Protein AF-0000000072233465 (afdb_homodimer)

Nearest PDB structures (foldseek):
  3kh8-assembly1_A  TM=9.097E-01  e=3.800E-33  Phytophthora capsici
  3kh8-assembly1_B  TM=9.263E-01  e=1.178E-32  Phytophthora capsici
  1s9c-assembly5_I  TM=8.748E-01  e=9.242E-27  Homo sapiens
  1s9c-assembly3_F  TM=8.806E-01  e=3.857E-26  Homo sapiens
  7mku-assembly1_B  TM=8.182E-01  e=1.745E-27  Arabidopsis thaliana

Structure (mmCIF, N/CA/C/O backbone):
data_AF-0000000072233465-model_v1
#
loop_
_entity.id
_entity.type
_entity.pdbx_description
1 polymer 'Peroxisomal dehydratase'
#
loop_
_atom_site.group_PDB
_atom_site.id
_atom_site.type_symbol
_atom_site.label_atom_id
_atom_site.label_alt_id
_atom_site.label_comp_id
_atom_site.label_asym_id
_atom_site.label_entity_id
_atom_site.label_seq_id
_atom_site.pdbx_PDB_ins_code
_atom_site.Cartn_x
_atom_site.Cartn_y
_atom_site.Cartn_z
_atom_site.occupancy
_atom_site.B_iso_or_equiv
_atom_site.auth_seq_id
_atom_site.auth_comp_id
_atom_site.auth_asym_id
_atom_site.auth_atom_id
_atom_site.pdbx_PDB_model_num
ATOM 1 N N . MET A 1 1 ? -20.391 -23.266 -32.75 1 43.56 1 MET A N 1
ATOM 2 C CA . MET A 1 1 ? -19.656 -23.609 -31.547 1 43.56 1 MET A CA 1
ATOM 3 C C . MET A 1 1 ? -18.297 -24.203 -31.875 1 43.56 1 MET A C 1
ATOM 5 O O . MET A 1 1 ? -18.188 -25.094 -32.719 1 43.56 1 MET A O 1
ATOM 9 N N . SER A 1 2 ? -17.297 -23.469 -31.703 1 58.59 2 SER A N 1
ATOM 10 C CA . SER A 1 2 ? -16.016 -23.922 -32.219 1 58.59 2 SER A CA 1
ATOM 11 C C . SER A 1 2 ? -15.719 -25.359 -31.797 1 58.59 2 SER A C 1
ATOM 13 O O . SER A 1 2 ? -16.188 -25.797 -30.734 1 58.59 2 SER A O 1
ATOM 15 N N . LYS A 1 3 ? -15.445 -26.156 -32.625 1 78.25 3 LYS A N 1
ATOM 16 C CA . LYS A 1 3 ? -15.188 -27.578 -32.438 1 78.25 3 LYS A CA 1
ATOM 17 C C . LYS A 1 3 ? -14.195 -27.812 -31.297 1 78.25 3 LYS A C 1
ATOM 19 O O . LYS A 1 3 ? -13.109 -27.219 -31.281 1 78.25 3 LYS A O 1
ATOM 24 N N . ILE A 1 4 ? -14.672 -28.562 -30.156 1 88.25 4 ILE A N 1
ATOM 25 C CA . ILE A 1 4 ? -13.844 -28.922 -29.016 1 88.25 4 ILE A CA 1
ATOM 26 C C . ILE A 1 4 ? -12.75 -29.891 -29.453 1 88.25 4 ILE A C 1
ATOM 28 O O . ILE A 1 4 ? -13.031 -30.938 -30.047 1 88.25 4 ILE A O 1
ATOM 32 N N . ASP A 1 5 ? -11.555 -29.5 -29.391 1 93.31 5 ASP A N 1
ATOM 33 C CA . ASP A 1 5 ? -10.336 -30.281 -29.594 1 93.31 5 ASP A CA 1
ATOM 34 C C . ASP A 1 5 ? -9.242 -29.859 -28.625 1 93.31 5 ASP A C 1
ATOM 36 O O . ASP A 1 5 ? -8.43 -29 -28.922 1 93.31 5 ASP A O 1
ATOM 40 N N . LEU A 1 6 ? -9.234 -30.516 -27.484 1 95.56 6 LEU A N 1
ATOM 41 C CA . LEU A 1 6 ? -8.344 -30.141 -26.391 1 95.56 6 LEU A CA 1
ATOM 42 C C . LEU A 1 6 ? -6.895 -30.109 -26.859 1 95.56 6 LEU A C 1
ATOM 44 O O . LEU A 1 6 ? -6.121 -29.234 -26.453 1 95.56 6 LEU A O 1
ATOM 48 N N . GLY A 1 7 ? -6.539 -30.938 -27.625 1 95.25 7 GLY A N 1
ATOM 49 C CA . GLY A 1 7 ? -5.176 -31.031 -28.125 1 95.25 7 GLY A CA 1
ATOM 50 C C . GLY A 1 7 ? -4.754 -29.812 -28.938 1 95.25 7 GLY A C 1
ATOM 51 O O . GLY A 1 7 ? -3.586 -29.422 -28.906 1 95.25 7 GLY A O 1
ATOM 52 N N . SER A 1 8 ? -5.656 -29.328 -29.688 1 95.19 8 SER A N 1
ATOM 53 C CA . SER A 1 8 ? -5.348 -28.188 -30.562 1 95.19 8 SER A CA 1
ATOM 54 C C . SER A 1 8 ? -5.082 -26.922 -29.734 1 95.19 8 SER A C 1
ATOM 56 O O . SER A 1 8 ? -4.504 -25.969 -30.25 1 95.19 8 SER A O 1
ATOM 58 N N . ALA A 1 9 ? -5.543 -26.953 -28.516 1 95.62 9 ALA A N 1
ATOM 59 C CA . ALA A 1 9 ? -5.305 -25.812 -27.625 1 95.62 9 ALA A CA 1
ATOM 60 C C . ALA A 1 9 ? -3.84 -25.734 -27.219 1 95.62 9 ALA A C 1
ATOM 62 O O . ALA A 1 9 ? -3.316 -24.656 -26.938 1 95.62 9 ALA A O 1
ATOM 63 N N . VAL A 1 10 ? -3.197 -26.891 -27.094 1 97.5 10 VAL A N 1
ATOM 64 C CA . VAL A 1 10 ? -1.808 -26.953 -26.656 1 97.5 10 VAL A CA 1
ATOM 65 C C . VAL A 1 10 ? -0.908 -26.281 -27.688 1 97.5 10 VAL A C 1
ATOM 67 O O . VAL A 1 10 ? -0.964 -26.625 -28.875 1 97.5 10 VAL A O 1
ATOM 70 N N . GLY A 1 11 ? -0.13 -25.328 -27.266 1 97.12 11 GLY A N 1
ATOM 71 C CA . GLY A 1 11 ? 0.745 -24.578 -28.156 1 97.12 11 GLY A CA 1
ATOM 72 C C . GLY A 1 11 ? 0.188 -23.234 -28.562 1 97.12 11 GLY A C 1
ATOM 73 O O . GLY A 1 11 ? 0.906 -22.391 -29.109 1 97.12 11 GLY A O 1
ATOM 74 N N . TRP A 1 12 ? -1.074 -23.047 -28.297 1 96.12 12 TRP A N 1
ATOM 75 C CA . TRP A 1 12 ? -1.701 -21.766 -28.641 1 96.12 12 TRP A CA 1
ATOM 76 C C . TRP A 1 12 ? -1.05 -20.625 -27.875 1 96.12 12 TRP A C 1
ATOM 78 O O . TRP A 1 12 ? -0.877 -20.688 -26.656 1 96.12 12 TRP A O 1
ATOM 88 N N . ALA A 1 13 ? -0.696 -19.594 -28.641 1 95.88 13 ALA A N 1
ATOM 89 C CA . ALA A 1 13 ? -0.082 -18.406 -28.062 1 95.88 13 ALA A CA 1
ATOM 90 C C . ALA A 1 13 ? -1.068 -17.234 -28.047 1 95.88 13 ALA A C 1
ATOM 92 O O . ALA A 1 13 ? -1.733 -16.953 -29.047 1 95.88 13 ALA A O 1
ATOM 93 N N . ASP A 1 14 ? -1.192 -16.625 -26.922 1 93.56 14 ASP A N 1
ATOM 94 C CA . ASP A 1 14 ? -2.008 -15.422 -26.797 1 93.56 14 ASP A CA 1
ATOM 95 C C . ASP A 1 14 ? -1.293 -14.211 -27.391 1 93.56 14 ASP A C 1
ATOM 97 O O . ASP A 1 14 ? -0.112 -14.289 -27.734 1 93.56 14 ASP A O 1
ATOM 101 N N . GLU A 1 15 ? -2.057 -13.156 -27.594 1 94.19 15 GLU A N 1
ATOM 102 C CA . GLU A 1 15 ? -1.416 -11.891 -27.938 1 94.19 15 GLU A CA 1
ATOM 103 C C . GLU A 1 15 ? -0.496 -11.414 -26.828 1 94.19 15 GLU A C 1
ATOM 105 O O . GLU A 1 15 ? -0.773 -11.648 -25.641 1 94.19 15 GLU A O 1
ATOM 110 N N . ASP A 1 16 ? 0.585 -10.781 -27.25 1 96.94 16 ASP A N 1
ATOM 111 C CA . ASP A 1 16 ? 1.49 -10.211 -26.25 1 96.94 16 ASP A CA 1
ATOM 112 C C . ASP A 1 16 ? 0.765 -9.211 -25.359 1 96.94 16 ASP A C 1
ATOM 114 O O . ASP A 1 16 ? -0.032 -8.406 -25.844 1 96.94 16 ASP A O 1
ATOM 118 N N . LYS A 1 17 ? 0.994 -9.281 -24.125 1 96.56 17 LYS A N 1
ATOM 119 C CA . LYS A 1 17 ? 0.401 -8.344 -23.188 1 96.56 17 LYS A CA 1
ATOM 120 C C . LYS A 1 17 ? 1.435 -7.332 -22.688 1 96.56 17 LYS A C 1
ATOM 122 O O . LYS A 1 17 ? 2.391 -7.703 -22 1 96.56 17 LYS A O 1
ATOM 127 N N . PRO A 1 18 ? 1.276 -6.051 -23 1 98.38 18 PRO A N 1
ATOM 128 C CA . PRO A 1 18 ? 2.203 -5.055 -22.453 1 98.38 18 PRO A CA 1
ATOM 129 C C . PRO A 1 18 ? 2.145 -4.961 -20.938 1 98.38 18 PRO A C 1
ATOM 131 O O . PRO A 1 18 ? 1.065 -5.062 -20.344 1 98.38 18 PRO A O 1
ATOM 134 N N . VAL A 1 19 ? 3.289 -4.805 -20.312 1 98.75 19 VAL A N 1
ATOM 135 C CA . VAL A 1 19 ? 3.369 -4.652 -18.875 1 98.75 19 VAL A CA 1
ATOM 136 C C . VAL A 1 19 ? 4.41 -3.59 -18.516 1 98.75 19 VAL A C 1
ATOM 138 O O . VAL A 1 19 ? 5.27 -3.26 -19.344 1 98.75 19 VAL A O 1
ATOM 141 N N . SER A 1 20 ? 4.332 -3.033 -17.359 1 98.75 20 SER A N 1
ATOM 142 C CA . SER A 1 20 ? 5.309 -2.094 -16.812 1 98.75 20 SER A CA 1
ATOM 143 C C . SER A 1 20 ? 5.219 -2.027 -15.289 1 98.75 20 SER A C 1
ATOM 145 O O . SER A 1 20 ? 4.219 -2.443 -14.703 1 98.75 20 SER A O 1
ATOM 147 N N . TRP A 1 21 ? 6.32 -1.609 -14.672 1 98.75 21 TRP A N 1
ATOM 148 C CA . TRP A 1 21 ? 6.328 -1.372 -13.234 1 98.75 21 TRP A CA 1
ATOM 149 C C . TRP A 1 21 ? 7.348 -0.3 -12.859 1 98.75 21 TRP A C 1
ATOM 151 O O . TRP A 1 21 ? 8.18 0.084 -13.688 1 98.75 21 TRP A O 1
ATOM 161 N N . ASN A 1 22 ? 7.219 0.248 -11.734 1 98.75 22 ASN A N 1
ATOM 162 C CA . ASN A 1 22 ? 8.172 1.173 -11.133 1 98.75 22 ASN A CA 1
ATOM 163 C C . ASN A 1 22 ? 8.492 0.789 -9.688 1 98.75 22 ASN A C 1
ATOM 165 O O . ASN A 1 22 ? 8.102 -0.285 -9.227 1 98.75 22 ASN A O 1
ATOM 169 N N . GLN A 1 23 ? 9.273 1.589 -8.992 1 98.88 23 GLN A N 1
ATOM 170 C CA . GLN A 1 23 ? 9.719 1.237 -7.645 1 98.88 23 GLN A CA 1
ATOM 171 C C . GLN A 1 23 ? 8.531 1.158 -6.684 1 98.88 23 GLN A C 1
ATOM 173 O O . GLN A 1 23 ? 8.492 0.282 -5.816 1 98.88 23 GLN A O 1
ATOM 178 N N . ARG A 1 24 ? 7.602 2.051 -6.805 1 98.88 24 ARG A N 1
ATOM 179 C CA . ARG A 1 24 ? 6.434 2.055 -5.93 1 98.88 24 ARG A CA 1
ATOM 180 C C . ARG A 1 24 ? 5.633 0.767 -6.082 1 98.88 24 ARG A C 1
ATOM 182 O O . ARG A 1 24 ? 5.156 0.204 -5.09 1 98.88 24 ARG A O 1
ATOM 189 N N . ASP A 1 25 ? 5.516 0.29 -7.328 1 98.88 25 ASP A N 1
ATOM 190 C CA . ASP A 1 25 ? 4.828 -0.974 -7.574 1 98.88 25 ASP A CA 1
ATOM 191 C C . ASP A 1 25 ? 5.492 -2.119 -6.812 1 98.88 25 ASP A C 1
ATOM 193 O O . ASP A 1 25 ? 4.809 -2.92 -6.168 1 98.88 25 ASP A O 1
ATOM 197 N N . VAL A 1 26 ? 6.809 -2.141 -6.898 1 98.88 26 VAL A N 1
ATOM 198 C CA . VAL A 1 26 ? 7.582 -3.213 -6.281 1 98.88 26 VAL A CA 1
ATOM 199 C C . VAL A 1 26 ? 7.465 -3.125 -4.762 1 98.88 26 VAL A C 1
ATOM 201 O O . VAL A 1 26 ? 7.328 -4.145 -4.082 1 98.88 26 VAL A O 1
ATOM 204 N N . LEU A 1 27 ? 7.477 -1.923 -4.238 1 98.94 27 LEU A N 1
ATOM 205 C CA . LEU A 1 27 ? 7.363 -1.716 -2.801 1 98.94 27 LEU A CA 1
ATOM 206 C C . LEU A 1 27 ? 5.973 -2.1 -2.303 1 98.94 27 LEU A C 1
ATOM 208 O O . LEU A 1 27 ? 5.836 -2.721 -1.246 1 98.94 27 LEU A O 1
ATOM 212 N N . ILE A 1 28 ? 4.914 -1.741 -3.035 1 98.94 28 ILE A N 1
ATOM 213 C CA . ILE A 1 28 ? 3.545 -2.105 -2.684 1 98.94 28 ILE A CA 1
ATOM 214 C C . ILE A 1 28 ? 3.406 -3.627 -2.658 1 98.94 28 ILE A C 1
ATOM 216 O O . ILE A 1 28 ? 2.793 -4.184 -1.744 1 98.94 28 ILE A O 1
ATOM 220 N N . TYR A 1 29 ? 4.031 -4.285 -3.602 1 98.94 29 TYR A N 1
ATOM 221 C CA . TYR A 1 29 ? 4.004 -5.746 -3.637 1 98.94 29 TYR A CA 1
ATOM 222 C C . TYR A 1 29 ? 4.66 -6.332 -2.391 1 98.94 29 TYR A C 1
ATOM 224 O O . TYR A 1 29 ? 4.121 -7.258 -1.778 1 98.94 29 TYR A O 1
ATOM 232 N N . SER A 1 30 ? 5.801 -5.785 -2.021 1 98.94 30 SER A N 1
ATOM 233 C CA . SER A 1 30 ? 6.535 -6.289 -0.865 1 98.94 30 SER A CA 1
ATOM 234 C C . SER A 1 30 ? 5.691 -6.211 0.403 1 98.94 30 SER A C 1
ATOM 236 O O . SER A 1 30 ? 5.613 -7.176 1.164 1 98.94 30 SER A O 1
ATOM 238 N N . VAL A 1 31 ? 5 -5.098 0.587 1 98.81 31 VAL A N 1
ATOM 239 C CA . VAL A 1 31 ? 4.152 -4.984 1.77 1 98.81 31 VAL A CA 1
ATOM 240 C C . VAL A 1 31 ? 2.945 -5.91 1.631 1 98.81 31 VAL A C 1
ATOM 242 O O . VAL A 1 31 ? 2.479 -6.484 2.619 1 98.81 31 VAL A O 1
ATOM 245 N N . GLY A 1 32 ? 2.494 -6.094 0.452 1 98.88 32 GLY A N 1
ATOM 246 C CA . GLY A 1 32 ? 1.365 -6.969 0.18 1 98.88 32 GLY A CA 1
ATOM 247 C C . GLY A 1 32 ? 1.644 -8.422 0.512 1 98.88 32 GLY A C 1
ATOM 248 O O . GLY A 1 32 ? 0.725 -9.172 0.842 1 98.88 32 GLY A O 1
ATOM 249 N N . ILE A 1 33 ? 2.92 -8.781 0.44 1 98.94 33 ILE A N 1
ATOM 250 C CA . ILE A 1 33 ? 3.236 -10.172 0.745 1 98.94 33 ILE A CA 1
ATOM 251 C C . ILE A 1 33 ? 3.82 -10.273 2.152 1 98.94 33 ILE A C 1
ATOM 253 O O . ILE A 1 33 ? 4.465 -11.266 2.494 1 98.94 33 ILE A O 1
ATOM 257 N N . GLY A 1 34 ? 3.664 -9.234 2.955 1 98.75 34 GLY A N 1
ATOM 258 C CA . GLY A 1 34 ? 3.877 -9.359 4.387 1 98.75 34 GLY A CA 1
ATOM 259 C C . GLY A 1 34 ? 5.254 -8.891 4.828 1 98.75 34 GLY A C 1
ATOM 260 O O . GLY A 1 34 ? 5.711 -9.25 5.918 1 98.75 34 GLY A O 1
ATOM 261 N N . ALA A 1 35 ? 5.98 -8.141 4.012 1 98.88 35 ALA A N 1
ATOM 262 C CA . ALA A 1 35 ? 7.27 -7.613 4.441 1 98.88 35 ALA A CA 1
ATOM 263 C C . ALA A 1 35 ? 7.145 -6.871 5.77 1 98.88 35 ALA A C 1
ATOM 265 O O . ALA A 1 35 ? 6.16 -6.176 6.008 1 98.88 35 ALA A O 1
ATOM 266 N N . LYS A 1 36 ? 8.164 -7.012 6.586 1 98.5 36 LYS A N 1
ATOM 267 C CA . LYS A 1 36 ? 8.156 -6.441 7.93 1 98.5 36 LYS A CA 1
ATOM 268 C C . LYS A 1 36 ? 8.938 -5.129 7.977 1 98.5 36 LYS A C 1
ATOM 270 O O . LYS A 1 36 ? 9.602 -4.762 7.004 1 98.5 36 LYS A O 1
ATOM 275 N N . LYS A 1 37 ? 8.828 -4.461 9.047 1 97.81 37 LYS A N 1
ATOM 276 C CA . LYS A 1 37 ? 9.367 -3.109 9.203 1 97.81 37 LYS A CA 1
ATOM 277 C C . LYS A 1 37 ? 10.891 -3.105 9.094 1 97.81 37 LYS A C 1
ATOM 279 O O . LYS A 1 37 ? 11.492 -2.068 8.82 1 97.81 37 LYS A O 1
ATOM 284 N N . ASP A 1 38 ? 11.547 -4.297 9.352 1 97.25 38 ASP A N 1
ATOM 285 C CA . ASP A 1 38 ? 13.008 -4.352 9.32 1 97.25 38 ASP A CA 1
ATOM 286 C C . ASP A 1 38 ? 13.508 -5.074 8.07 1 97.25 38 ASP A C 1
ATOM 288 O O . ASP A 1 38 ? 14.703 -5.328 7.93 1 97.25 38 ASP A O 1
ATOM 292 N N . ASP A 1 39 ? 12.586 -5.434 7.184 1 98.44 39 ASP A N 1
ATOM 293 C CA . ASP A 1 39 ? 12.977 -6.055 5.918 1 98.44 39 ASP A CA 1
ATOM 294 C C . ASP A 1 39 ? 13.453 -5.004 4.918 1 98.44 39 ASP A C 1
ATOM 296 O O . ASP A 1 39 ? 12.898 -4.879 3.828 1 98.44 39 ASP A O 1
ATOM 300 N N . PHE A 1 40 ? 14.531 -4.34 5.242 1 98.5 40 PHE A N 1
ATOM 301 C CA . PHE A 1 40 ? 14.992 -3.188 4.477 1 98.5 40 PHE A CA 1
ATOM 302 C C . PHE A 1 40 ? 15.289 -3.578 3.033 1 98.5 40 PHE A C 1
ATOM 304 O O . PHE A 1 40 ? 15.078 -2.783 2.115 1 98.5 40 PHE A O 1
ATOM 311 N N . ALA A 1 41 ? 15.711 -4.789 2.785 1 98.69 41 ALA A N 1
ATOM 312 C CA . ALA A 1 41 ? 16.016 -5.285 1.445 1 98.69 41 ALA A CA 1
ATOM 313 C C . ALA A 1 41 ? 14.758 -5.352 0.585 1 98.69 41 ALA A C 1
ATOM 315 O O . ALA A 1 41 ? 14.836 -5.48 -0.638 1 98.69 41 ALA A O 1
ATOM 316 N N . LEU A 1 42 ? 13.57 -5.242 1.247 1 98.88 42 LEU A N 1
ATOM 317 C CA . LEU A 1 42 ? 12.305 -5.375 0.535 1 98.88 42 LEU A CA 1
ATOM 318 C C . LEU A 1 42 ? 11.547 -4.051 0.526 1 98.88 42 LEU A C 1
ATOM 320 O O . LEU A 1 42 ? 10.836 -3.748 -0.433 1 98.88 42 LEU A O 1
ATOM 324 N N . ILE A 1 43 ? 11.734 -3.162 1.602 1 98.81 43 ILE A N 1
ATOM 325 C CA . ILE A 1 43 ? 10.742 -2.119 1.819 1 98.81 43 ILE A CA 1
ATOM 326 C C . ILE A 1 43 ? 11.383 -0.747 1.643 1 98.81 43 ILE A C 1
ATOM 328 O O . ILE A 1 43 ? 10.695 0.273 1.627 1 98.81 43 ILE A O 1
ATOM 332 N N . ASN A 1 44 ? 12.727 -0.667 1.496 1 98.62 44 ASN A N 1
ATOM 333 C CA . ASN A 1 44 ? 13.414 0.615 1.407 1 98.62 44 ASN A CA 1
ATOM 334 C C . ASN A 1 44 ? 14.297 0.694 0.162 1 98.62 44 ASN A C 1
ATOM 336 O O . ASN A 1 44 ? 15.438 0.231 0.171 1 98.62 44 ASN A O 1
ATOM 340 N N . GLU A 1 45 ? 13.828 1.356 -0.862 1 98.5 45 GLU A N 1
ATOM 341 C CA . GLU A 1 45 ? 14.477 1.413 -2.166 1 98.5 45 GLU A CA 1
ATOM 342 C C . GLU A 1 45 ? 15.82 2.137 -2.082 1 98.5 45 GLU A C 1
ATOM 344 O O . GLU A 1 45 ? 16.641 2.041 -2.998 1 98.5 45 GLU A O 1
ATOM 349 N N . LEU A 1 46 ? 16.094 2.797 -0.979 1 97.44 46 LEU A N 1
ATOM 350 C CA . LEU A 1 46 ? 17.344 3.518 -0.814 1 97.44 46 LEU A CA 1
ATOM 351 C C . LEU A 1 46 ? 18.375 2.652 -0.098 1 97.44 46 LEU A C 1
ATOM 353 O O . LEU A 1 46 ? 19.562 3.02 -0.016 1 97.44 46 LEU A O 1
ATOM 357 N N . ASP A 1 47 ? 17.906 1.573 0.492 1 98 47 ASP A N 1
ATOM 358 C CA . ASP A 1 47 ? 18.844 0.665 1.156 1 98 47 ASP A CA 1
ATOM 359 C C . ASP A 1 47 ? 19.719 -0.061 0.14 1 98 47 ASP A C 1
ATOM 361 O O . ASP A 1 47 ? 19.234 -0.495 -0.908 1 98 47 ASP A O 1
ATOM 365 N N . LYS A 1 48 ? 20.969 -0.283 0.476 1 97.12 48 LYS A N 1
ATOM 366 C CA . LYS A 1 48 ? 21.922 -0.908 -0.431 1 97.12 48 LYS A CA 1
ATOM 367 C C . LYS A 1 48 ? 21.516 -2.344 -0.756 1 97.12 48 LYS A C 1
ATOM 369 O O . LYS A 1 48 ? 21.844 -2.859 -1.828 1 97.12 48 LYS A O 1
ATOM 374 N N . SER A 1 49 ? 20.781 -2.953 0.096 1 97.69 49 SER A N 1
ATOM 375 C CA . SER A 1 49 ? 20.406 -4.355 -0.07 1 97.69 49 SER A CA 1
ATOM 376 C C . SER A 1 49 ? 19.094 -4.492 -0.841 1 97.69 49 SER A C 1
ATOM 378 O O . SER A 1 49 ? 18.672 -5.605 -1.149 1 97.69 49 SER A O 1
ATOM 380 N N . TRP A 1 50 ? 18.469 -3.371 -1.143 1 98.56 50 TRP A N 1
ATOM 381 C CA . TRP A 1 50 ? 17.141 -3.428 -1.734 1 98.56 50 TRP A CA 1
ATOM 382 C C . TRP A 1 50 ? 17.203 -3.99 -3.15 1 98.56 50 TRP A C 1
ATOM 384 O O . TRP A 1 50 ? 18.078 -3.633 -3.932 1 98.56 50 TRP A O 1
ATOM 394 N N . ALA A 1 51 ? 16.312 -4.816 -3.492 1 98.62 51 ALA A N 1
ATOM 395 C CA . ALA A 1 51 ? 16.094 -5.32 -4.844 1 98.62 51 ALA A CA 1
ATOM 396 C C . ALA A 1 51 ? 14.625 -5.695 -5.062 1 98.62 51 ALA A C 1
ATOM 398 O O . ALA A 1 51 ? 13.922 -6.039 -4.113 1 98.62 51 ALA A O 1
ATOM 399 N N . PRO A 1 52 ? 14.141 -5.594 -6.312 1 98.75 52 PRO A N 1
ATOM 400 C CA . PRO A 1 52 ? 12.797 -6.09 -6.594 1 98.75 52 PRO A CA 1
ATOM 401 C C . PRO A 1 52 ? 12.594 -7.539 -6.16 1 98.75 52 PRO A C 1
ATOM 403 O O . PRO A 1 52 ? 13.445 -8.391 -6.422 1 98.75 52 PRO A O 1
ATOM 406 N N . PHE A 1 53 ? 11.547 -7.73 -5.402 1 98.88 53 PHE A N 1
ATOM 407 C CA . PHE A 1 53 ? 11.273 -9.086 -4.949 1 98.88 53 PHE A CA 1
ATOM 408 C C . PHE A 1 53 ? 11.07 -10.023 -6.137 1 98.88 53 PHE A C 1
ATOM 410 O O . PHE A 1 53 ? 10.352 -9.695 -7.082 1 98.88 53 PHE A O 1
ATOM 417 N N . PRO A 1 54 ? 11.594 -11.18 -6.121 1 98.75 54 PRO A N 1
ATOM 418 C CA . PRO A 1 54 ? 11.688 -11.992 -7.332 1 98.75 54 PRO A CA 1
ATOM 419 C C . PRO A 1 54 ? 10.336 -12.508 -7.809 1 98.75 54 PRO A C 1
ATOM 421 O O . PRO A 1 54 ? 10.148 -12.773 -9 1 98.75 54 PRO A O 1
ATOM 424 N N . THR A 1 55 ? 9.336 -12.656 -6.969 1 98.88 55 THR A N 1
ATOM 425 C CA . THR A 1 55 ? 8.055 -13.211 -7.398 1 98.88 55 THR A CA 1
ATOM 426 C C . THR A 1 55 ? 7.113 -12.102 -7.859 1 98.88 55 THR A C 1
ATOM 428 O O . THR A 1 55 ? 5.98 -12.375 -8.266 1 98.88 55 THR A O 1
ATOM 431 N N . TYR A 1 56 ? 7.566 -10.852 -7.895 1 98.94 56 TYR A N 1
ATOM 432 C CA . TYR A 1 56 ? 6.73 -9.719 -8.266 1 98.94 56 TYR A CA 1
ATOM 433 C C . TYR A 1 56 ? 6.039 -9.961 -9.602 1 98.94 56 TYR A C 1
ATOM 435 O O . TYR A 1 56 ? 4.859 -9.648 -9.766 1 98.94 56 TYR A O 1
ATOM 443 N N . PRO A 1 57 ? 6.66 -10.531 -10.609 1 98.88 57 PRO A N 1
ATOM 444 C CA . PRO A 1 57 ? 6.082 -10.609 -11.953 1 98.88 57 PRO A CA 1
ATOM 445 C C . PRO A 1 57 ? 4.77 -11.391 -11.984 1 98.88 57 PRO A C 1
ATOM 447 O O . PRO A 1 57 ? 4.023 -11.305 -12.961 1 98.88 57 PRO A O 1
ATOM 450 N N . VAL A 1 58 ? 4.449 -12.125 -10.938 1 98.75 58 VAL A N 1
ATOM 451 C CA . VAL A 1 58 ? 3.238 -12.938 -10.961 1 98.75 58 VAL A CA 1
ATOM 452 C C . VAL A 1 58 ? 2.008 -12.039 -10.961 1 98.75 58 VAL A C 1
ATOM 454 O O . VAL A 1 58 ? 0.898 -12.484 -11.258 1 98.75 58 VAL A O 1
ATOM 457 N N . VAL A 1 59 ? 2.184 -10.742 -10.625 1 98.38 59 VAL A N 1
ATOM 458 C CA . VAL A 1 59 ? 1.023 -9.867 -10.555 1 98.38 59 VAL A CA 1
ATOM 459 C C . VAL A 1 59 ? 0.834 -9.148 -11.891 1 98.38 59 VAL A C 1
ATOM 461 O O . VAL A 1 59 ? -0.219 -8.562 -12.141 1 98.38 59 VAL A O 1
ATOM 464 N N . LEU A 1 60 ? 1.812 -9.203 -12.781 1 98.69 60 LEU A N 1
ATOM 465 C CA . LEU A 1 60 ? 1.835 -8.391 -14 1 98.69 60 LEU A CA 1
ATOM 466 C C . LEU A 1 60 ? 0.7 -8.789 -14.938 1 98.69 60 LEU A C 1
ATOM 468 O O . LEU A 1 60 ? 0.133 -7.941 -15.625 1 98.69 60 LEU A O 1
ATOM 472 N N . PRO A 1 61 ? 0.303 -10.094 -15 1 97.19 61 PRO A N 1
ATOM 473 C CA . PRO A 1 61 ? -0.844 -10.43 -15.852 1 97.19 61 PRO A CA 1
ATOM 474 C C . PRO A 1 61 ? -2.117 -9.695 -15.438 1 97.19 61 PRO A C 1
ATOM 476 O O . PRO A 1 61 ? -2.992 -9.453 -16.266 1 97.19 61 PRO A O 1
ATOM 479 N N . PHE A 1 62 ? -2.205 -9.336 -14.203 1 97.5 62 PHE A N 1
ATOM 480 C CA . PHE A 1 62 ? -3.383 -8.641 -13.695 1 97.5 62 PHE A CA 1
ATOM 481 C C . PHE A 1 62 ? -3.217 -7.129 -13.836 1 97.5 62 PHE A C 1
ATOM 483 O O . PHE A 1 62 ? -4.145 -6.43 -14.25 1 97.5 62 PHE A O 1
ATOM 490 N N . LYS A 1 63 ? -2.053 -6.609 -13.523 1 98.12 63 LYS A N 1
ATOM 491 C CA . LYS A 1 63 ? -1.779 -5.176 -13.484 1 98.12 63 LYS A CA 1
ATOM 492 C C . LYS A 1 63 ? -1.659 -4.598 -14.891 1 98.12 63 LYS A C 1
ATOM 494 O O . LYS A 1 63 ? -2.133 -3.492 -15.156 1 98.12 63 LYS A O 1
ATOM 499 N N . GLY A 1 64 ? -0.97 -5.359 -15.781 1 97.81 64 GLY A N 1
ATOM 500 C CA . GLY A 1 64 ? -0.589 -4.793 -17.062 1 97.81 64 GLY A CA 1
ATOM 501 C C . GLY A 1 64 ? 0.276 -3.553 -16.938 1 97.81 64 GLY A C 1
ATOM 502 O O . GLY A 1 64 ? 1.287 -3.564 -16.234 1 97.81 64 GLY A O 1
ATOM 503 N N . THR A 1 65 ? -0.115 -2.518 -17.641 1 98 65 THR A N 1
ATOM 504 C CA . THR A 1 65 ? 0.626 -1.263 -17.578 1 98 65 THR A CA 1
ATOM 505 C C . THR A 1 65 ? -0.087 -0.257 -16.688 1 98 65 THR A C 1
ATOM 507 O O . THR A 1 65 ? 0.333 0.898 -16.578 1 98 65 THR A O 1
ATOM 510 N N . SER A 1 66 ? -1.146 -0.702 -16.031 1 97.75 66 SER A N 1
ATOM 511 C CA . SER A 1 66 ? -1.995 0.242 -15.32 1 97.75 66 SER A CA 1
ATOM 512 C C . SER A 1 66 ? -1.301 0.769 -14.062 1 97.75 66 SER A C 1
ATOM 514 O O . SER A 1 66 ? -0.631 0.015 -13.359 1 97.75 66 SER A O 1
ATOM 516 N N . GLN A 1 67 ? -1.511 2.047 -13.758 1 97.56 67 GLN A N 1
ATOM 517 C CA . GLN A 1 67 ? -1.126 2.633 -12.477 1 97.56 67 GLN A CA 1
ATOM 518 C C . GLN A 1 67 ? -2.346 2.859 -11.586 1 97.56 67 GLN A C 1
ATOM 520 O O . GLN A 1 67 ? -2.254 3.537 -10.562 1 97.56 67 GLN A O 1
ATOM 525 N N . ASP A 1 68 ? -3.504 2.389 -12.023 1 98.31 68 ASP A N 1
ATOM 526 C CA . ASP A 1 68 ? -4.773 2.51 -11.312 1 98.31 68 ASP A CA 1
ATOM 527 C C . ASP A 1 68 ? -5.406 1.139 -11.086 1 98.31 68 ASP A C 1
ATOM 529 O O . ASP A 1 68 ? -4.809 0.111 -11.414 1 98.31 68 ASP A O 1
ATOM 533 N N . VAL A 1 69 ? -6.547 1.121 -10.406 1 98.44 69 VAL A N 1
ATOM 534 C CA . VAL A 1 69 ? -7.293 -0.125 -10.266 1 98.44 69 VAL A CA 1
ATOM 535 C C . VAL A 1 69 ? -7.645 -0.683 -11.641 1 98.44 69 VAL A C 1
ATOM 537 O O . VAL A 1 69 ? -7.645 0.05 -12.633 1 98.44 69 VAL A O 1
ATOM 540 N N . VAL A 1 70 ? -7.859 -1.972 -11.703 1 97.38 70 VAL A N 1
ATOM 541 C CA . VAL A 1 70 ? -8.227 -2.609 -12.961 1 97.38 70 VAL A CA 1
ATOM 542 C C . VAL A 1 70 ? -9.555 -3.346 -12.797 1 97.38 70 VAL A C 1
ATOM 544 O O . VAL A 1 70 ? -9.93 -3.732 -11.688 1 97.38 70 VAL A O 1
ATOM 547 N N . ASN A 1 71 ? -10.25 -3.461 -13.891 1 94.56 71 ASN A N 1
ATOM 548 C CA . ASN A 1 71 ? -11.461 -4.273 -13.93 1 94.56 71 ASN A CA 1
ATOM 549 C C . ASN A 1 71 ? -11.133 -5.754 -14.086 1 94.56 71 ASN A C 1
ATOM 551 O O . ASN A 1 71 ? -10.922 -6.234 -15.195 1 94.56 71 ASN A O 1
ATOM 555 N N . PHE A 1 72 ? -11.133 -6.48 -13.008 1 93.44 72 PHE A N 1
ATOM 556 C CA . PHE A 1 72 ? -10.711 -7.879 -12.977 1 93.44 72 PHE A CA 1
ATOM 557 C C . PHE A 1 72 ? -11.602 -8.727 -13.875 1 93.44 72 PHE A C 1
ATOM 559 O O . PHE A 1 72 ? -11.102 -9.586 -14.609 1 93.44 72 PHE A O 1
ATOM 566 N N . ARG A 1 73 ? -12.844 -8.5 -13.797 1 86.44 73 ARG A N 1
ATOM 567 C CA . ARG A 1 73 ? -13.773 -9.281 -14.602 1 86.44 73 ARG A CA 1
ATOM 568 C C . ARG A 1 73 ? -13.5 -9.102 -16.094 1 86.44 73 ARG A C 1
ATOM 570 O O . ARG A 1 73 ? -13.5 -10.078 -16.844 1 86.44 73 ARG A O 1
ATOM 577 N N . GLN A 1 74 ? -13.242 -7.918 -16.469 1 86.88 74 GLN A N 1
ATOM 578 C CA . GLN A 1 74 ? -12.938 -7.641 -17.859 1 86.88 74 GLN A CA 1
ATOM 579 C C . GLN A 1 74 ? -11.625 -8.297 -18.281 1 86.88 74 GLN A C 1
ATOM 581 O O . GLN A 1 74 ? -11.508 -8.812 -19.391 1 86.88 74 GLN A O 1
ATOM 586 N N . LEU A 1 75 ? -10.703 -8.312 -17.391 1 85.62 75 LEU A N 1
ATOM 587 C CA . LEU A 1 75 ? -9.414 -8.938 -17.656 1 85.62 75 LEU A CA 1
ATOM 588 C C . LEU A 1 75 ? -9.57 -10.438 -17.875 1 85.62 75 LEU A C 1
ATOM 590 O O . LEU A 1 75 ? -8.883 -11.016 -18.719 1 85.62 75 LEU A O 1
ATOM 594 N N . MET A 1 76 ? -10.492 -11.031 -17.188 1 80.81 76 MET A N 1
ATOM 595 C CA . MET A 1 76 ? -10.641 -12.477 -17.219 1 80.81 76 MET A CA 1
ATOM 596 C C . MET A 1 76 ? -11.523 -12.922 -18.375 1 80.81 76 MET A C 1
ATOM 598 O O . MET A 1 76 ? -11.438 -14.062 -18.828 1 80.81 76 MET A O 1
ATOM 602 N N . THR A 1 77 ? -12.344 -12.023 -18.922 1 76.19 77 THR A N 1
ATOM 603 C CA . THR A 1 77 ? -13.32 -12.422 -19.922 1 76.19 77 THR A CA 1
ATOM 604 C C . THR A 1 77 ? -12.984 -11.82 -21.281 1 76.19 77 THR A C 1
ATOM 606 O O . THR A 1 77 ? -13.562 -12.211 -22.297 1 76.19 77 THR A O 1
ATOM 609 N N . GLY A 1 78 ? -12.156 -10.836 -21.328 1 67.25 78 GLY A N 1
ATOM 610 C CA . GLY A 1 78 ? -12 -10.055 -22.547 1 67.25 78 GLY A CA 1
ATOM 611 C C . GLY A 1 78 ? -11.07 -10.703 -23.562 1 67.25 78 GLY A C 1
ATOM 612 O O . GLY A 1 78 ? -11.031 -10.289 -24.719 1 67.25 78 GLY A O 1
ATOM 613 N N . GLY A 1 79 ? -10.383 -11.719 -23.312 1 68.88 79 GLY A N 1
ATOM 614 C CA . GLY A 1 79 ? -9.43 -12.258 -24.266 1 68.88 79 GLY A CA 1
ATOM 615 C C . GLY A 1 79 ? -10.031 -13.312 -25.188 1 68.88 79 GLY A C 1
ATOM 616 O O . GLY A 1 79 ? -11.141 -13.789 -24.938 1 68.88 79 GLY A O 1
ATOM 617 N N . LYS A 1 80 ? -9.461 -13.336 -26.438 1 74.62 80 LYS A N 1
ATOM 618 C CA . LYS A 1 80 ? -9.828 -14.422 -27.344 1 74.62 80 LYS A CA 1
ATOM 619 C C . LYS A 1 80 ? -9.5 -15.781 -26.734 1 74.62 80 LYS A C 1
ATOM 621 O O . LYS A 1 80 ? -8.383 -16 -26.25 1 74.62 80 LYS A O 1
ATOM 626 N N . GLY A 1 81 ? -10.469 -16.547 -26.5 1 79.62 81 GLY A N 1
ATOM 627 C CA . GLY A 1 81 ? -10.234 -17.891 -26 1 79.62 81 GLY A CA 1
ATOM 628 C C . GLY A 1 81 ? -9.461 -18.766 -26.969 1 79.62 81 GLY A C 1
ATOM 629 O O . GLY A 1 81 ? -9.586 -18.609 -28.172 1 79.62 81 GLY A O 1
ATOM 630 N N . ALA A 1 82 ? -8.578 -19.578 -26.375 1 87.81 82 ALA A N 1
ATOM 631 C CA . ALA A 1 82 ? -7.855 -20.547 -27.203 1 87.81 82 ALA A CA 1
ATOM 632 C C . ALA A 1 82 ? -8.82 -21.469 -27.953 1 87.81 82 ALA A C 1
ATOM 634 O O . ALA A 1 82 ? -9.812 -21.922 -27.375 1 87.81 82 ALA A O 1
ATOM 635 N N . PRO A 1 83 ? -8.484 -21.688 -29.172 1 89.62 83 PRO A N 1
ATOM 636 C CA . PRO A 1 83 ? -9.312 -22.672 -29.891 1 89.62 83 PRO A CA 1
ATOM 637 C C . PRO A 1 83 ? -9.266 -24.062 -29.25 1 89.62 83 PRO A C 1
ATOM 639 O O . PRO A 1 83 ? -8.273 -24.406 -28.594 1 89.62 83 PRO A O 1
ATOM 642 N N . GLY A 1 84 ? -10.383 -24.766 -29.281 1 93.19 84 GLY A N 1
ATOM 643 C CA . GLY A 1 84 ? -10.391 -26.172 -28.875 1 93.19 84 GLY A CA 1
ATOM 644 C C . GLY A 1 84 ? -10.836 -26.375 -27.453 1 93.19 84 GLY A C 1
ATOM 645 O O . GLY A 1 84 ? -11.125 -27.5 -27.031 1 93.19 84 GLY A O 1
ATOM 646 N N . LEU A 1 85 ? -10.844 -25.312 -26.719 1 93.81 85 LEU A N 1
ATOM 647 C CA . LEU A 1 85 ? -11.297 -25.422 -25.328 1 93.81 85 LEU A CA 1
ATOM 648 C C . LEU A 1 85 ? -12.781 -25.094 -25.203 1 93.81 85 LEU A C 1
ATOM 650 O O . LEU A 1 85 ? -13.312 -24.281 -25.984 1 93.81 85 LEU A O 1
ATOM 654 N N . PRO A 1 86 ? -13.383 -25.719 -24.312 1 91.69 86 PRO A N 1
ATOM 655 C CA . PRO A 1 86 ? -14.766 -25.312 -24.031 1 91.69 86 PRO A CA 1
ATOM 656 C C . PRO A 1 86 ? -14.852 -23.984 -23.281 1 91.69 86 PRO A C 1
ATOM 658 O O . PRO A 1 86 ? -13.836 -23.453 -22.828 1 91.69 86 PRO A O 1
ATOM 661 N N . LYS A 1 87 ? -16.062 -23.5 -23.281 1 88.12 87 LYS A N 1
ATOM 662 C CA . LYS A 1 87 ? -16.297 -22.359 -22.391 1 88.12 87 LYS A CA 1
ATOM 663 C C . LYS A 1 87 ? -16.297 -22.781 -20.922 1 88.12 87 LYS A C 1
ATOM 665 O O . LYS A 1 87 ? -17.031 -23.703 -20.547 1 88.12 87 LYS A O 1
ATOM 670 N N . PHE A 1 88 ? -15.484 -22.203 -20.219 1 90 88 PHE A N 1
ATOM 671 C CA . PHE A 1 88 ? -15.406 -22.547 -18.797 1 90 88 PHE A CA 1
ATOM 672 C C . PHE A 1 88 ? -16.312 -21.641 -17.969 1 90 88 PHE A C 1
ATOM 674 O O . PHE A 1 88 ? -16.531 -20.484 -18.344 1 90 88 PHE A O 1
ATOM 681 N N . ASP A 1 89 ? -16.828 -22.172 -16.938 1 86.56 89 ASP A N 1
ATOM 682 C CA . ASP A 1 89 ? -17.5 -21.375 -15.922 1 86.56 89 ASP A CA 1
ATOM 683 C C . ASP A 1 89 ? -16.484 -20.578 -15.094 1 86.56 89 ASP A C 1
ATOM 685 O O . ASP A 1 89 ? -15.695 -21.172 -14.352 1 86.56 89 ASP A O 1
ATOM 689 N N . PRO A 1 90 ? -16.547 -19.312 -15.172 1 83.5 90 PRO A N 1
ATOM 690 C CA . PRO A 1 90 ? -15.539 -18.531 -14.461 1 83.5 90 PRO A CA 1
ATOM 691 C C . PRO A 1 90 ? -15.617 -18.688 -12.945 1 83.5 90 PRO A C 1
ATOM 693 O O . PRO A 1 90 ? -14.648 -18.391 -12.242 1 83.5 90 PRO A O 1
ATOM 696 N N . ASN A 1 91 ? -16.719 -19.188 -12.43 1 82.5 91 ASN A N 1
ATOM 697 C CA . ASN A 1 91 ? -16.891 -19.359 -10.992 1 82.5 91 ASN A CA 1
ATOM 698 C C . ASN A 1 91 ? -16.344 -20.703 -10.523 1 82.5 91 ASN A C 1
ATOM 700 O O . ASN A 1 91 ? -16.297 -20.969 -9.32 1 82.5 91 ASN A O 1
ATOM 704 N N . ARG A 1 92 ? -15.852 -21.5 -11.43 1 87.75 92 ARG A N 1
ATOM 705 C CA . ARG A 1 92 ? -15.406 -22.844 -11.055 1 87.75 92 ARG A CA 1
ATOM 706 C C . ARG A 1 92 ? -13.938 -23.047 -11.398 1 87.75 92 ARG A C 1
ATOM 708 O O . ARG A 1 92 ? -13.422 -24.156 -11.328 1 87.75 92 ARG A O 1
ATOM 715 N N . GLY A 1 93 ? -13.398 -22 -11.883 1 89.88 93 GLY A N 1
ATOM 716 C CA . GLY A 1 93 ? -11.961 -22.031 -12.109 1 89.88 93 GLY A CA 1
ATOM 717 C C . GLY A 1 93 ? -11.156 -21.75 -10.859 1 89.88 93 GLY A C 1
ATOM 718 O O . GLY A 1 93 ? -11.484 -20.828 -10.094 1 89.88 93 GLY A O 1
ATOM 719 N N . VAL A 1 94 ? -10.156 -22.547 -10.625 1 90.94 94 VAL A N 1
ATOM 720 C CA . VAL A 1 94 ? -9.281 -22.359 -9.469 1 90.94 94 VAL A CA 1
ATOM 721 C C . VAL A 1 94 ? -7.828 -22.266 -9.922 1 90.94 94 VAL A C 1
ATOM 723 O O . VAL A 1 94 ? -7.398 -23.016 -10.805 1 90.94 94 VAL A O 1
ATOM 726 N N . HIS A 1 95 ? -7.125 -21.266 -9.398 1 95.56 95 HIS A N 1
ATOM 727 C CA . HIS A 1 95 ? -5.68 -21.203 -9.578 1 95.56 95 HIS A CA 1
ATOM 728 C C . HIS A 1 95 ? -4.98 -22.344 -8.844 1 95.56 95 HIS A C 1
ATOM 730 O O . HIS A 1 95 ? -4.879 -22.312 -7.613 1 95.56 95 HIS A O 1
ATOM 736 N N . GLY A 1 96 ? -4.473 -23.297 -9.555 1 96.75 96 GLY A N 1
ATOM 737 C CA . GLY A 1 96 ? -4.051 -24.547 -8.93 1 96.75 96 GLY A CA 1
ATOM 738 C C . GLY A 1 96 ? -2.561 -24.609 -8.664 1 96.75 96 GLY A C 1
ATOM 739 O O . GLY A 1 96 ? -2.115 -25.297 -7.746 1 96.75 96 GLY A O 1
ATOM 740 N N . SER A 1 97 ? -1.83 -23.953 -9.5 1 97.81 97 SER A N 1
ATOM 741 C CA . SER A 1 97 ? -0.38 -23.984 -9.344 1 97.81 97 SER A CA 1
ATOM 742 C C . SER A 1 97 ? 0.269 -22.734 -9.945 1 97.81 97 SER A C 1
ATOM 744 O O . SER A 1 97 ? -0.325 -22.062 -10.789 1 97.81 97 SER A O 1
ATOM 746 N N . GLN A 1 98 ? 1.43 -22.422 -9.477 1 98.69 98 GLN A N 1
ATOM 747 C CA . GLN A 1 98 ? 2.215 -21.281 -9.945 1 98.69 98 GLN A CA 1
ATOM 748 C C . GLN A 1 98 ? 3.707 -21.516 -9.734 1 98.69 98 GLN A C 1
ATOM 750 O O . GLN A 1 98 ? 4.121 -22.031 -8.688 1 98.69 98 GLN A O 1
ATOM 755 N N . SER A 1 99 ? 4.5 -21.172 -10.688 1 98.62 99 SER A N 1
ATOM 756 C CA . SER A 1 99 ? 5.949 -21.109 -10.516 1 98.62 99 SER A CA 1
ATOM 757 C C . SER A 1 99 ? 6.543 -19.906 -11.234 1 98.62 99 SER A C 1
ATOM 759 O O . SER A 1 99 ? 5.895 -19.312 -12.094 1 98.62 99 SER A O 1
ATOM 761 N N . ILE A 1 100 ? 7.688 -19.562 -10.836 1 98.81 100 ILE A N 1
ATOM 762 C CA . ILE A 1 100 ? 8.453 -18.531 -11.5 1 98.81 100 ILE A CA 1
ATOM 763 C C . ILE A 1 100 ? 9.938 -18.859 -11.445 1 98.81 100 ILE A C 1
ATOM 765 O O . ILE A 1 100 ? 10.453 -19.25 -10.398 1 98.81 100 ILE A O 1
ATOM 769 N N . GLU A 1 101 ? 10.555 -18.781 -12.523 1 98.5 101 GLU A N 1
ATOM 770 C CA . GLU A 1 101 ? 12 -18.875 -12.664 1 98.5 101 GLU A CA 1
ATOM 771 C C . GLU A 1 101 ? 12.602 -17.516 -13.055 1 98.5 101 GLU A C 1
ATOM 773 O O . GLU A 1 101 ? 12.219 -16.938 -14.062 1 98.5 101 GLU A O 1
ATOM 778 N N . ILE A 1 102 ? 13.484 -17.047 -12.25 1 98.5 102 ILE A N 1
ATOM 779 C CA . ILE A 1 102 ? 14.148 -15.766 -12.508 1 98.5 102 ILE A CA 1
ATOM 780 C C . ILE A 1 102 ? 15.383 -15.992 -13.383 1 98.5 102 ILE A C 1
ATOM 782 O O . ILE A 1 102 ? 16.344 -16.656 -12.961 1 98.5 102 ILE A O 1
ATOM 786 N N . LEU A 1 103 ? 15.344 -15.414 -14.492 1 97.88 103 LEU A N 1
ATOM 787 C CA . LEU A 1 103 ? 16.422 -15.625 -15.453 1 97.88 103 LEU A CA 1
ATOM 788 C C . LEU A 1 103 ? 17.453 -14.5 -15.375 1 97.88 103 LEU A C 1
ATOM 790 O O . LEU A 1 103 ? 18.641 -14.711 -15.641 1 97.88 103 LEU A O 1
ATOM 794 N N . LYS A 1 104 ? 17 -13.328 -15.07 1 97.44 104 LYS A N 1
ATOM 795 C CA . LYS A 1 104 ? 17.812 -12.125 -14.867 1 97.44 104 LYS A CA 1
ATOM 796 C C . LYS A 1 104 ? 17.219 -11.242 -13.773 1 97.44 104 LYS A C 1
ATOM 798 O O . LYS A 1 104 ? 16.016 -11.266 -13.531 1 97.44 104 LYS A O 1
ATOM 803 N N . PRO A 1 105 ? 18.062 -10.5 -13.102 1 95.88 105 PRO A N 1
ATOM 804 C CA . PRO A 1 105 ? 17.516 -9.555 -12.125 1 95.88 105 PRO A CA 1
ATOM 805 C C . PRO A 1 105 ? 16.578 -8.523 -12.758 1 95.88 105 PRO A C 1
ATOM 807 O O . PRO A 1 105 ? 16.828 -8.07 -13.875 1 95.88 105 PRO A O 1
ATOM 810 N N . PHE A 1 106 ? 15.508 -8.219 -12.086 1 98.19 106 PHE A N 1
ATOM 811 C CA . PHE A 1 106 ? 14.555 -7.238 -12.578 1 98.19 106 PHE A CA 1
ATOM 812 C C . PHE A 1 106 ? 15.039 -5.82 -12.312 1 98.19 106 PHE A C 1
ATOM 814 O O . PHE A 1 106 ? 15.578 -5.535 -11.234 1 98.19 106 PHE A O 1
ATOM 821 N N . PRO A 1 107 ? 14.914 -4.926 -13.312 1 98.25 107 PRO A N 1
ATOM 822 C CA . PRO A 1 107 ? 15.172 -3.52 -13 1 98.25 107 PRO A CA 1
ATOM 823 C C . PRO A 1 107 ? 14.156 -2.932 -12.023 1 98.25 107 PRO A C 1
ATOM 825 O O . PRO A 1 107 ? 13.016 -3.402 -11.961 1 98.25 107 PRO A O 1
ATOM 828 N N . ALA A 1 108 ? 14.562 -1.957 -11.289 1 98.12 108 ALA A N 1
ATOM 829 C CA . ALA A 1 108 ? 13.68 -1.277 -10.344 1 98.12 108 ALA A CA 1
ATOM 830 C C . ALA A 1 108 ? 12.516 -0.609 -11.07 1 98.12 108 ALA A C 1
ATOM 832 O O . ALA A 1 108 ? 11.398 -0.549 -10.547 1 98.12 108 ALA A O 1
ATOM 833 N N . VAL A 1 109 ? 12.805 -0.113 -12.219 1 98.56 109 VAL A N 1
ATOM 834 C CA . VAL A 1 109 ? 11.836 0.501 -13.117 1 98.56 109 VAL A CA 1
ATOM 835 C C . VAL A 1 109 ? 11.922 -0.157 -14.492 1 98.56 109 VAL A C 1
ATOM 837 O O . VAL A 1 109 ? 13 -0.217 -15.094 1 98.56 109 VAL A O 1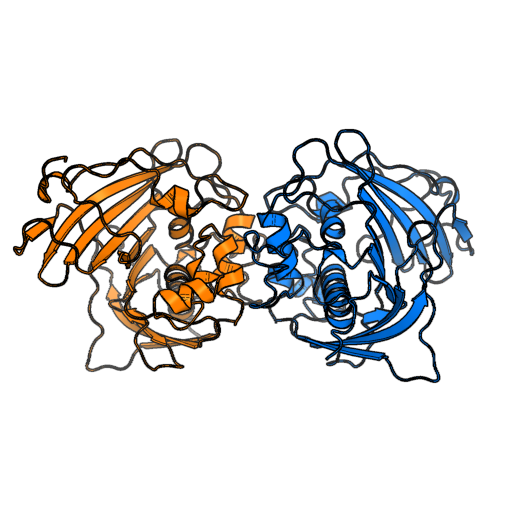
ATOM 840 N N . SER A 1 110 ? 10.82 -0.622 -14.984 1 98.25 110 SER A N 1
ATOM 841 C CA . SER A 1 110 ? 10.844 -1.422 -16.203 1 98.25 110 SER A CA 1
ATOM 842 C C . SER A 1 110 ? 11.148 -0.56 -17.422 1 98.25 110 SER A C 1
ATOM 844 O O . SER A 1 110 ? 11.844 -0.998 -18.344 1 98.25 110 SER A O 1
ATOM 846 N N . GLY A 1 111 ? 10.586 0.695 -17.406 1 96.44 111 GLY A N 1
ATOM 847 C CA . GLY A 1 111 ? 10.508 1.447 -18.656 1 96.44 111 GLY A CA 1
ATOM 848 C C . GLY A 1 111 ? 9.477 0.896 -19.625 1 96.44 111 GLY A C 1
ATOM 849 O O . GLY A 1 111 ? 8.625 0.086 -19.234 1 96.44 111 GLY A O 1
ATOM 850 N N . ASP A 1 112 ? 9.562 1.26 -20.875 1 96.12 112 ASP A N 1
ATOM 851 C CA . ASP A 1 112 ? 8.547 0.904 -21.859 1 96.12 112 ASP A CA 1
ATOM 852 C C . ASP A 1 112 ? 8.945 -0.344 -22.641 1 96.12 112 ASP A C 1
ATOM 854 O O . ASP A 1 112 ? 10.133 -0.68 -22.719 1 96.12 112 ASP A O 1
ATOM 858 N N . GLY A 1 113 ? 7.914 -1.08 -23.109 1 98.44 113 GLY A N 1
ATOM 859 C CA . GLY A 1 113 ? 8.156 -2.104 -24.109 1 98.44 113 GLY A CA 1
ATOM 860 C C . GLY A 1 113 ? 8.164 -3.51 -23.531 1 98.44 113 GLY A C 1
ATOM 861 O O . GLY A 1 113 ? 8.266 -4.484 -24.281 1 98.44 113 GLY A O 1
ATOM 862 N N . TRP A 1 114 ? 8.055 -3.654 -22.281 1 98.88 114 TRP A N 1
ATOM 863 C CA . TRP A 1 114 ? 8.008 -4.977 -21.672 1 98.88 114 TRP A CA 1
ATOM 864 C C . TRP A 1 114 ? 6.688 -5.676 -21.984 1 98.88 114 TRP A C 1
ATOM 866 O O . TRP A 1 114 ? 5.652 -5.023 -22.141 1 98.88 114 TRP A O 1
ATOM 876 N N . LYS A 1 115 ? 6.73 -6.984 -22.078 1 98.75 115 LYS A N 1
ATOM 877 C CA . LYS A 1 115 ? 5.512 -7.727 -22.391 1 98.75 115 LYS A CA 1
ATOM 878 C C . LYS A 1 115 ? 5.559 -9.133 -21.812 1 98.75 115 LYS A C 1
ATOM 880 O O . LYS A 1 115 ? 6.633 -9.641 -21.484 1 98.75 115 LYS A O 1
ATOM 885 N N . LEU A 1 116 ? 4.445 -9.719 -21.641 1 98.69 116 LEU A N 1
ATOM 886 C CA . LEU A 1 116 ? 4.246 -11.133 -21.344 1 98.69 116 LEU A CA 1
ATOM 887 C C . LEU A 1 116 ? 3.859 -11.906 -22.594 1 98.69 116 LEU A C 1
ATOM 889 O O . LEU A 1 116 ? 2.965 -11.492 -23.328 1 98.69 116 LEU A O 1
ATOM 893 N N . LYS A 1 117 ? 4.555 -12.984 -22.828 1 98.56 117 LYS A N 1
ATOM 894 C CA . LYS A 1 117 ? 4.215 -13.938 -23.891 1 98.56 117 LYS A CA 1
ATOM 895 C C . LYS A 1 117 ? 3.67 -15.234 -23.297 1 98.56 117 LYS A C 1
ATOM 897 O O . LYS A 1 117 ? 4.41 -15.992 -22.672 1 98.56 117 LYS A O 1
ATOM 902 N N . LYS A 1 118 ? 2.438 -15.461 -23.547 1 97.38 118 LYS A N 1
ATOM 903 C CA . LYS A 1 118 ? 1.755 -16.594 -22.922 1 97.38 118 LYS A CA 1
ATOM 904 C C . LYS A 1 118 ? 1.416 -17.672 -23.953 1 97.38 118 LYS A C 1
ATOM 906 O O . LYS A 1 118 ? 0.998 -17.344 -25.078 1 97.38 118 LYS A O 1
ATOM 911 N N . ARG A 1 119 ? 1.547 -18.891 -23.594 1 97.44 119 ARG A N 1
ATOM 912 C CA . ARG A 1 119 ? 1.086 -20 -24.406 1 97.44 119 ARG A CA 1
ATOM 913 C C . ARG A 1 119 ? 0.601 -21.156 -23.531 1 97.44 119 ARG A C 1
ATOM 915 O O . ARG A 1 119 ? 1.072 -21.328 -22.406 1 97.44 119 ARG A O 1
ATOM 922 N N . ILE A 1 120 ? -0.29 -21.922 -24.016 1 97.88 120 ILE A N 1
ATOM 923 C CA . ILE A 1 120 ? -0.762 -23.125 -23.344 1 97.88 120 ILE A CA 1
ATOM 924 C C . ILE A 1 120 ? 0.239 -24.266 -23.547 1 97.88 120 ILE A C 1
ATOM 926 O O . ILE A 1 120 ? 0.563 -24.609 -24.688 1 97.88 120 ILE A O 1
ATOM 930 N N . VAL A 1 121 ? 0.68 -24.844 -22.438 1 98.38 121 VAL A N 1
ATOM 931 C CA . VAL A 1 121 ? 1.725 -25.844 -22.594 1 98.38 121 VAL A CA 1
ATOM 932 C C . VAL A 1 121 ? 1.169 -27.219 -22.266 1 98.38 121 VAL A C 1
ATOM 934 O O . VAL A 1 121 ? 1.784 -28.25 -22.594 1 98.38 121 VAL A O 1
ATOM 937 N N . ALA A 1 122 ? 0.014 -27.234 -21.641 1 98.06 122 ALA A N 1
ATOM 938 C CA . ALA A 1 122 ? -0.584 -28.531 -21.344 1 98.06 122 ALA A CA 1
ATOM 939 C C . ALA A 1 122 ? -2.086 -28.406 -21.109 1 98.06 122 ALA A C 1
ATOM 941 O O . ALA A 1 122 ? -2.553 -27.406 -20.562 1 98.06 122 ALA A O 1
ATOM 942 N N . VAL A 1 123 ? -2.859 -29.406 -21.516 1 97.62 123 VAL A N 1
ATOM 943 C CA . VAL A 1 123 ? -4.273 -29.578 -21.203 1 97.62 123 VAL A CA 1
ATOM 944 C C . VAL A 1 123 ? -4.539 -31.016 -20.781 1 97.62 123 VAL A C 1
ATOM 946 O O . VAL A 1 123 ? -4.039 -31.953 -21.422 1 97.62 123 VAL A O 1
ATOM 949 N N . SER A 1 124 ? -5.238 -31.172 -19.766 1 97.5 124 SER A N 1
ATOM 950 C CA . SER A 1 124 ? -5.656 -32.5 -19.344 1 97.5 124 SER A CA 1
ATOM 951 C C . SER A 1 124 ? -7.113 -32.5 -18.891 1 97.5 124 SER A C 1
ATOM 953 O O . SER A 1 124 ? -7.617 -31.484 -18.391 1 97.5 124 SER A O 1
ATOM 955 N N . GLU A 1 125 ? -7.75 -33.562 -19.094 1 97.5 125 GLU A N 1
ATOM 956 C CA . GLU A 1 125 ? -9.117 -33.812 -18.641 1 97.5 125 GLU A CA 1
ATOM 957 C C . GLU A 1 125 ? -9.203 -35.125 -17.859 1 97.5 125 GLU A C 1
ATOM 959 O O . GLU A 1 125 ? -8.633 -36.125 -18.266 1 97.5 125 GLU A O 1
ATOM 964 N N . ASN A 1 126 ? -9.75 -35.062 -16.766 1 96.19 126 ASN A N 1
ATOM 965 C CA . ASN A 1 126 ? -10.078 -36.25 -15.977 1 96.19 126 ASN A CA 1
ATOM 966 C C . ASN A 1 126 ? -11.484 -36.156 -15.375 1 96.19 126 ASN A C 1
ATOM 968 O O . ASN A 1 126 ? -12.281 -35.312 -15.781 1 96.19 126 ASN A O 1
ATOM 972 N N . LYS A 1 127 ? -11.789 -37.062 -14.484 1 94.69 127 LYS A N 1
ATOM 973 C CA . LYS A 1 127 ? -13.141 -37.125 -13.938 1 94.69 127 LYS A CA 1
ATOM 974 C C . LYS A 1 127 ? -13.5 -35.875 -13.172 1 94.69 127 LYS A C 1
ATOM 976 O O . LYS A 1 127 ? -14.68 -35.531 -13.031 1 94.69 127 LYS A O 1
ATOM 981 N N . SER A 1 128 ? -12.438 -35.188 -12.758 1 94.31 128 SER A N 1
ATOM 982 C CA . SER A 1 128 ? -12.695 -34.062 -11.891 1 94.31 128 SER A CA 1
ATOM 983 C C . SER A 1 128 ? -12.828 -32.781 -12.703 1 94.31 128 SER A C 1
ATOM 985 O O . SER A 1 128 ? -13.32 -31.75 -12.195 1 94.31 128 SER A O 1
ATOM 987 N N . GLY A 1 129 ? -12.281 -32.781 -13.945 1 96.75 129 GLY A N 1
ATOM 988 C CA . GLY A 1 129 ? -12.375 -31.578 -14.758 1 96.75 129 GLY A CA 1
ATOM 989 C C . GLY A 1 129 ? -11.227 -31.422 -15.734 1 96.75 129 GLY A C 1
ATOM 990 O O . GLY A 1 129 ? -10.688 -32.406 -16.219 1 96.75 129 GLY A O 1
ATOM 991 N N . ILE A 1 130 ? -11.008 -30.203 -16.141 1 96.88 130 ILE A N 1
ATOM 992 C CA . ILE A 1 130 ? -9.984 -29.891 -17.141 1 96.88 130 ILE A CA 1
ATOM 993 C C . ILE A 1 130 ? -8.93 -28.969 -16.516 1 96.88 130 ILE A C 1
ATOM 995 O O . ILE A 1 130 ? -9.273 -28 -15.852 1 96.88 130 ILE A O 1
ATOM 999 N N . ILE A 1 131 ? -7.695 -29.312 -16.656 1 97.19 131 ILE A N 1
ATOM 1000 C CA . ILE A 1 131 ? -6.574 -28.5 -16.219 1 97.19 131 ILE A CA 1
ATOM 1001 C C . ILE A 1 131 ? -5.887 -27.875 -17.438 1 97.19 131 ILE A C 1
ATOM 1003 O O . ILE A 1 131 ? -5.574 -28.578 -18.406 1 97.19 131 ILE A O 1
ATOM 1007 N N . VAL A 1 132 ? -5.762 -26.641 -17.438 1 96.62 132 VAL A N 1
ATOM 1008 C CA . VAL A 1 132 ? -5.02 -25.906 -18.469 1 96.62 132 VAL A CA 1
ATOM 1009 C C . VAL A 1 132 ? -3.752 -25.312 -17.859 1 96.62 132 VAL A C 1
ATOM 1011 O O . VAL A 1 132 ? -3.816 -24.594 -16.844 1 96.62 132 VAL A O 1
ATOM 1014 N N . GLU A 1 133 ? -2.596 -25.609 -18.422 1 97.88 133 GLU A N 1
ATOM 1015 C CA . GLU A 1 133 ? -1.321 -25.094 -17.938 1 97.88 133 GLU A CA 1
ATOM 1016 C C . GLU A 1 133 ? -0.714 -24.109 -18.953 1 97.88 133 GLU A C 1
ATOM 1018 O O . GLU A 1 133 ? -0.67 -24.406 -20.141 1 97.88 133 GLU A O 1
ATOM 1023 N N . ASN A 1 134 ? -0.298 -23.016 -18.422 1 97.81 134 ASN A N 1
ATOM 1024 C CA . ASN A 1 134 ? 0.279 -21.953 -19.25 1 97.81 134 ASN A CA 1
ATOM 1025 C C . ASN A 1 134 ? 1.745 -21.719 -18.906 1 97.81 134 ASN A C 1
ATOM 1027 O O . ASN A 1 134 ? 2.156 -21.906 -17.75 1 97.81 134 ASN A O 1
ATOM 1031 N N . GLU A 1 135 ? 2.479 -21.375 -19.906 1 98.5 135 GLU A N 1
ATOM 1032 C CA . GLU A 1 135 ? 3.795 -20.766 -19.75 1 98.5 135 GLU A CA 1
ATOM 1033 C C . GLU A 1 135 ? 3.76 -19.297 -20.141 1 98.5 135 GLU A C 1
ATOM 1035 O O . GLU A 1 135 ? 3.145 -18.922 -21.141 1 98.5 135 GLU A O 1
ATOM 1040 N N . VAL A 1 136 ? 4.316 -18.469 -19.359 1 98.56 136 VAL A N 1
ATOM 1041 C CA . VAL A 1 136 ? 4.402 -17.031 -19.625 1 98.56 136 VAL A CA 1
ATOM 1042 C C . VAL A 1 136 ? 5.859 -16.578 -19.547 1 98.56 136 VAL A C 1
ATOM 1044 O O . VAL A 1 136 ? 6.539 -16.828 -18.547 1 98.56 136 VAL A O 1
ATOM 1047 N N . LEU A 1 137 ? 6.348 -15.945 -20.578 1 98.75 137 LEU A N 1
ATOM 1048 C CA . LEU A 1 137 ? 7.672 -15.336 -20.594 1 98.75 137 LEU A CA 1
ATOM 1049 C C . LEU A 1 137 ? 7.578 -13.828 -20.406 1 98.75 137 LEU A C 1
ATOM 1051 O O . LEU A 1 137 ? 6.816 -13.156 -21.109 1 98.75 137 LEU A O 1
ATOM 1055 N N . LEU A 1 138 ? 8.242 -13.328 -19.453 1 98.94 138 LEU A N 1
ATOM 1056 C CA . LEU A 1 138 ? 8.43 -11.891 -19.328 1 98.94 138 LEU A CA 1
ATOM 1057 C C . LEU A 1 138 ? 9.648 -11.43 -20.125 1 98.94 138 LEU A C 1
ATOM 1059 O O . LEU A 1 138 ? 10.773 -11.859 -19.859 1 98.94 138 LEU A O 1
ATOM 1063 N N . VAL A 1 139 ? 9.445 -10.539 -21.062 1 98.88 139 VAL A N 1
ATOM 1064 C CA . VAL A 1 139 ? 10.547 -10.109 -21.922 1 98.88 139 VAL A CA 1
ATOM 1065 C C . VAL A 1 139 ? 10.625 -8.586 -21.938 1 98.88 139 VAL A C 1
ATOM 1067 O O . VAL A 1 139 ? 9.609 -7.902 -21.828 1 98.88 139 VAL A O 1
ATOM 1070 N N . ASP A 1 140 ? 11.805 -8.055 -22.078 1 98.69 140 ASP A N 1
ATOM 1071 C CA . ASP A 1 140 ? 11.984 -6.613 -22.203 1 98.69 140 ASP A CA 1
ATOM 1072 C C . ASP A 1 140 ? 11.711 -6.145 -23.641 1 98.69 140 ASP A C 1
ATOM 1074 O O . ASP A 1 140 ? 11.219 -6.914 -24.469 1 98.69 140 ASP A O 1
ATOM 1078 N N . ALA A 1 141 ? 11.922 -4.844 -23.953 1 98.19 141 ALA A N 1
ATOM 1079 C CA . ALA A 1 141 ? 11.617 -4.227 -25.25 1 98.19 141 ALA A CA 1
ATOM 1080 C C . ALA A 1 141 ? 12.383 -4.902 -26.375 1 98.19 141 ALA A C 1
ATOM 1082 O O . ALA A 1 141 ? 11.922 -4.922 -27.516 1 98.19 141 ALA A O 1
ATOM 1083 N N . GLN A 1 142 ? 13.508 -5.523 -26.094 1 98 142 GLN A N 1
ATOM 1084 C CA . GLN A 1 142 ? 14.359 -6.16 -27.094 1 98 142 GLN A CA 1
ATOM 1085 C C . GLN A 1 142 ? 14.031 -7.645 -27.234 1 98 142 GLN A C 1
ATOM 1087 O O . GLN A 1 142 ? 14.633 -8.344 -28.047 1 98 142 GLN A O 1
ATOM 1092 N N . GLY A 1 143 ? 13.195 -8.156 -26.375 1 98 143 GLY A N 1
ATOM 1093 C CA . GLY A 1 143 ? 12.797 -9.555 -26.453 1 98 143 GLY A CA 1
ATOM 1094 C C . GLY A 1 143 ? 13.617 -10.453 -25.547 1 98 143 GLY A C 1
ATOM 1095 O O . GLY A 1 143 ? 13.477 -11.68 -25.594 1 98 143 GLY A O 1
ATOM 1096 N N . THR A 1 144 ? 14.461 -9.836 -24.703 1 98.56 144 THR A N 1
ATOM 1097 C CA . THR A 1 144 ? 15.258 -10.617 -23.766 1 98.56 144 THR A CA 1
ATOM 1098 C C . THR A 1 144 ? 14.391 -11.148 -22.641 1 98.56 144 THR A C 1
ATOM 1100 O O . THR A 1 144 ? 13.703 -10.383 -21.953 1 98.56 144 THR A O 1
ATOM 1103 N N . PRO A 1 145 ? 14.406 -12.453 -22.391 1 98.69 145 PRO A N 1
ATOM 1104 C CA . PRO A 1 145 ? 13.609 -13.016 -21.297 1 98.69 145 PRO A CA 1
ATOM 1105 C C . PRO A 1 145 ? 14.203 -12.719 -19.922 1 98.69 145 PRO A C 1
ATOM 1107 O O . PRO A 1 145 ? 15.422 -12.797 -19.75 1 98.69 145 PRO A O 1
ATOM 1110 N N . TYR A 1 146 ? 13.383 -12.391 -18.969 1 98.81 146 TYR A N 1
ATOM 1111 C CA . TYR A 1 146 ? 13.812 -12.086 -17.609 1 98.81 146 TYR A CA 1
ATOM 1112 C C . TYR A 1 146 ? 13.18 -13.047 -16.609 1 98.81 146 TYR A C 1
ATOM 1114 O O . TYR A 1 146 ? 13.695 -13.219 -15.492 1 98.81 146 TYR A O 1
ATOM 1122 N N . ALA A 1 147 ? 12.078 -13.648 -16.969 1 98.81 147 ALA A N 1
ATOM 1123 C CA . ALA A 1 147 ? 11.43 -14.633 -16.109 1 98.81 147 ALA A CA 1
ATOM 1124 C C . ALA A 1 147 ? 10.539 -15.57 -16.922 1 98.81 147 ALA A C 1
ATOM 1126 O O . ALA A 1 147 ? 10.07 -15.219 -18 1 98.81 147 ALA A O 1
ATOM 1127 N N . LYS A 1 148 ? 10.414 -16.719 -16.453 1 98.69 148 LYS A N 1
ATOM 1128 C CA . LYS A 1 148 ? 9.492 -17.719 -16.984 1 98.69 148 LYS A CA 1
ATOM 1129 C C . LYS A 1 148 ? 8.516 -18.188 -15.914 1 98.69 148 LYS A C 1
ATOM 1131 O O . LYS A 1 148 ? 8.922 -18.625 -14.836 1 98.69 148 LYS A O 1
ATOM 1136 N N . LEU A 1 149 ? 7.285 -18.031 -16.172 1 98.75 149 LEU A N 1
ATOM 1137 C CA . LEU A 1 149 ? 6.234 -18.406 -15.234 1 98.75 149 LEU A CA 1
ATOM 1138 C C . LEU A 1 149 ? 5.434 -19.594 -15.773 1 98.75 149 LEU A C 1
ATOM 1140 O O . LEU A 1 149 ? 5.25 -19.719 -16.984 1 98.75 149 LEU A O 1
ATOM 1144 N N . HIS A 1 150 ? 4.996 -20.438 -14.922 1 98.44 150 HIS A N 1
ATOM 1145 C CA . HIS A 1 150 ? 3.992 -21.453 -15.219 1 98.44 150 HIS A CA 1
ATOM 1146 C C . HIS A 1 150 ? 2.803 -21.344 -14.266 1 98.44 150 HIS A C 1
ATOM 1148 O O . HIS A 1 150 ? 2.973 -21.047 -13.078 1 98.44 150 HIS A O 1
ATOM 1154 N N . SER A 1 151 ? 1.69 -21.5 -14.789 1 98 151 SER A N 1
ATOM 1155 C CA . SER A 1 151 ? 0.476 -21.5 -13.977 1 98 151 SER A CA 1
ATOM 1156 C C . SER A 1 151 ? -0.502 -22.578 -14.445 1 98 151 SER A C 1
ATOM 1158 O O . SER A 1 151 ? -0.548 -22.906 -15.633 1 98 151 SER A O 1
ATOM 1160 N N . GLY A 1 152 ? -1.196 -23.141 -13.531 1 97.06 152 GLY A N 1
ATOM 1161 C CA . GLY A 1 152 ? -2.246 -24.109 -13.828 1 97.06 152 GLY A CA 1
ATOM 1162 C C . GLY A 1 152 ? -3.605 -23.688 -13.297 1 97.06 152 GLY A C 1
ATOM 1163 O O . GLY A 1 152 ? -3.725 -23.25 -12.148 1 97.06 152 GLY A O 1
ATOM 1164 N N . SER A 1 153 ? -4.559 -23.75 -14.141 1 96 153 SER A N 1
ATOM 1165 C CA . SER A 1 153 ? -5.949 -23.516 -13.766 1 96 153 SER A CA 1
ATOM 1166 C C . SER A 1 153 ? -6.758 -24.797 -13.797 1 96 153 SER A C 1
ATOM 1168 O O . SER A 1 153 ? -6.711 -25.547 -14.773 1 96 153 SER A O 1
ATOM 1170 N N . PHE A 1 154 ? -7.402 -25.031 -12.758 1 95.19 154 PHE A N 1
ATOM 1171 C CA . PHE A 1 154 ? -8.289 -26.188 -12.656 1 95.19 154 PHE A CA 1
ATOM 1172 C C . PHE A 1 154 ? -9.742 -25.766 -12.859 1 95.19 154 PHE A C 1
ATOM 1174 O O . PHE A 1 154 ? -10.289 -25 -12.062 1 95.19 154 PHE A O 1
ATOM 1181 N N . ASN A 1 155 ? -10.328 -26.234 -13.891 1 95.12 155 ASN A N 1
ATOM 1182 C CA . ASN A 1 155 ? -11.734 -26 -14.188 1 95.12 155 ASN A CA 1
ATOM 1183 C C . ASN A 1 155 ? -12.609 -27.172 -13.727 1 95.12 155 ASN A C 1
ATOM 1185 O O . ASN A 1 155 ? -12.883 -28.094 -14.492 1 95.12 155 ASN A O 1
ATOM 1189 N N . LEU A 1 156 ? -13.07 -27 -12.539 1 92.88 156 LEU A N 1
ATOM 1190 C CA . LEU A 1 156 ? -13.742 -28.094 -11.836 1 92.88 156 LEU A CA 1
ATOM 1191 C C . LEU A 1 156 ? -15.062 -28.438 -12.508 1 92.88 156 LEU A C 1
ATOM 1193 O O . LEU A 1 156 ? -15.867 -27.547 -12.797 1 92.88 156 LEU A O 1
ATOM 1197 N N . GLY A 1 157 ? -15.203 -29.641 -12.805 1 93.06 157 GLY A N 1
ATOM 1198 C CA . GLY A 1 157 ? -16.453 -30.141 -13.344 1 93.06 157 GLY A CA 1
ATOM 1199 C C . GLY A 1 157 ? -16.562 -29.984 -14.844 1 93.06 157 GLY A C 1
ATOM 1200 O O . GLY A 1 157 ? -17.484 -30.516 -15.461 1 93.06 157 GLY A O 1
ATOM 1201 N N . ALA A 1 158 ? -15.641 -29.281 -15.453 1 94 158 ALA A N 1
ATOM 1202 C CA . ALA A 1 158 ? -15.68 -29.078 -16.891 1 94 158 ALA A CA 1
ATOM 1203 C C . ALA A 1 158 ? -15.484 -30.406 -17.641 1 94 158 ALA A C 1
ATOM 1205 O O . ALA A 1 158 ? -14.672 -31.234 -17.219 1 94 158 ALA A O 1
ATOM 1206 N N . LYS A 1 159 ? -16.281 -30.516 -18.688 1 92.38 159 LYS A N 1
ATOM 1207 C CA . LYS A 1 159 ? -16.188 -31.688 -19.547 1 92.38 159 LYS A CA 1
ATOM 1208 C C . LYS A 1 159 ? -16.125 -31.281 -21.016 1 92.38 159 LYS A C 1
ATOM 1210 O O . LYS A 1 159 ? -16.922 -30.469 -21.484 1 92.38 159 LYS A O 1
ATOM 1215 N N . ALA A 1 160 ? -15.156 -31.812 -21.672 1 91.62 160 ALA A N 1
ATOM 1216 C CA . ALA A 1 160 ? -15.031 -31.578 -23.109 1 91.62 160 ALA A CA 1
ATOM 1217 C C . ALA A 1 160 ? -15.336 -32.844 -23.891 1 91.62 160 ALA A C 1
ATOM 1219 O O . ALA A 1 160 ? -16.266 -32.875 -24.719 1 91.62 160 ALA A O 1
ATOM 1220 N N . THR A 1 161 ? -14.617 -33.938 -23.578 1 89 161 THR A N 1
ATOM 1221 C CA . THR A 1 161 ? -14.781 -35.188 -24.281 1 89 161 THR A CA 1
ATOM 1222 C C . THR A 1 161 ? -15.438 -36.25 -23.391 1 89 161 THR A C 1
ATOM 1224 O O . THR A 1 161 ? -15.977 -37.25 -23.875 1 89 161 THR A O 1
ATOM 1227 N N . GLY A 1 162 ? -15.242 -36.031 -22.188 1 86.88 162 GLY A N 1
ATOM 1228 C CA . GLY A 1 162 ? -15.766 -36.969 -21.219 1 86.88 162 GLY A CA 1
ATOM 1229 C C . GLY A 1 162 ? -14.812 -38.125 -20.953 1 86.88 162 GLY A C 1
ATOM 1230 O O . GLY A 1 162 ? -15.133 -39.031 -20.172 1 86.88 162 GLY A O 1
ATOM 1231 N N . SER A 1 163 ? -13.711 -38.094 -21.547 1 90.31 163 SER A N 1
ATOM 1232 C CA . SER A 1 163 ? -12.68 -39.094 -21.375 1 90.31 163 SER A CA 1
ATOM 1233 C C . SER A 1 163 ? -11.375 -38.469 -20.891 1 90.31 163 SER A C 1
ATOM 1235 O O . SER A 1 163 ? -11.172 -37.281 -21.016 1 90.31 163 SER A O 1
ATOM 1237 N N . ASN A 1 164 ? -10.586 -39.375 -20.297 1 95.06 164 ASN A N 1
ATOM 1238 C CA . ASN A 1 164 ? -9.266 -38.906 -19.906 1 95.06 164 ASN A CA 1
ATOM 1239 C C . ASN A 1 164 ? -8.461 -38.406 -21.109 1 95.06 164 ASN A C 1
ATOM 1241 O O . ASN A 1 164 ? -8.492 -39.031 -22.172 1 95.06 164 ASN A O 1
ATOM 1245 N N . PHE A 1 165 ? -7.855 -37.312 -20.938 1 96.69 165 PHE A N 1
ATOM 1246 C CA . PHE A 1 165 ? -7.047 -36.719 -21.984 1 96.69 165 PHE A CA 1
ATOM 1247 C C . PHE A 1 165 ? -5.848 -35.969 -21.391 1 96.69 165 PHE A C 1
ATOM 1249 O O . PHE A 1 165 ? -5.945 -35.406 -20.312 1 96.69 165 PHE A O 1
ATOM 1256 N N . SER A 1 166 ? -4.707 -36.062 -22.062 1 97.25 166 SER A N 1
ATOM 1257 C CA . SER A 1 166 ? -3.547 -35.25 -21.656 1 97.25 166 SER A CA 1
ATOM 1258 C C . SER A 1 166 ? -2.617 -35 -22.844 1 97.25 166 SER A C 1
ATOM 1260 O O . SER A 1 166 ? -2.33 -35.906 -23.625 1 97.25 166 SER A O 1
ATOM 1262 N N . LYS A 1 167 ? -2.273 -33.812 -23.047 1 97.56 167 LYS A N 1
ATOM 1263 C CA . LYS A 1 167 ? -1.233 -33.375 -23.984 1 97.56 167 LYS A CA 1
ATOM 1264 C C . LYS A 1 167 ? -0.367 -32.281 -23.359 1 97.56 167 LYS A C 1
ATOM 1266 O O . LYS A 1 167 ? -0.88 -31.375 -22.719 1 97.56 167 LYS A O 1
ATOM 1271 N N . ARG A 1 168 ? 0.907 -32.375 -23.5 1 97.94 168 ARG A N 1
ATOM 1272 C CA . ARG A 1 168 ? 1.858 -31.469 -22.875 1 97.94 168 ARG A CA 1
ATOM 1273 C C . ARG A 1 168 ? 3.055 -31.219 -23.797 1 97.94 168 ARG A C 1
ATOM 1275 O O . ARG A 1 168 ? 3.584 -32.156 -24.391 1 97.94 168 ARG A O 1
ATOM 1282 N N . ILE A 1 169 ? 3.494 -30 -23.906 1 97.81 169 ILE A N 1
ATOM 1283 C CA . ILE A 1 169 ? 4.695 -29.672 -24.656 1 97.81 169 ILE A CA 1
ATOM 1284 C C . ILE A 1 169 ? 5.68 -28.922 -23.766 1 97.81 169 ILE A C 1
ATOM 1286 O O . ILE A 1 169 ? 6.742 -28.484 -24.219 1 97.81 169 ILE A O 1
ATOM 1290 N N . GLY A 1 170 ? 5.359 -28.656 -22.516 1 94.44 170 GLY A N 1
ATOM 1291 C CA . GLY A 1 170 ? 6.16 -27.984 -21.5 1 94.44 170 GLY A CA 1
ATOM 1292 C C . GLY A 1 170 ? 5.625 -28.172 -20.094 1 94.44 170 GLY A C 1
ATOM 1293 O O . GLY A 1 170 ? 4.492 -28.625 -19.906 1 94.44 170 GLY A O 1
ATOM 1294 N N . SER A 1 171 ? 6.434 -27.984 -19.141 1 91.62 171 SER A N 1
ATOM 1295 C CA . SER A 1 171 ? 6.008 -28.156 -17.75 1 91.62 171 SER A CA 1
ATOM 1296 C C . SER A 1 171 ? 6.789 -27.234 -16.812 1 91.62 171 SER A C 1
ATOM 1298 O O . SER A 1 171 ? 7.883 -26.781 -17.156 1 91.62 171 SER A O 1
ATOM 1300 N N . ALA A 1 172 ? 6.094 -26.969 -15.688 1 88.69 172 ALA A N 1
ATOM 1301 C CA . ALA A 1 172 ? 6.789 -26.328 -14.578 1 88.69 172 ALA A CA 1
ATOM 1302 C C . ALA A 1 172 ? 7.879 -27.219 -14.016 1 88.69 172 ALA A C 1
ATOM 1304 O O . ALA A 1 172 ? 7.875 -28.438 -14.242 1 88.69 172 ALA A O 1
ATOM 1305 N N . PRO A 1 173 ? 8.844 -26.562 -13.305 1 85.81 173 PRO A N 1
ATOM 1306 C CA . PRO A 1 173 ? 9.828 -27.422 -12.641 1 85.81 173 PRO A CA 1
ATOM 1307 C C . PRO A 1 173 ? 9.203 -28.406 -11.664 1 85.81 173 PRO A C 1
ATOM 1309 O O . PRO A 1 173 ? 8.227 -28.062 -10.977 1 85.81 173 PRO A O 1
ATOM 1312 N N . GLN A 1 174 ? 9.734 -29.562 -11.68 1 86.44 174 GLN A N 1
ATOM 1313 C CA . GLN A 1 174 ? 9.195 -30.609 -10.82 1 86.44 174 GLN A CA 1
ATOM 1314 C C . GLN A 1 174 ? 9.766 -30.516 -9.414 1 86.44 174 GLN A C 1
ATOM 1316 O O . GLN A 1 174 ? 10.977 -30.328 -9.234 1 86.44 174 GLN A O 1
ATOM 1321 N N . ALA A 1 175 ? 8.945 -30.656 -8.5 1 88.19 175 ALA A N 1
ATOM 1322 C CA . ALA A 1 175 ? 9.336 -30.594 -7.094 1 88.19 175 ALA A CA 1
ATOM 1323 C C . ALA A 1 175 ? 9.82 -31.953 -6.605 1 88.19 175 ALA A C 1
ATOM 1325 O O . ALA A 1 175 ? 9.258 -33 -6.961 1 88.19 175 ALA A O 1
ATOM 1326 N N . THR A 1 176 ? 10.922 -31.938 -5.902 1 92.75 176 THR A N 1
ATOM 1327 C CA . THR A 1 176 ? 11.281 -33.094 -5.102 1 92.75 176 THR A CA 1
ATOM 1328 C C . THR A 1 176 ? 10.469 -33.125 -3.805 1 92.75 176 THR A C 1
ATOM 1330 O O . THR A 1 176 ? 10.406 -32.156 -3.082 1 92.75 176 THR A O 1
ATOM 1333 N N . PRO A 1 177 ? 9.859 -34.281 -3.535 1 94 177 PRO A N 1
ATOM 1334 C CA . PRO A 1 177 ? 9.078 -34.344 -2.299 1 94 177 PRO A CA 1
ATOM 1335 C C . PRO A 1 177 ? 9.938 -34.188 -1.047 1 94 177 PRO A C 1
ATOM 1337 O O . PRO A 1 177 ? 11.094 -34.625 -1.032 1 94 177 PRO A O 1
ATOM 1340 N N . PRO A 1 178 ? 9.367 -33.594 -0.067 1 94.75 178 PRO A N 1
ATOM 1341 C CA . PRO A 1 178 ? 10.078 -33.562 1.212 1 94.75 178 PRO A CA 1
ATOM 1342 C C . PRO A 1 178 ? 10.414 -34.938 1.727 1 94.75 178 PRO A C 1
ATOM 1344 O O . PRO A 1 178 ? 9.609 -35.875 1.588 1 94.75 178 PRO A O 1
ATOM 1347 N N . PRO A 1 179 ? 11.586 -35.062 2.311 1 93.69 179 PRO A N 1
ATOM 1348 C CA . PRO A 1 179 ? 11.906 -36.344 2.908 1 93.69 179 PRO A CA 1
ATOM 1349 C C . PRO A 1 179 ? 10.969 -36.719 4.059 1 93.69 179 PRO A C 1
ATOM 1351 O O . PRO A 1 179 ? 10.617 -35.844 4.867 1 93.69 179 PRO A O 1
ATOM 1354 N N . LYS A 1 180 ? 10.578 -37.938 4.117 1 91.69 180 LYS A N 1
ATOM 1355 C CA . LYS A 1 180 ? 9.625 -38.406 5.121 1 91.69 180 LYS A CA 1
ATOM 1356 C C . LYS A 1 180 ? 10.328 -38.75 6.426 1 91.69 180 LYS A C 1
ATOM 1358 O O . LYS A 1 180 ? 9.703 -38.812 7.484 1 91.69 180 LYS A O 1
ATOM 1363 N N . ASP A 1 181 ? 11.594 -39 6.34 1 92.75 181 ASP A N 1
ATOM 1364 C CA . ASP A 1 181 ? 12.312 -39.562 7.48 1 92.75 181 ASP A CA 1
ATOM 1365 C C . ASP A 1 181 ? 13.133 -38.5 8.195 1 92.75 181 ASP A C 1
ATOM 1367 O O . ASP A 1 181 ? 14.047 -38.812 8.961 1 92.75 181 ASP A O 1
ATOM 1371 N N . ARG A 1 182 ? 12.93 -37.281 7.809 1 93.75 182 ARG A N 1
ATOM 1372 C CA . ARG A 1 182 ? 13.711 -36.25 8.477 1 93.75 182 ARG A CA 1
ATOM 1373 C C . ARG A 1 182 ? 12.875 -35 8.719 1 93.75 182 ARG A C 1
ATOM 1375 O O . ARG A 1 182 ? 11.961 -34.688 7.945 1 93.75 182 ARG A O 1
ATOM 1382 N N . LYS A 1 183 ? 13.141 -34.375 9.859 1 97.5 183 LYS A N 1
ATOM 1383 C CA . LYS A 1 183 ? 12.523 -33.094 10.195 1 97.5 183 LYS A CA 1
ATOM 1384 C C . LYS A 1 183 ? 12.984 -32 9.25 1 97.5 183 LYS A C 1
ATOM 1386 O O . LYS A 1 183 ? 14.047 -32.094 8.641 1 97.5 183 LYS A O 1
ATOM 1391 N N . PRO A 1 184 ? 12.18 -31 9.07 1 98.69 184 PRO A N 1
ATOM 1392 C CA . PRO A 1 184 ? 12.648 -29.875 8.266 1 98.69 184 PRO A CA 1
ATOM 1393 C C . PRO A 1 184 ? 13.945 -29.266 8.805 1 98.69 184 PRO A C 1
ATOM 1395 O O . PRO A 1 184 ? 14.172 -29.266 10.016 1 98.69 184 PRO A O 1
ATOM 1398 N N . ASP A 1 185 ? 14.703 -28.781 7.871 1 98.5 185 ASP A N 1
ATOM 1399 C CA . ASP A 1 185 ? 15.93 -28.078 8.242 1 98.5 185 ASP A CA 1
ATOM 1400 C C . ASP A 1 185 ? 15.633 -26.688 8.789 1 98.5 185 ASP A C 1
ATOM 1402 O O . ASP A 1 185 ? 16.375 -26.172 9.633 1 98.5 185 ASP A O 1
ATOM 1406 N N . TRP A 1 186 ? 14.617 -26.016 8.328 1 98.56 186 TRP A N 1
ATOM 1407 C CA . TRP A 1 186 ? 14.141 -24.719 8.805 1 98.56 186 TRP A CA 1
ATOM 1408 C C . TRP A 1 186 ? 12.617 -24.719 8.953 1 98.56 186 TRP A C 1
ATOM 1410 O O . TRP A 1 186 ? 11.914 -25.391 8.203 1 98.56 186 TRP A O 1
ATOM 1420 N N . VAL A 1 187 ? 12.109 -24.016 9.859 1 98.88 187 VAL A N 1
ATOM 1421 C CA . VAL A 1 187 ? 10.695 -23.719 10.031 1 98.88 187 VAL A CA 1
ATOM 1422 C C . VAL A 1 187 ? 10.508 -22.219 10.227 1 98.88 187 VAL A C 1
ATOM 1424 O O . VAL A 1 187 ? 11.109 -21.609 11.117 1 98.88 187 VAL A O 1
ATOM 1427 N N . VAL A 1 188 ? 9.766 -21.641 9.375 1 98.81 188 VAL A N 1
ATOM 1428 C CA . VAL A 1 188 ? 9.523 -20.203 9.438 1 98.81 188 VAL A CA 1
ATOM 1429 C C . VAL A 1 188 ? 8.039 -19.938 9.703 1 98.81 188 VAL A C 1
ATOM 1431 O O . VAL A 1 188 ? 7.176 -20.438 8.977 1 98.81 188 VAL A O 1
ATOM 1434 N N . ARG A 1 189 ? 7.754 -19.172 10.703 1 98.69 189 ARG A N 1
ATOM 1435 C CA . ARG A 1 189 ? 6.391 -18.734 10.984 1 98.69 189 ARG A CA 1
ATOM 1436 C C . ARG A 1 189 ? 6.195 -17.266 10.617 1 98.69 189 ARG A C 1
ATOM 1438 O O . ARG A 1 189 ? 7.074 -16.438 10.852 1 98.69 189 ARG A O 1
ATOM 1445 N N . ASP A 1 190 ? 5.105 -16.969 10.039 1 98.5 190 ASP A N 1
ATOM 1446 C CA . ASP A 1 190 ? 4.758 -15.609 9.648 1 98.5 190 ASP A CA 1
ATOM 1447 C C . ASP A 1 190 ? 3.27 -15.344 9.859 1 98.5 190 ASP A C 1
ATOM 1449 O O . ASP A 1 190 ? 2.449 -16.25 9.742 1 98.5 190 ASP A O 1
ATOM 1453 N N . GLN A 1 191 ? 2.906 -14.156 10.234 1 98.44 191 GLN A N 1
ATOM 1454 C CA . GLN A 1 191 ? 1.539 -13.75 10.547 1 98.44 191 GLN A CA 1
ATOM 1455 C C . GLN A 1 191 ? 0.981 -12.828 9.469 1 98.44 191 GLN A C 1
ATOM 1457 O O . GLN A 1 191 ? 1.521 -11.742 9.234 1 98.44 191 GLN A O 1
ATOM 1462 N N . THR A 1 192 ? -0.089 -13.273 8.719 1 98.69 192 THR A N 1
ATOM 1463 C CA . THR A 1 192 ? -0.829 -12.336 7.887 1 98.69 192 THR A CA 1
ATOM 1464 C C . THR A 1 192 ? -1.697 -11.422 8.742 1 98.69 192 THR A C 1
ATOM 1466 O O . THR A 1 192 ? -2.014 -11.75 9.891 1 98.69 192 THR A O 1
ATOM 1469 N N . THR A 1 193 ? -2.059 -10.305 8.211 1 98.44 193 THR A N 1
ATOM 1470 C CA . THR A 1 193 ? -2.914 -9.383 8.953 1 98.44 193 THR A CA 1
ATOM 1471 C C . THR A 1 193 ? -4.352 -9.461 8.453 1 98.44 193 THR A C 1
ATOM 1473 O O . THR A 1 193 ? -4.605 -9.945 7.352 1 98.44 193 THR A O 1
ATOM 1476 N N . PRO A 1 194 ? -5.297 -8.992 9.258 1 98.12 194 PRO A N 1
ATOM 1477 C CA . PRO A 1 194 ? -6.676 -8.922 8.773 1 98.12 194 PRO A CA 1
ATOM 1478 C C . PRO A 1 194 ? -6.816 -8.086 7.5 1 98.12 194 PRO A C 1
ATOM 1480 O O . PRO A 1 194 ? -7.73 -8.32 6.703 1 98.12 194 PRO A O 1
ATOM 1483 N N . GLU A 1 195 ? -5.895 -7.141 7.266 1 98.69 195 GLU A N 1
ATOM 1484 C CA . GLU A 1 195 ? -5.965 -6.246 6.113 1 98.69 195 GLU A CA 1
ATOM 1485 C C . GLU A 1 195 ? -5.055 -6.727 4.988 1 98.69 195 GLU A C 1
ATOM 1487 O O . GLU A 1 195 ? -4.844 -6.012 4.004 1 98.69 195 GLU A O 1
ATOM 1492 N N . GLN A 1 196 ? -4.523 -7.93 5.113 1 98.88 196 GLN A N 1
ATOM 1493 C CA . GLN A 1 196 ? -3.496 -8.383 4.184 1 98.88 196 GLN A CA 1
ATOM 1494 C C . GLN A 1 196 ? -4.02 -8.398 2.75 1 98.88 196 GLN A C 1
ATOM 1496 O O . GLN A 1 196 ? -3.318 -7.984 1.823 1 98.88 196 GLN A O 1
ATOM 1501 N N . ALA A 1 197 ? -5.254 -8.852 2.574 1 98.88 197 ALA A N 1
ATOM 1502 C CA . ALA A 1 197 ? -5.848 -8.883 1.24 1 98.88 197 ALA A CA 1
ATOM 1503 C C . ALA A 1 197 ? -6.09 -7.473 0.712 1 98.88 197 ALA A C 1
ATOM 1505 O O . ALA A 1 197 ? -5.926 -7.211 -0.481 1 98.88 197 ALA A O 1
ATOM 1506 N N . VAL A 1 198 ? -6.461 -6.535 1.609 1 98.88 198 VAL A N 1
ATOM 1507 C CA . VAL A 1 198 ? -6.707 -5.141 1.258 1 98.88 198 VAL A CA 1
ATOM 1508 C C . VAL A 1 198 ? -5.426 -4.512 0.708 1 98.88 198 VAL A C 1
ATOM 1510 O O . VAL A 1 198 ? -5.469 -3.73 -0.243 1 98.88 198 VAL A O 1
ATOM 1513 N N . ILE A 1 199 ? -4.297 -4.918 1.253 1 98.88 199 ILE A N 1
ATOM 1514 C CA . ILE A 1 199 ? -3.008 -4.348 0.87 1 98.88 199 ILE A CA 1
ATOM 1515 C C . ILE A 1 199 ? -2.51 -5.02 -0.409 1 98.88 199 ILE A C 1
ATOM 1517 O O . ILE A 1 199 ? -2.105 -4.34 -1.355 1 98.88 199 ILE A O 1
ATOM 1521 N N . TYR A 1 200 ? -2.6 -6.324 -0.544 1 98.94 200 TYR A N 1
ATOM 1522 C CA . TYR A 1 200 ? -2.031 -7.047 -1.675 1 98.94 200 TYR A CA 1
ATOM 1523 C C . TYR A 1 200 ? -2.723 -6.656 -2.977 1 98.94 200 TYR A C 1
ATOM 1525 O O . TYR A 1 200 ? -2.082 -6.586 -4.027 1 98.94 200 TYR A O 1
ATOM 1533 N N . ARG A 1 201 ? -4.039 -6.445 -2.895 1 98.88 201 ARG A N 1
ATOM 1534 C CA . ARG A 1 201 ? -4.77 -6.184 -4.129 1 98.88 201 ARG A CA 1
ATOM 1535 C C . ARG A 1 201 ? -4.246 -4.93 -4.82 1 98.88 201 ARG A C 1
ATOM 1537 O O . ARG A 1 201 ? -4.332 -4.809 -6.047 1 98.88 201 ARG A O 1
ATOM 1544 N N . LEU A 1 202 ? -3.578 -4.082 -4.051 1 98.88 202 LEU A N 1
ATOM 1545 C CA . LEU A 1 202 ? -3.07 -2.828 -4.594 1 98.88 202 LEU A CA 1
ATOM 1546 C C . LEU A 1 202 ? -1.871 -3.074 -5.504 1 98.88 202 LEU A C 1
ATOM 1548 O O . LEU A 1 202 ? -1.435 -2.172 -6.219 1 98.88 202 LEU A O 1
ATOM 1552 N N . SER A 1 203 ? -1.396 -4.316 -5.543 1 98.69 203 SER A N 1
ATOM 1553 C CA . SER A 1 203 ? -0.327 -4.699 -6.457 1 98.69 203 SER A CA 1
ATOM 1554 C C . SER A 1 203 ? -0.866 -4.961 -7.859 1 98.69 203 SER A C 1
ATOM 1556 O O . SER A 1 203 ? -0.099 -5.035 -8.82 1 98.69 203 SER A O 1
ATOM 1558 N N . GLY A 1 204 ? -2.229 -5.156 -7.977 1 98.25 204 GLY A N 1
ATOM 1559 C CA . GLY A 1 204 ? -2.742 -5.285 -9.328 1 98.25 204 GLY A CA 1
ATOM 1560 C C . GLY A 1 204 ? -3.879 -6.285 -9.445 1 98.25 204 GLY A C 1
ATOM 1561 O O . GLY A 1 204 ? -4.602 -6.301 -10.445 1 98.25 204 GLY A O 1
ATOM 1562 N N . ASP A 1 205 ? -4.094 -7.176 -8.461 1 98 205 ASP A N 1
ATOM 1563 C CA . ASP A 1 205 ? -5.148 -8.18 -8.484 1 98 205 ASP A CA 1
ATOM 1564 C C . ASP A 1 205 ? -6.379 -7.703 -7.715 1 98 205 ASP A C 1
ATOM 1566 O O . ASP A 1 205 ? -6.48 -7.906 -6.504 1 98 205 ASP A O 1
ATOM 1570 N N . TYR A 1 206 ? -7.352 -7.188 -8.461 1 98.38 206 TYR A N 1
ATOM 1571 C CA . TYR A 1 206 ? -8.516 -6.566 -7.84 1 98.38 206 TYR A CA 1
ATOM 1572 C C . TYR A 1 206 ? -9.727 -7.492 -7.895 1 98.38 206 TYR A C 1
ATOM 1574 O O . TYR A 1 206 ? -10.867 -7.035 -8 1 98.38 206 TYR A O 1
ATOM 1582 N N . ASN A 1 207 ? -9.516 -8.844 -7.91 1 96.5 207 ASN A N 1
ATOM 1583 C CA . ASN A 1 207 ? -10.586 -9.828 -7.789 1 96.5 207 ASN A CA 1
ATOM 1584 C C . ASN A 1 207 ? -11.445 -9.578 -6.551 1 96.5 207 ASN A C 1
ATOM 1586 O O . ASN A 1 207 ? -10.938 -9.586 -5.43 1 96.5 207 ASN A O 1
ATOM 1590 N N . GLU A 1 208 ? -12.711 -9.406 -6.719 1 95.88 208 GLU A N 1
ATOM 1591 C CA . GLU A 1 208 ? -13.617 -9.047 -5.629 1 95.88 208 GLU A CA 1
ATOM 1592 C C . GLU A 1 208 ? -13.703 -10.156 -4.59 1 95.88 208 GLU A C 1
ATOM 1594 O O . GLU A 1 208 ? -14.133 -9.93 -3.457 1 95.88 208 GLU A O 1
ATOM 1599 N N . LEU A 1 209 ? -13.312 -11.336 -4.957 1 95.62 209 LEU A N 1
ATOM 1600 C CA . LEU A 1 209 ? -13.258 -12.453 -4.016 1 95.62 209 LEU A CA 1
ATOM 1601 C C . LEU A 1 209 ? -12.414 -12.094 -2.799 1 95.62 209 LEU A C 1
ATOM 1603 O O . LEU A 1 209 ? -12.609 -12.641 -1.713 1 95.62 209 LEU A O 1
ATOM 1607 N N . HIS A 1 210 ? -11.508 -11.172 -2.93 1 98.06 210 HIS A N 1
ATOM 1608 C CA . HIS A 1 210 ? -10.516 -10.891 -1.896 1 98.06 210 HIS A CA 1
ATOM 1609 C C . HIS A 1 210 ? -10.867 -9.609 -1.138 1 98.06 210 HIS A C 1
ATOM 1611 O O . HIS A 1 210 ? -10.07 -9.125 -0.329 1 98.06 210 HIS A O 1
ATOM 1617 N N . ILE A 1 211 ? -12.047 -8.992 -1.365 1 98.12 211 ILE A N 1
ATOM 1618 C CA . ILE A 1 211 ? -12.359 -7.746 -0.673 1 98.12 211 ILE A CA 1
ATOM 1619 C C . ILE A 1 211 ? -13.836 -7.738 -0.279 1 98.12 211 ILE A C 1
ATOM 1621 O O . ILE A 1 211 ? -14.227 -7.07 0.683 1 98.12 211 ILE A O 1
ATOM 1625 N N . ASN A 1 212 ? -14.695 -8.484 -1.018 1 96.75 212 ASN A N 1
ATOM 1626 C CA . ASN A 1 212 ? -16.141 -8.508 -0.809 1 96.75 212 ASN A CA 1
ATOM 1627 C C . ASN A 1 212 ? -16.578 -9.789 -0.106 1 96.75 212 ASN A C 1
ATOM 1629 O O . ASN A 1 212 ? -16.609 -10.859 -0.715 1 96.75 212 ASN A O 1
ATOM 1633 N N . PRO A 1 213 ? -16.984 -9.695 1.125 1 96.75 213 PRO A N 1
ATOM 1634 C CA . PRO A 1 213 ? -17.328 -10.914 1.861 1 96.75 213 PRO A CA 1
ATOM 1635 C C . PRO A 1 213 ? -18.516 -11.648 1.267 1 96.75 213 PRO A C 1
ATOM 1637 O O . PRO A 1 213 ? -18.625 -12.867 1.384 1 96.75 213 PRO A O 1
ATOM 1640 N N . ALA A 1 214 ? -19.391 -10.961 0.623 1 95.62 214 ALA A N 1
ATOM 1641 C CA . ALA A 1 214 ? -20.578 -11.586 0.026 1 95.62 214 ALA A CA 1
ATOM 1642 C C . ALA A 1 214 ? -20.172 -12.555 -1.085 1 95.62 214 ALA A C 1
ATOM 1644 O O . ALA A 1 214 ? -20.797 -13.609 -1.247 1 95.62 214 ALA A O 1
ATOM 1645 N N . ILE A 1 215 ? -19.156 -12.242 -1.803 1 92.75 215 ILE A N 1
ATOM 1646 C CA . ILE A 1 215 ? -18.688 -13.102 -2.883 1 92.75 215 ILE A CA 1
ATOM 1647 C C . ILE A 1 215 ? -18.016 -14.352 -2.301 1 92.75 215 ILE A C 1
ATOM 1649 O O . ILE A 1 215 ? -18.25 -15.461 -2.777 1 92.75 215 ILE A O 1
ATOM 1653 N N . GLY A 1 216 ? -17.234 -14.156 -1.244 1 91.5 216 GLY A N 1
ATOM 1654 C CA . GLY A 1 216 ? -16.641 -15.297 -0.575 1 91.5 216 GLY A CA 1
ATOM 1655 C C . GLY A 1 216 ? -17.656 -16.25 0.013 1 91.5 216 GLY A C 1
ATOM 1656 O O . GLY A 1 216 ? -17.469 -17.469 -0.031 1 91.5 216 GLY A O 1
ATOM 1657 N N . ALA A 1 217 ? -18.688 -15.68 0.525 1 93.12 217 ALA A N 1
ATOM 1658 C CA . ALA A 1 217 ? -19.766 -16.5 1.071 1 93.12 217 ALA A CA 1
ATOM 1659 C C . ALA A 1 217 ? -20.469 -17.297 -0.03 1 93.12 217 ALA A C 1
ATOM 1661 O O . ALA A 1 217 ? -20.703 -18.5 0.117 1 93.12 217 ALA A O 1
ATOM 1662 N N . ALA A 1 218 ? -20.688 -16.672 -1.128 1 90.38 218 ALA A N 1
ATOM 1663 C CA . ALA A 1 218 ? -21.406 -17.281 -2.242 1 90.38 218 ALA A CA 1
ATOM 1664 C C . ALA A 1 218 ? -20.594 -18.406 -2.867 1 90.38 218 ALA A C 1
ATOM 1666 O O . ALA A 1 218 ? -21.156 -19.375 -3.396 1 90.38 218 ALA A O 1
ATOM 1667 N N . THR A 1 219 ? -19.297 -18.328 -2.727 1 86.69 219 THR A N 1
ATOM 1668 C CA . THR A 1 219 ? -18.438 -19.312 -3.369 1 86.69 219 THR A CA 1
ATOM 1669 C C . THR A 1 219 ? -18.031 -20.391 -2.379 1 86.69 219 THR A C 1
ATOM 1671 O O . THR A 1 219 ? -17.234 -21.281 -2.711 1 86.69 219 THR A O 1
ATOM 1674 N N . GLY A 1 220 ? -18.5 -20.281 -1.084 1 87.94 220 GLY A N 1
ATOM 1675 C CA . GLY A 1 220 ? -18.297 -21.359 -0.125 1 87.94 220 GLY A CA 1
ATOM 1676 C C . GLY A 1 220 ? -17.047 -21.172 0.713 1 87.94 220 GLY A C 1
ATOM 1677 O O . GLY A 1 220 ? -16.672 -22.078 1.472 1 87.94 220 GLY A O 1
ATOM 1678 N N . PHE A 1 221 ? -16.391 -20.062 0.616 1 90 221 PHE A N 1
ATOM 1679 C CA . PHE A 1 221 ? -15.164 -19.844 1.366 1 90 221 PHE A CA 1
ATOM 1680 C C . PHE A 1 221 ? -15.469 -19.266 2.744 1 90 221 PHE A C 1
ATOM 1682 O O . PHE A 1 221 ? -14.586 -19.188 3.602 1 90 221 PHE A O 1
ATOM 1689 N N . GLY A 1 222 ? -16.688 -18.844 2.961 1 92.06 222 GLY A N 1
ATOM 1690 C CA . GLY A 1 222 ? -17.078 -18.297 4.254 1 92.06 222 GLY A CA 1
ATOM 1691 C C . GLY A 1 222 ? -16.594 -16.875 4.469 1 92.06 222 GLY A C 1
ATOM 1692 O O . GLY A 1 222 ? -16.266 -16.5 5.594 1 92.06 222 GLY A O 1
ATOM 1693 N N . GLY A 1 223 ? -16.453 -16.141 3.377 1 95.38 223 GLY A N 1
ATOM 1694 C CA . GLY A 1 223 ? -15.977 -14.773 3.461 1 95.38 223 GLY A CA 1
ATOM 1695 C C . GLY A 1 223 ? -14.742 -14.516 2.623 1 95.38 223 GLY A C 1
ATOM 1696 O O . GLY A 1 223 ? -14.414 -15.297 1.732 1 95.38 223 GLY A O 1
ATOM 1697 N N . VAL A 1 224 ? -14.062 -13.445 2.932 1 97.5 224 VAL A N 1
ATOM 1698 C CA . VAL A 1 224 ? -12.914 -13 2.16 1 97.5 224 VAL A CA 1
ATOM 1699 C C . VAL A 1 224 ? -11.75 -13.969 2.365 1 97.5 224 VAL A C 1
ATOM 1701 O O . VAL A 1 224 ? -11.469 -14.375 3.492 1 97.5 224 VAL A O 1
ATOM 1704 N N . ILE A 1 225 ? -11.117 -14.398 1.329 1 97.75 225 ILE A N 1
ATOM 1705 C CA . ILE A 1 225 ? -9.898 -15.195 1.421 1 97.75 225 ILE A CA 1
ATOM 1706 C C . ILE A 1 225 ? -8.719 -14.391 0.887 1 97.75 225 ILE A C 1
ATOM 1708 O O . ILE A 1 225 ? -8.898 -13.445 0.119 1 97.75 225 ILE A O 1
ATOM 1712 N N . LEU A 1 226 ? -7.559 -14.688 1.333 1 98.56 226 LEU A N 1
ATOM 1713 C CA . LEU A 1 226 ? -6.328 -14.07 0.849 1 98.56 226 LEU A CA 1
ATOM 1714 C C . LEU A 1 226 ? -6.004 -14.539 -0.565 1 98.56 226 LEU A C 1
ATOM 1716 O O . LEU A 1 226 ? -6.27 -15.688 -0.919 1 98.56 226 LEU A O 1
ATOM 1720 N N . HIS A 1 227 ? -5.465 -13.695 -1.371 1 98.62 227 HIS A N 1
ATOM 1721 C CA . HIS A 1 227 ? -4.969 -14.109 -2.68 1 98.62 227 HIS A CA 1
ATOM 1722 C C . HIS A 1 227 ? -3.996 -15.273 -2.557 1 98.62 227 HIS A C 1
ATOM 1724 O O . HIS A 1 227 ? -3.057 -15.227 -1.759 1 98.62 227 HIS A O 1
ATOM 1730 N N . GLY A 1 228 ? -4.207 -16.297 -3.336 1 98.56 228 GLY A N 1
ATOM 1731 C CA . GLY A 1 228 ? -3.213 -17.344 -3.387 1 98.56 228 GLY A CA 1
ATOM 1732 C C . GLY A 1 228 ? -1.815 -16.844 -3.688 1 98.56 228 GLY A C 1
ATOM 1733 O O . GLY A 1 228 ? -0.837 -17.312 -3.107 1 98.56 228 GLY A O 1
ATOM 1734 N N . LEU A 1 229 ? -1.739 -15.844 -4.516 1 98.88 229 LEU A N 1
ATOM 1735 C CA . LEU A 1 229 ? -0.449 -15.297 -4.922 1 98.88 229 LEU A CA 1
ATOM 1736 C C . LEU A 1 229 ? 0.16 -14.453 -3.807 1 98.88 229 LEU A C 1
ATOM 1738 O O . LEU A 1 229 ? 1.372 -14.227 -3.783 1 98.88 229 LEU A O 1
ATOM 1742 N N . ALA A 1 230 ? -0.663 -13.914 -2.918 1 98.88 230 ALA A N 1
ATOM 1743 C CA . ALA A 1 230 ? -0.096 -13.336 -1.699 1 98.88 230 ALA A CA 1
ATOM 1744 C C . ALA A 1 230 ? 0.546 -14.414 -0.832 1 98.88 230 ALA A C 1
ATOM 1746 O O . ALA A 1 230 ? 1.681 -14.258 -0.374 1 98.88 230 ALA A O 1
ATOM 1747 N N . THR A 1 231 ? -0.188 -15.523 -0.624 1 98.94 231 THR A N 1
ATOM 1748 C CA . THR A 1 231 ? 0.357 -16.656 0.121 1 98.94 231 THR A CA 1
ATOM 1749 C C . THR A 1 231 ? 1.634 -17.172 -0.536 1 98.94 231 THR A C 1
ATOM 1751 O O . THR A 1 231 ? 2.602 -17.5 0.152 1 98.94 231 THR A O 1
ATOM 1754 N N . PHE A 1 232 ? 1.601 -17.203 -1.865 1 98.94 232 PHE A N 1
ATOM 1755 C CA . PHE A 1 232 ? 2.773 -17.531 -2.666 1 98.94 232 PHE A CA 1
ATOM 1756 C C . PHE A 1 232 ? 3.963 -16.672 -2.264 1 98.94 232 PHE A C 1
ATOM 1758 O O . PHE A 1 232 ? 5.055 -17.188 -2.014 1 98.94 232 PHE A O 1
ATOM 1765 N N . GLY A 1 233 ? 3.748 -15.375 -2.131 1 98.94 233 GLY A N 1
ATOM 1766 C CA . GLY A 1 233 ? 4.781 -14.438 -1.723 1 98.94 233 GLY A CA 1
ATOM 1767 C C . GLY A 1 233 ? 5.266 -14.664 -0.303 1 98.94 233 GLY A C 1
ATOM 1768 O O . GLY A 1 233 ? 6.457 -14.539 -0.02 1 98.94 233 GLY A O 1
ATOM 1769 N N . PHE A 1 234 ? 4.387 -14.984 0.619 1 98.94 234 PHE A N 1
ATOM 1770 C CA . PHE A 1 234 ? 4.77 -15.32 1.986 1 98.94 234 PHE A CA 1
ATOM 1771 C C . PHE A 1 234 ? 5.707 -16.516 2.01 1 98.94 234 PHE A C 1
ATOM 1773 O O . PHE A 1 234 ? 6.707 -16.516 2.729 1 98.94 234 PHE A O 1
ATOM 1780 N N . GLY A 1 235 ? 5.375 -17.516 1.225 1 98.94 235 GLY A N 1
ATOM 1781 C CA . GLY A 1 235 ? 6.258 -18.672 1.116 1 98.94 235 GLY A CA 1
ATOM 1782 C C . GLY A 1 235 ? 7.637 -18.328 0.599 1 98.94 235 GLY A C 1
ATOM 1783 O O . GLY A 1 235 ? 8.648 -18.781 1.138 1 98.94 235 GLY A O 1
ATOM 1784 N N . ALA A 1 236 ? 7.656 -17.516 -0.452 1 98.94 236 ALA A N 1
ATOM 1785 C CA . ALA A 1 236 ? 8.93 -17.109 -1.028 1 98.94 236 ALA A CA 1
ATOM 1786 C C . ALA A 1 236 ? 9.766 -16.328 -0.013 1 98.94 236 ALA A C 1
ATOM 1788 O O . ALA A 1 236 ? 10.977 -16.531 0.092 1 98.94 236 ALA A O 1
ATOM 1789 N N . ARG A 1 237 ? 9.133 -15.438 0.729 1 98.94 237 ARG A N 1
ATOM 1790 C CA . ARG A 1 237 ? 9.844 -14.703 1.772 1 98.94 237 ARG A CA 1
ATOM 1791 C C . ARG A 1 237 ? 10.438 -15.656 2.805 1 98.94 237 ARG A C 1
ATOM 1793 O O . ARG A 1 237 ? 11.555 -15.445 3.287 1 98.94 237 ARG A O 1
ATOM 1800 N N . ALA A 1 238 ? 9.68 -16.688 3.174 1 98.94 238 ALA A N 1
ATOM 1801 C CA . ALA A 1 238 ? 10.164 -17.656 4.145 1 98.94 238 ALA A CA 1
ATOM 1802 C C . ALA A 1 238 ? 11.453 -18.328 3.652 1 98.94 238 ALA A C 1
ATOM 1804 O O . ALA A 1 238 ? 12.414 -18.469 4.41 1 98.94 238 ALA A O 1
ATOM 1805 N N . ILE A 1 239 ? 11.492 -18.703 2.383 1 98.88 239 ILE A N 1
ATOM 1806 C CA . ILE A 1 239 ? 12.648 -19.359 1.791 1 98.88 239 ILE A CA 1
ATOM 1807 C C . ILE A 1 239 ? 13.844 -18.406 1.782 1 98.88 239 ILE A C 1
ATOM 1809 O O . ILE A 1 239 ? 14.945 -18.781 2.188 1 98.88 239 ILE A O 1
ATOM 1813 N N . ILE A 1 240 ? 13.609 -17.188 1.345 1 98.75 240 ILE A N 1
ATOM 1814 C CA . ILE A 1 240 ? 14.672 -16.188 1.238 1 98.75 240 ILE A CA 1
ATOM 1815 C C . ILE A 1 240 ? 15.25 -15.906 2.621 1 98.75 240 ILE A C 1
ATOM 1817 O O . ILE A 1 240 ? 16.469 -15.805 2.779 1 98.75 240 ILE A O 1
ATOM 1821 N N . SER A 1 241 ? 14.367 -15.812 3.609 1 98.38 241 SER A N 1
ATOM 1822 C CA . SER A 1 241 ? 14.828 -15.516 4.965 1 98.38 241 SER A CA 1
ATOM 1823 C C . SER A 1 241 ? 15.625 -16.688 5.543 1 98.38 241 SER A C 1
ATOM 1825 O O . SER A 1 241 ? 16.703 -16.484 6.105 1 98.38 241 SER A O 1
ATOM 1827 N N . ALA A 1 242 ? 15.172 -17.875 5.363 1 98.44 242 ALA A N 1
ATOM 1828 C CA . ALA A 1 242 ? 15.75 -19.047 6.016 1 98.44 242 ALA A CA 1
ATOM 1829 C C . ALA A 1 242 ? 17 -19.516 5.285 1 98.44 242 ALA A C 1
ATOM 1831 O O . ALA A 1 242 ? 17.984 -19.922 5.922 1 98.44 242 ALA A O 1
ATOM 1832 N N . VAL A 1 243 ? 16.969 -19.438 3.967 1 98.5 243 VAL A N 1
ATOM 1833 C CA . VAL A 1 243 ? 18.016 -20.094 3.184 1 98.5 243 VAL A CA 1
ATOM 1834 C C . VAL A 1 243 ? 18.859 -19.047 2.469 1 98.5 243 VAL A C 1
ATOM 1836 O O . VAL A 1 243 ? 20.094 -19.188 2.377 1 98.5 243 VAL A O 1
ATOM 1839 N N . GLY A 1 244 ? 18.266 -18.016 2.033 1 98.25 244 GLY A N 1
ATOM 1840 C CA . GLY A 1 244 ? 18.922 -17.047 1.179 1 98.25 244 GLY A CA 1
ATOM 1841 C C . GLY A 1 244 ? 19.578 -15.914 1.952 1 98.25 244 GLY A C 1
ATOM 1842 O O . GLY A 1 244 ? 20.078 -14.953 1.358 1 98.25 244 GLY A O 1
ATOM 1843 N N . GLY A 1 245 ? 19.453 -15.906 3.285 1 97.31 245 GLY A N 1
ATOM 1844 C CA . GLY A 1 245 ? 20.094 -14.875 4.102 1 97.31 245 GLY A CA 1
ATOM 1845 C C . GLY A 1 245 ? 19.375 -13.539 4.031 1 97.31 245 GLY A C 1
ATOM 1846 O O . GLY A 1 245 ? 19.984 -12.492 4.254 1 97.31 245 GLY A O 1
ATOM 1847 N N . GLY A 1 246 ? 18.203 -13.562 3.539 1 97.75 246 GLY A N 1
ATOM 1848 C CA . GLY A 1 246 ? 17.422 -12.336 3.49 1 97.75 246 GLY A CA 1
ATOM 1849 C C . GLY A 1 246 ? 17.625 -11.547 2.213 1 97.75 246 GLY A C 1
ATOM 1850 O O . GLY A 1 246 ? 17 -10.5 2.016 1 97.75 246 GLY A O 1
ATOM 1851 N N . ASP A 1 247 ? 18.453 -11.984 1.297 1 98 247 ASP A N 1
ATOM 1852 C CA . ASP A 1 247 ? 18.703 -11.32 0.022 1 98 247 ASP A CA 1
ATOM 1853 C C . ASP A 1 247 ? 17.672 -11.742 -1.027 1 98 247 ASP A C 1
ATOM 1855 O O . ASP A 1 247 ? 17.656 -12.891 -1.467 1 98 247 ASP A O 1
ATOM 1859 N N . PRO A 1 248 ? 16.812 -10.789 -1.45 1 98.25 248 PRO A N 1
ATOM 1860 C CA . PRO A 1 248 ? 15.781 -11.188 -2.42 1 98.25 248 PRO A CA 1
ATOM 1861 C C . PRO A 1 248 ? 16.375 -11.773 -3.699 1 98.25 248 PRO A C 1
ATOM 1863 O O . PRO A 1 248 ? 15.734 -12.594 -4.363 1 98.25 248 PRO A O 1
ATOM 1866 N N . ARG A 1 249 ? 17.672 -11.5 -4.016 1 97.94 249 ARG A N 1
ATOM 1867 C CA . ARG A 1 249 ? 18.312 -11.977 -5.238 1 97.94 249 ARG A CA 1
ATOM 1868 C C . ARG A 1 249 ? 18.688 -13.445 -5.121 1 97.94 249 ARG A C 1
ATOM 1870 O O . ARG A 1 249 ? 19.047 -14.086 -6.113 1 97.94 249 ARG A O 1
ATOM 1877 N N . SER A 1 250 ? 18.578 -13.992 -3.984 1 98.56 250 SER A N 1
ATOM 1878 C CA . SER A 1 250 ? 19.031 -15.359 -3.742 1 98.56 250 SER A CA 1
ATOM 1879 C C . SER A 1 250 ? 18.062 -16.375 -4.344 1 98.56 250 SER A C 1
ATOM 1881 O O . SER A 1 250 ? 18.453 -17.516 -4.633 1 98.56 250 SER A O 1
ATOM 1883 N N . LEU A 1 251 ? 16.828 -16.016 -4.496 1 98.75 251 LEU A N 1
ATOM 1884 C CA . LEU A 1 251 ? 15.812 -16.938 -4.996 1 98.75 251 LEU A CA 1
ATOM 1885 C C . LEU A 1 251 ? 15.742 -16.891 -6.52 1 98.75 251 LEU A C 1
ATOM 1887 O O . LEU A 1 251 ? 15.508 -15.836 -7.102 1 98.75 251 LEU A O 1
ATOM 1891 N N . THR A 1 252 ? 15.922 -18.031 -7.168 1 98.38 252 THR A N 1
ATOM 1892 C CA . THR A 1 252 ? 15.984 -18.031 -8.625 1 98.38 252 THR A CA 1
ATOM 1893 C C . THR A 1 252 ? 14.867 -18.891 -9.211 1 98.38 252 THR A C 1
ATOM 1895 O O . THR A 1 252 ? 14.562 -18.797 -10.406 1 98.38 252 THR A O 1
ATOM 1898 N N . LEU A 1 253 ? 14.273 -19.719 -8.422 1 98.56 253 LEU A N 1
ATOM 1899 C CA . LEU A 1 253 ? 13.109 -20.5 -8.805 1 98.56 253 LEU A CA 1
ATOM 1900 C C . LEU A 1 253 ? 12.195 -20.734 -7.605 1 98.56 253 LEU A C 1
ATOM 1902 O O . LEU A 1 253 ? 12.664 -21.031 -6.504 1 98.56 253 LEU A O 1
ATOM 1906 N N . PHE A 1 254 ? 10.898 -20.641 -7.836 1 98.75 254 PHE A N 1
ATOM 1907 C CA . PHE A 1 254 ? 9.898 -20.859 -6.801 1 98.75 254 PHE A CA 1
ATOM 1908 C C . PHE A 1 254 ? 8.609 -21.422 -7.402 1 98.75 254 PHE A C 1
ATOM 1910 O O . PHE A 1 254 ? 8.086 -20.875 -8.383 1 98.75 254 PHE A O 1
ATOM 1917 N N . GLY A 1 255 ? 8.133 -22.5 -6.852 1 98.62 255 GLY A N 1
ATOM 1918 C CA . GLY A 1 255 ? 6.93 -23.141 -7.375 1 98.62 255 GLY A CA 1
ATOM 1919 C C . GLY A 1 255 ? 6.102 -23.828 -6.309 1 98.62 255 GLY A C 1
ATOM 1920 O O . GLY A 1 255 ? 6.645 -24.344 -5.332 1 98.62 255 GLY A O 1
ATOM 1921 N N . VAL A 1 256 ? 4.766 -23.797 -6.523 1 98.56 256 VAL A N 1
ATOM 1922 C CA . VAL A 1 256 ? 3.889 -24.422 -5.539 1 98.56 256 VAL A CA 1
ATOM 1923 C C . VAL A 1 256 ? 2.615 -24.922 -6.219 1 98.56 256 VAL A C 1
ATOM 1925 O O . VAL A 1 256 ? 2.336 -24.562 -7.367 1 98.56 256 VAL A O 1
ATOM 1928 N N . ARG A 1 257 ? 1.943 -25.766 -5.531 1 97.62 257 ARG A N 1
ATOM 1929 C CA . ARG A 1 257 ? 0.52 -26.016 -5.73 1 97.62 257 ARG A CA 1
ATOM 1930 C C . ARG A 1 257 ? -0.312 -25.344 -4.645 1 97.62 257 ARG A C 1
ATOM 1932 O O . ARG A 1 257 ? 0.052 -25.375 -3.465 1 97.62 257 ARG A O 1
ATOM 1939 N N . PHE A 1 258 ? -1.344 -24.672 -5.051 1 98.12 258 PHE A N 1
ATOM 1940 C CA . PHE A 1 258 ? -2.291 -24.125 -4.086 1 98.12 258 PHE A CA 1
ATOM 1941 C C . PHE A 1 258 ? -3.275 -25.188 -3.629 1 98.12 258 PHE A C 1
ATOM 1943 O O . PHE A 1 258 ? -4.051 -25.719 -4.434 1 98.12 258 PHE A O 1
ATOM 1950 N N . THR A 1 259 ? -3.316 -25.5 -2.301 1 97.25 259 THR A N 1
ATOM 1951 C CA . THR A 1 259 ? -4.047 -26.703 -1.901 1 97.25 259 THR A CA 1
ATOM 1952 C C . THR A 1 259 ? -5.172 -26.359 -0.934 1 97.25 259 THR A C 1
ATOM 1954 O O . THR A 1 259 ? -6.098 -27.141 -0.736 1 97.25 259 THR A O 1
ATOM 1957 N N . ALA A 1 260 ? -5.148 -25.188 -0.31 1 97.19 260 ALA A N 1
ATOM 1958 C CA . ALA A 1 260 ? -6.223 -24.734 0.573 1 97.19 260 ALA A CA 1
ATOM 1959 C C . ALA A 1 260 ? -6.211 -23.219 0.721 1 97.19 260 ALA A C 1
ATOM 1961 O O . ALA A 1 260 ? -5.16 -22.578 0.628 1 97.19 260 ALA A O 1
ATOM 1962 N N . PRO A 1 261 ? -7.348 -22.656 0.918 1 96.31 261 PRO A N 1
ATOM 1963 C CA . PRO A 1 261 ? -7.41 -21.203 1.06 1 96.31 261 PRO A CA 1
ATOM 1964 C C . PRO A 1 261 ? -6.82 -20.719 2.379 1 96.31 261 PRO A C 1
ATOM 1966 O O . PRO A 1 261 ? -6.699 -21.484 3.332 1 96.31 261 PRO A O 1
ATOM 1969 N N . VAL A 1 262 ? -6.355 -19.531 2.422 1 98.38 262 VAL A N 1
ATOM 1970 C CA . VAL A 1 262 ? -5.91 -18.797 3.598 1 98.38 262 VAL A CA 1
ATOM 1971 C C . VAL A 1 262 ? -6.836 -17.609 3.844 1 98.38 262 VAL A C 1
ATOM 1973 O O . VAL A 1 262 ? -7.258 -16.938 2.9 1 98.38 262 VAL A O 1
ATOM 1976 N N . LYS A 1 263 ? -7.23 -17.391 5.031 1 98.12 263 LYS A N 1
ATOM 1977 C CA . LYS A 1 263 ? -7.969 -16.188 5.387 1 98.12 263 LYS A CA 1
ATOM 1978 C C . LYS A 1 263 ? -7.027 -15.094 5.883 1 98.12 263 LYS A C 1
ATOM 1980 O O . LYS A 1 263 ? -6.062 -15.375 6.598 1 98.12 263 LYS A O 1
ATOM 1985 N N . PRO A 1 264 ? -7.332 -13.836 5.516 1 98.44 264 PRO A N 1
ATOM 1986 C CA . PRO A 1 264 ? -6.523 -12.773 6.121 1 98.44 264 PRO A CA 1
ATOM 1987 C C . PRO A 1 264 ? -6.52 -12.836 7.645 1 98.44 264 PRO A C 1
ATOM 1989 O O . PRO A 1 264 ? -7.566 -13.031 8.266 1 98.44 264 PRO A O 1
ATOM 1992 N N . GLY A 1 265 ? -5.352 -12.727 8.219 1 98.25 265 GLY A N 1
ATOM 1993 C CA . GLY A 1 265 ? -5.215 -12.828 9.664 1 98.25 265 GLY A CA 1
ATOM 1994 C C . GLY A 1 265 ? -4.648 -14.156 10.117 1 98.25 265 GLY A C 1
ATOM 1995 O O . GLY A 1 265 ? -4.176 -14.281 11.25 1 98.25 265 GLY A O 1
ATOM 1996 N N . ASP A 1 266 ? -4.625 -15.141 9.234 1 98.56 266 ASP A N 1
ATOM 1997 C CA . ASP A 1 266 ? -4.102 -16.453 9.578 1 98.56 266 ASP A CA 1
ATOM 1998 C C . ASP A 1 266 ? -2.578 -16.438 9.688 1 98.56 266 ASP A C 1
ATOM 2000 O O . ASP A 1 266 ? -1.911 -15.695 8.961 1 98.56 266 ASP A O 1
ATOM 2004 N N . ALA A 1 267 ? -2.072 -17.219 10.562 1 98.75 267 ALA A N 1
ATOM 2005 C CA . ALA A 1 267 ? -0.636 -17.469 10.625 1 98.75 267 ALA A CA 1
ATOM 2006 C C . ALA A 1 267 ? -0.235 -18.625 9.703 1 98.75 267 ALA A C 1
ATOM 2008 O O . ALA A 1 267 ? -0.997 -19.578 9.516 1 98.75 267 ALA A O 1
ATOM 2009 N N . LEU A 1 268 ? 0.948 -18.5 9.148 1 98.94 268 LEU A N 1
ATOM 2010 C CA . LEU A 1 268 ? 1.495 -19.5 8.234 1 98.94 268 LEU A CA 1
ATOM 2011 C C . LEU A 1 268 ? 2.795 -20.078 8.781 1 98.94 268 LEU A C 1
ATOM 2013 O O . LEU A 1 268 ? 3.592 -19.359 9.391 1 98.94 268 LEU A O 1
ATOM 2017 N N . GLU A 1 269 ? 2.977 -21.312 8.602 1 98.94 269 GLU A N 1
ATOM 2018 C CA . GLU A 1 269 ? 4.227 -21.984 8.938 1 98.94 269 GLU A CA 1
ATOM 2019 C C . GLU A 1 269 ? 4.805 -22.719 7.723 1 98.94 269 GLU A C 1
ATOM 2021 O O . GLU A 1 269 ? 4.148 -23.578 7.145 1 98.94 269 GLU A O 1
ATOM 2026 N N . THR A 1 270 ? 5.961 -22.344 7.297 1 98.94 270 THR A N 1
ATOM 2027 C CA . THR A 1 270 ? 6.641 -22.969 6.164 1 98.94 270 THR A CA 1
ATOM 2028 C C . THR A 1 270 ? 7.754 -23.891 6.648 1 98.94 270 THR A C 1
ATOM 2030 O O . THR A 1 270 ? 8.719 -23.438 7.266 1 98.94 270 THR A O 1
ATOM 2033 N N . SER A 1 271 ? 7.605 -25.141 6.398 1 98.88 271 SER A N 1
ATOM 2034 C CA . SER A 1 271 ? 8.625 -26.156 6.656 1 98.88 271 SER A CA 1
ATOM 2035 C C . SER A 1 271 ? 9.492 -26.391 5.426 1 98.88 271 SER A C 1
ATOM 2037 O O . SER A 1 271 ? 8.977 -26.625 4.328 1 98.88 271 SER A O 1
ATOM 2039 N N . ILE A 1 272 ? 10.859 -26.344 5.641 1 98.81 272 ILE A N 1
ATOM 2040 C CA . ILE A 1 272 ? 11.789 -26.328 4.516 1 98.81 272 ILE A CA 1
ATOM 2041 C C . ILE A 1 272 ? 12.828 -27.422 4.684 1 98.81 272 ILE A C 1
ATOM 2043 O O . ILE A 1 272 ? 13.445 -27.547 5.746 1 98.81 272 ILE A O 1
ATOM 2047 N N . TRP A 1 273 ? 13.016 -28.234 3.65 1 98.56 273 TRP A N 1
ATOM 2048 C CA . TRP A 1 273 ? 14.016 -29.297 3.619 1 98.56 273 TRP A CA 1
ATOM 2049 C C . TRP A 1 273 ? 15.055 -29.031 2.533 1 98.56 273 TRP A C 1
ATOM 2051 O O . TRP A 1 273 ? 14.703 -28.812 1.372 1 98.56 273 TRP A O 1
ATOM 2061 N N . GLU A 1 274 ? 16.297 -29.031 2.867 1 97.75 274 GLU A N 1
ATOM 2062 C CA . GLU A 1 274 ? 17.344 -28.984 1.851 1 97.75 274 GLU A CA 1
ATOM 2063 C C . GLU A 1 274 ? 17.438 -30.312 1.111 1 97.75 274 GLU A C 1
ATOM 2065 O O . GLU A 1 274 ? 17.641 -31.359 1.731 1 97.75 274 GLU A O 1
ATOM 2070 N N . ILE A 1 275 ? 17.328 -30.281 -0.127 1 96.88 275 ILE A N 1
ATOM 2071 C CA . ILE A 1 275 ? 17.391 -31.484 -0.957 1 96.88 275 ILE A CA 1
ATOM 2072 C C . ILE A 1 275 ? 18.844 -31.703 -1.42 1 96.88 275 ILE A C 1
ATOM 2074 O O . ILE A 1 275 ? 19.328 -32.812 -1.427 1 96.88 275 ILE A O 1
ATOM 2078 N N . GLY A 1 276 ? 19.516 -30.609 -1.802 1 95.69 276 GLY A N 1
ATOM 2079 C CA . GLY A 1 276 ? 20.875 -30.656 -2.318 1 95.69 276 GLY A CA 1
ATOM 2080 C C . GLY A 1 276 ? 21.109 -29.703 -3.475 1 95.69 276 GLY A C 1
ATOM 2081 O O . GLY A 1 276 ? 20.344 -28.766 -3.668 1 95.69 276 GLY A O 1
ATOM 2082 N N . PRO A 1 277 ? 22.188 -29.938 -4.184 1 96 277 PRO A N 1
ATOM 2083 C CA . PRO A 1 277 ? 22.453 -29.062 -5.336 1 96 277 PRO A CA 1
ATOM 2084 C C . PRO A 1 277 ? 21.359 -29.125 -6.395 1 96 277 PRO A C 1
ATOM 2086 O O . PRO A 1 277 ? 20.859 -30.219 -6.707 1 96 277 PRO A O 1
ATOM 2089 N N . ALA A 1 278 ? 21 -27.953 -6.832 1 94.69 278 ALA A N 1
ATOM 2090 C CA . ALA A 1 278 ? 20.031 -27.906 -7.926 1 94.69 278 ALA A CA 1
ATOM 2091 C C . ALA A 1 278 ? 20.562 -28.641 -9.156 1 94.69 278 ALA A C 1
ATOM 2093 O O . ALA A 1 278 ? 21.719 -28.484 -9.523 1 94.69 278 ALA A O 1
ATOM 2094 N N . LYS A 1 279 ? 19.688 -29.375 -9.836 1 88.69 279 LYS A N 1
ATOM 2095 C CA . LYS A 1 279 ? 20.141 -30.188 -10.953 1 88.69 279 LYS A CA 1
ATOM 2096 C C . LYS A 1 279 ? 19.703 -29.594 -12.289 1 88.69 279 LYS A C 1
ATOM 2098 O O . LYS A 1 279 ? 20.219 -29.969 -13.344 1 88.69 279 LYS A O 1
ATOM 2103 N N . ALA A 1 280 ? 18.797 -28.719 -12.172 1 90.75 280 ALA A N 1
ATOM 2104 C CA . ALA A 1 280 ? 18.297 -28.125 -13.414 1 90.75 280 ALA A CA 1
ATOM 2105 C C . ALA A 1 280 ? 19.375 -27.281 -14.078 1 90.75 280 ALA A C 1
ATOM 2107 O O . ALA A 1 280 ? 20.141 -26.578 -13.398 1 90.75 280 ALA A O 1
ATOM 2108 N N . LYS A 1 281 ? 19.422 -27.359 -15.414 1 90.12 281 LYS A N 1
ATOM 2109 C CA . LYS A 1 281 ? 20.375 -26.547 -16.188 1 90.12 281 LYS A CA 1
ATOM 2110 C C . LYS A 1 281 ? 20.188 -25.062 -15.906 1 90.12 281 LYS A C 1
ATOM 2112 O O . LYS A 1 281 ? 19.047 -24.578 -15.852 1 90.12 281 LYS A O 1
ATOM 2117 N N . GLY A 1 282 ? 21.25 -24.359 -15.703 1 92 282 GLY A N 1
ATOM 2118 C CA . GLY A 1 282 ? 21.188 -22.922 -15.469 1 92 282 GLY A CA 1
ATOM 2119 C C . GLY A 1 282 ? 21.172 -22.562 -14 1 92 282 GLY A C 1
ATOM 2120 O O . GLY A 1 282 ? 21.219 -21.375 -13.648 1 92 282 GLY A O 1
ATOM 2121 N N . HIS A 1 283 ? 21.125 -23.578 -13.164 1 96 283 HIS A N 1
ATOM 2122 C CA . HIS A 1 283 ? 21.047 -23.328 -11.727 1 96 283 HIS A CA 1
ATOM 2123 C C . HIS A 1 283 ? 22.234 -23.922 -10.992 1 96 283 HIS A C 1
ATOM 2125 O O . HIS A 1 283 ? 22.141 -24.297 -9.82 1 96 283 HIS A O 1
ATOM 2131 N N . GLU A 1 284 ? 23.312 -23.984 -11.711 1 94.25 284 GLU A N 1
ATOM 2132 C CA . GLU A 1 284 ? 24.547 -24.5 -11.117 1 94.25 284 GLU A CA 1
ATOM 2133 C C . GLU A 1 284 ? 24.969 -23.656 -9.914 1 94.25 284 GLU A C 1
ATOM 2135 O O . GLU A 1 284 ? 24.922 -22.438 -9.953 1 94.25 284 GLU A O 1
ATOM 2140 N N . GLY A 1 285 ? 25.328 -24.375 -8.82 1 95.12 285 GLY A N 1
ATOM 2141 C CA . GLY A 1 285 ? 25.797 -23.703 -7.621 1 95.12 285 GLY A CA 1
ATOM 2142 C C . GLY A 1 285 ? 24.688 -23.344 -6.668 1 95.12 285 GLY A C 1
ATOM 2143 O O . GLY A 1 285 ? 24.938 -22.875 -5.551 1 95.12 285 GLY A O 1
ATOM 2144 N N . GLU A 1 286 ? 23.469 -23.562 -7.059 1 97.44 286 GLU A N 1
ATOM 2145 C CA . GLU A 1 286 ? 22.328 -23.25 -6.215 1 97.44 286 GLU A CA 1
ATOM 2146 C C . GLU A 1 286 ? 21.859 -24.484 -5.445 1 97.44 286 GLU A C 1
ATOM 2148 O O . GLU A 1 286 ? 22.234 -25.609 -5.773 1 97.44 286 GLU A O 1
ATOM 2153 N N . THR A 1 287 ? 21.109 -24.234 -4.457 1 97.88 287 THR A N 1
ATOM 2154 C CA . THR A 1 287 ? 20.562 -25.281 -3.607 1 97.88 287 THR A CA 1
ATOM 2155 C C . THR A 1 287 ? 19.078 -25.469 -3.873 1 97.88 287 THR A C 1
ATOM 2157 O O . THR A 1 287 ? 18.328 -24.484 -3.943 1 97.88 287 THR A O 1
ATOM 2160 N N . GLU A 1 288 ? 18.703 -26.672 -4.062 1 98 288 GLU A N 1
ATOM 2161 C CA . GLU A 1 288 ? 17.281 -26.984 -4.137 1 98 288 GLU A CA 1
ATOM 2162 C C . GLU A 1 288 ? 16.703 -27.25 -2.748 1 98 288 GLU A C 1
ATOM 2164 O O . GLU A 1 288 ? 17.297 -27.984 -1.949 1 98 288 GLU A O 1
ATOM 2169 N N . VAL A 1 289 ? 15.562 -26.656 -2.502 1 98.25 289 VAL A N 1
ATOM 2170 C CA . VAL A 1 289 ? 14.828 -26.969 -1.281 1 98.25 289 VAL A CA 1
ATOM 2171 C C . VAL A 1 289 ? 13.391 -27.359 -1.627 1 98.25 289 VAL A C 1
ATOM 2173 O O . VAL A 1 289 ? 12.812 -26.844 -2.586 1 98.25 289 VAL A O 1
ATOM 2176 N N . ALA A 1 290 ? 12.883 -28.344 -0.879 1 98.31 290 ALA A N 1
ATOM 2177 C CA . ALA A 1 290 ? 11.461 -28.656 -0.824 1 98.31 290 ALA A CA 1
ATOM 2178 C C . ALA A 1 290 ? 10.797 -27.984 0.373 1 98.31 290 ALA A C 1
ATOM 2180 O O . ALA A 1 290 ? 11.43 -27.781 1.414 1 98.31 290 ALA A O 1
ATOM 2181 N N . PHE A 1 291 ? 9.5 -27.625 0.228 1 98.62 291 PHE A N 1
ATOM 2182 C CA . PHE A 1 291 ? 8.859 -27 1.373 1 98.62 291 PHE A CA 1
ATOM 2183 C C . PHE A 1 291 ? 7.348 -27.203 1.325 1 98.62 291 PHE A C 1
ATOM 2185 O O . PHE A 1 291 ? 6.801 -27.578 0.289 1 98.62 291 PHE A O 1
ATOM 2192 N N . VAL A 1 292 ? 6.73 -27.016 2.439 1 98.62 292 VAL A N 1
ATOM 2193 C CA . VAL A 1 292 ? 5.281 -26.984 2.617 1 98.62 292 VAL A CA 1
ATOM 2194 C C . VAL A 1 292 ? 4.898 -25.828 3.533 1 98.62 292 VAL A C 1
ATOM 2196 O O . VAL A 1 292 ? 5.594 -25.547 4.516 1 98.62 292 VAL A O 1
ATOM 2199 N N . THR A 1 293 ? 3.877 -25.094 3.139 1 98.88 293 THR A N 1
ATOM 2200 C CA . THR A 1 293 ? 3.338 -24.078 4.027 1 98.88 293 THR A CA 1
ATOM 2201 C C . THR A 1 293 ? 1.991 -24.516 4.598 1 98.88 293 THR A C 1
ATOM 2203 O O . THR A 1 293 ? 1.091 -24.891 3.85 1 98.88 293 THR A O 1
ATOM 2206 N N . THR A 1 294 ? 1.877 -24.422 5.848 1 98.88 294 THR A N 1
ATOM 2207 C CA . THR A 1 294 ? 0.671 -24.828 6.562 1 98.88 294 THR A CA 1
ATOM 2208 C C . THR A 1 294 ? -0.015 -23.625 7.195 1 98.88 294 THR A C 1
ATOM 2210 O O . THR A 1 294 ? 0.649 -22.75 7.746 1 98.88 294 THR A O 1
ATOM 2213 N N . ASN A 1 295 ? -1.315 -23.594 7.035 1 98.69 295 ASN A N 1
ATOM 2214 C CA . ASN A 1 295 ? -2.129 -22.656 7.801 1 98.69 295 ASN A CA 1
ATOM 2215 C C . ASN A 1 295 ? -2.254 -23.094 9.258 1 98.69 295 ASN A C 1
ATOM 2217 O O . ASN A 1 295 ? -2.854 -24.125 9.555 1 98.69 295 ASN A O 1
ATOM 2221 N N . VAL A 1 296 ? -1.754 -22.312 10.148 1 98.25 296 VAL A N 1
ATOM 2222 C CA . VAL A 1 296 ? -1.657 -22.688 11.555 1 98.25 296 VAL A CA 1
ATOM 2223 C C . VAL A 1 296 ? -3.057 -22.797 12.156 1 98.25 296 VAL A C 1
ATOM 2225 O O . VAL A 1 296 ? -3.316 -23.672 12.984 1 98.25 296 VAL A O 1
ATOM 2228 N N . ALA A 1 297 ? -3.963 -21.922 11.719 1 94.81 297 ALA A N 1
ATOM 2229 C CA . ALA A 1 297 ? -5.316 -21.891 12.258 1 94.81 297 ALA A CA 1
ATOM 2230 C C . ALA A 1 297 ? -6.078 -23.172 11.914 1 94.81 297 ALA A C 1
ATOM 2232 O O . ALA A 1 297 ? -6.855 -23.672 12.727 1 94.81 297 ALA A O 1
ATOM 2233 N N . THR A 1 298 ? -5.863 -23.75 10.773 1 95.81 298 THR A N 1
ATOM 2234 C CA . THR A 1 298 ? -6.668 -24.875 10.305 1 95.81 298 THR A CA 1
ATOM 2235 C C . THR A 1 298 ? -5.859 -26.172 10.336 1 95.81 298 THR A C 1
ATOM 2237 O O . THR A 1 298 ? -6.43 -27.266 10.297 1 95.81 298 THR A O 1
ATOM 2240 N N . GLY A 1 299 ? -4.574 -26.016 10.305 1 97.88 299 GLY A N 1
ATOM 2241 C CA . GLY A 1 299 ? -3.707 -27.172 10.195 1 97.88 299 GLY A CA 1
ATOM 2242 C C . GLY A 1 299 ? -3.592 -27.703 8.781 1 97.88 299 GLY A C 1
ATOM 2243 O O . GLY A 1 299 ? -2.914 -28.703 8.539 1 97.88 299 GLY A O 1
ATOM 2244 N N . LYS A 1 300 ? -4.16 -27.047 7.859 1 98.38 300 LYS A N 1
ATOM 2245 C CA . LYS A 1 300 ? -4.16 -27.516 6.477 1 98.38 300 LYS A CA 1
ATOM 2246 C C . LYS A 1 300 ? -2.959 -26.969 5.711 1 98.38 300 LYS A C 1
ATOM 2248 O O . LYS A 1 300 ? -2.576 -25.812 5.898 1 98.38 300 LYS A O 1
ATOM 2253 N N . VAL A 1 301 ? -2.408 -27.812 4.824 1 98.62 301 VAL A N 1
ATOM 2254 C CA . VAL A 1 301 ? -1.387 -27.359 3.891 1 98.62 301 VAL A CA 1
ATOM 2255 C C . VAL A 1 301 ? -2.014 -26.406 2.865 1 98.62 301 VAL A C 1
ATOM 2257 O O . VAL A 1 301 ? -2.961 -26.781 2.168 1 98.62 301 VAL A O 1
ATOM 2260 N N . CYS A 1 302 ? -1.526 -25.188 2.799 1 98.69 302 CYS A N 1
ATOM 2261 C CA . CYS A 1 302 ? -2.078 -24.219 1.845 1 98.69 302 CYS A CA 1
ATOM 2262 C C . CYS A 1 302 ? -1.175 -24.094 0.625 1 98.69 302 CYS A C 1
ATOM 2264 O O . CYS A 1 302 ? -1.644 -23.766 -0.466 1 98.69 302 CYS A O 1
ATOM 2266 N N . LEU A 1 303 ? 0.168 -24.266 0.781 1 98.75 303 LEU A N 1
ATOM 2267 C CA . LEU A 1 303 ? 1.108 -24.422 -0.322 1 98.75 303 LEU A CA 1
ATOM 2268 C C . LEU A 1 303 ? 1.761 -25.797 -0.281 1 98.75 303 LEU A C 1
ATOM 2270 O O . LEU A 1 303 ? 2.527 -26.109 0.637 1 98.75 303 LEU A O 1
ATOM 2274 N N . GLY A 1 304 ? 1.443 -26.578 -1.29 1 98.06 304 GLY A N 1
ATOM 2275 C CA . GLY A 1 304 ? 2.018 -27.906 -1.409 1 98.06 304 GLY A CA 1
ATOM 2276 C C . GLY A 1 304 ? 2.971 -28.047 -2.582 1 98.06 304 GLY A C 1
ATOM 2277 O O . GLY A 1 304 ? 3.074 -27.141 -3.412 1 98.06 304 GLY A O 1
ATOM 2278 N N . ALA A 1 305 ? 3.738 -29.125 -2.549 1 97.62 305 ALA A N 1
ATOM 2279 C CA . ALA A 1 305 ? 4.688 -29.438 -3.613 1 97.62 305 ALA A CA 1
ATOM 2280 C C . ALA A 1 305 ? 5.648 -28.281 -3.857 1 97.62 305 ALA A C 1
ATOM 2282 O O . ALA A 1 305 ? 5.926 -27.922 -5.004 1 97.62 305 ALA A O 1
ATOM 2283 N N . GLY A 1 306 ? 6.051 -27.672 -2.744 1 98.38 306 GLY A N 1
ATOM 2284 C CA . GLY A 1 306 ? 6.93 -26.516 -2.85 1 98.38 306 GLY A CA 1
ATOM 2285 C C . GLY A 1 306 ? 8.32 -26.875 -3.348 1 98.38 306 GLY A C 1
ATOM 2286 O O . GLY A 1 306 ? 8.914 -27.859 -2.896 1 98.38 306 GLY A O 1
ATOM 2287 N N . VAL A 1 307 ? 8.828 -26.094 -4.301 1 98.38 307 VAL A N 1
ATOM 2288 C CA . VAL A 1 307 ? 10.195 -26.219 -4.805 1 98.38 307 VAL A CA 1
ATOM 2289 C C . VAL A 1 307 ? 10.828 -24.844 -4.934 1 98.38 307 VAL A C 1
ATOM 2291 O O . VAL A 1 307 ? 10.164 -23.875 -5.348 1 98.38 307 VAL A O 1
ATOM 2294 N N . ALA A 1 308 ? 12.055 -24.75 -4.547 1 98.75 308 ALA A N 1
ATOM 2295 C CA . ALA A 1 308 ? 12.797 -23.516 -4.734 1 98.75 308 ALA A CA 1
ATOM 2296 C C . ALA A 1 308 ? 14.273 -23.781 -5.004 1 98.75 308 ALA A C 1
ATOM 2298 O O . ALA A 1 308 ? 14.828 -24.781 -4.516 1 98.75 308 ALA A O 1
ATOM 2299 N N . TYR A 1 309 ? 14.812 -23.016 -5.848 1 98.5 309 TYR A N 1
ATOM 2300 C CA . TYR A 1 309 ? 16.266 -22.906 -6.008 1 98.5 309 TYR A CA 1
ATOM 2301 C C . TYR A 1 309 ? 16.781 -21.594 -5.422 1 98.5 309 TYR A C 1
ATOM 2303 O O . TYR A 1 309 ? 16.234 -20.531 -5.691 1 98.5 309 TYR A O 1
ATOM 2311 N N . VAL A 1 310 ? 17.844 -21.719 -4.609 1 98.5 310 VAL A N 1
ATOM 2312 C CA . VAL A 1 310 ? 18.312 -20.578 -3.82 1 98.5 310 VAL A CA 1
ATOM 2313 C C . VAL A 1 310 ? 19.828 -20.516 -3.834 1 98.5 310 VAL A C 1
ATOM 2315 O O . VAL A 1 310 ? 20.5 -21.562 -3.715 1 98.5 310 VAL A O 1
ATOM 2318 N N . LYS A 1 311 ? 20.375 -19.312 -4.07 1 98.06 311 LYS A N 1
ATOM 2319 C CA . LYS A 1 311 ? 21.766 -19.094 -3.695 1 98.06 311 LYS A CA 1
ATOM 2320 C C . LYS A 1 311 ? 21.922 -19.031 -2.178 1 98.06 311 LYS A C 1
ATOM 2322 O O . LYS A 1 311 ? 21.703 -17.984 -1.564 1 98.06 311 LYS A O 1
ATOM 2327 N N . LYS A 1 312 ? 22.25 -20.156 -1.632 1 96.69 312 LYS A N 1
ATOM 2328 C CA . LYS A 1 312 ? 22.281 -20.328 -0.181 1 96.69 312 LYS A CA 1
ATOM 2329 C C . LYS A 1 312 ? 23.328 -19.422 0.461 1 96.69 312 LYS A C 1
ATOM 2331 O O . LYS A 1 312 ? 24.453 -19.328 -0.02 1 96.69 312 LYS A O 1
ATOM 2336 N N . ALA A 1 313 ? 22.844 -18.703 1.473 1 92.31 313 ALA A N 1
ATOM 2337 C CA . ALA A 1 313 ? 23.766 -17.844 2.205 1 92.31 313 ALA A CA 1
ATOM 2338 C C . ALA A 1 313 ? 24.797 -18.656 2.975 1 92.31 313 ALA A C 1
ATOM 2340 O O . ALA A 1 313 ? 24.484 -19.734 3.496 1 92.31 313 ALA A O 1
ATOM 2341 N N . GLU A 1 314 ? 25.938 -18.188 2.938 1 82.31 314 GLU A N 1
ATOM 2342 C CA . GLU A 1 314 ? 27 -18.875 3.695 1 82.31 314 GLU A CA 1
ATOM 2343 C C . GLU A 1 314 ? 26.828 -18.641 5.195 1 82.31 314 GLU A C 1
ATOM 2345 O O . GLU A 1 314 ? 26.375 -17.578 5.621 1 82.31 314 GLU A O 1
ATOM 2350 N N . LYS A 1 315 ? 26.734 -19.75 5.969 1 66.19 315 LYS A N 1
ATOM 2351 C CA . LYS A 1 315 ? 26.734 -19.578 7.422 1 66.19 315 LYS A CA 1
ATOM 2352 C C . LYS A 1 315 ? 27.938 -18.766 7.883 1 66.19 315 LYS A C 1
ATOM 2354 O O . LYS A 1 315 ? 29.062 -19 7.449 1 66.19 315 LYS A O 1
ATOM 2359 N N . SER A 1 316 ? 27.75 -17.5 8.336 1 46.28 316 SER A N 1
ATOM 2360 C CA . SER A 1 316 ? 28.875 -16.812 8.93 1 46.28 316 SER A CA 1
ATOM 2361 C C . SER A 1 316 ? 29.672 -17.719 9.859 1 46.28 316 SER A C 1
ATOM 2363 O O . SER A 1 316 ? 29.094 -18.438 10.68 1 46.28 316 SER A O 1
ATOM 2365 N N . LYS A 1 317 ? 30.766 -18.266 9.5 1 38.69 317 LYS A N 1
ATOM 2366 C CA . LYS A 1 317 ? 31.703 -18.844 10.469 1 38.69 317 LYS A CA 1
ATOM 2367 C C . LYS A 1 317 ? 31.938 -17.891 11.641 1 38.69 317 LYS A C 1
ATOM 2369 O O . LYS A 1 317 ? 32.375 -16.75 11.438 1 38.69 317 LYS A O 1
ATOM 2374 N N . LEU A 1 318 ? 31.078 -17.969 12.672 1 29.66 318 LEU A N 1
ATOM 2375 C CA . LEU A 1 318 ? 31.859 -17.609 13.859 1 29.66 318 LEU A CA 1
ATOM 2376 C C . LEU A 1 318 ? 33 -18.594 14.078 1 29.66 318 LEU A C 1
ATOM 2378 O O . LEU A 1 318 ? 32.844 -19.797 13.859 1 29.66 318 LEU A O 1
ATOM 2382 N N . MET B 1 1 ? 23.453 38.188 0.496 1 43.34 1 MET B N 1
ATOM 2383 C CA . MET B 1 1 ? 22.516 37.531 1.403 1 43.34 1 MET B CA 1
ATOM 2384 C C . MET B 1 1 ? 21.188 38.25 1.434 1 43.34 1 MET B C 1
ATOM 2386 O O . MET B 1 1 ? 21.141 39.469 1.583 1 43.34 1 MET B O 1
ATOM 2390 N N . SER B 1 2 ? 20.219 37.75 0.817 1 57.22 2 SER B N 1
ATOM 2391 C CA . SER B 1 2 ? 19 38.531 0.646 1 57.22 2 SER B CA 1
ATOM 2392 C C . SER B 1 2 ? 18.516 39.125 1.974 1 57.22 2 SER B C 1
ATOM 2394 O O . SER B 1 2 ? 18.766 38.531 3.033 1 57.22 2 SER B O 1
ATOM 2396 N N . LYS B 1 3 ? 18.266 40.281 2.027 1 78.06 3 LYS B N 1
ATOM 2397 C CA . LYS B 1 3 ? 17.891 41.031 3.205 1 78.06 3 LYS B CA 1
ATOM 2398 C C . LYS B 1 3 ? 16.719 40.375 3.939 1 78.06 3 LYS B C 1
ATOM 2400 O O . LYS B 1 3 ? 15.695 40.062 3.336 1 78.06 3 LYS B O 1
ATOM 2405 N N . ILE B 1 4 ? 16.969 39.906 5.285 1 87.88 4 ILE B N 1
ATOM 2406 C CA . ILE B 1 4 ? 15.953 39.312 6.156 1 87.88 4 ILE B CA 1
ATOM 2407 C C . ILE B 1 4 ? 14.875 40.344 6.465 1 87.88 4 ILE B C 1
ATOM 2409 O O . ILE B 1 4 ? 15.172 41.438 6.945 1 87.88 4 ILE B O 1
ATOM 2413 N N . ASP B 1 5 ? 13.719 40.156 6.035 1 93.12 5 ASP B N 1
ATOM 2414 C CA . ASP B 1 5 ? 12.492 40.875 6.316 1 93.12 5 ASP B CA 1
ATOM 2415 C C . ASP B 1 5 ? 11.297 39.938 6.445 1 93.12 5 ASP B C 1
ATOM 2417 O O . ASP B 1 5 ? 10.602 39.688 5.461 1 93.12 5 ASP B O 1
ATOM 2421 N N . LEU B 1 6 ? 11.078 39.469 7.656 1 95.38 6 LEU B N 1
ATOM 2422 C CA . LEU B 1 6 ? 10.062 38.469 7.895 1 95.38 6 LEU B CA 1
ATOM 2423 C C . LEU B 1 6 ? 8.711 38.906 7.359 1 95.38 6 LEU B C 1
ATOM 2425 O O . LEU B 1 6 ? 7.949 38.094 6.824 1 95.38 6 LEU B O 1
ATOM 2429 N N . GLY B 1 7 ? 8.406 40.062 7.48 1 95.06 7 GLY B N 1
ATOM 2430 C CA . GLY B 1 7 ? 7.133 40.594 7.035 1 95.06 7 GLY B CA 1
ATOM 2431 C C . GLY B 1 7 ? 6.926 40.469 5.535 1 95.06 7 GLY B C 1
ATOM 2432 O O . GLY B 1 7 ? 5.797 40.281 5.074 1 95.06 7 GLY B O 1
ATOM 2433 N N . SER B 1 8 ? 7.965 40.688 4.82 1 95.06 8 SER B N 1
ATOM 2434 C CA . SER B 1 8 ? 7.871 40.656 3.363 1 95.06 8 SER B CA 1
ATOM 2435 C C . SER B 1 8 ? 7.574 39.25 2.859 1 95.06 8 SER B C 1
ATOM 2437 O O . SER B 1 8 ? 7.148 39.062 1.716 1 95.06 8 SER B O 1
ATOM 2439 N N . ALA B 1 9 ? 7.844 38.281 3.707 1 95.56 9 ALA B N 1
ATOM 2440 C CA . ALA B 1 9 ? 7.559 36.906 3.338 1 95.56 9 ALA B CA 1
ATOM 2441 C C . ALA B 1 9 ? 6.055 36.625 3.326 1 95.56 9 ALA B C 1
ATOM 2443 O O . ALA B 1 9 ? 5.578 35.75 2.584 1 95.56 9 ALA B O 1
ATOM 2444 N N . VAL B 1 10 ? 5.316 37.312 4.195 1 97.5 10 VAL B N 1
ATOM 2445 C CA . VAL B 1 10 ? 3.877 37.094 4.309 1 97.5 10 VAL B CA 1
ATOM 2446 C C . VAL B 1 10 ? 3.191 37.562 3.02 1 97.5 10 VAL B C 1
ATOM 2448 O O . VAL B 1 10 ? 3.396 38.688 2.555 1 97.5 10 VAL B O 1
ATOM 2451 N N . GLY B 1 11 ? 2.428 36.688 2.428 1 97.06 11 GLY B N 1
ATOM 2452 C CA . GLY B 1 11 ? 1.751 36.969 1.173 1 97.06 11 GLY B CA 1
ATOM 2453 C C . GLY B 1 11 ? 2.455 36.375 -0.032 1 97.06 11 GLY B C 1
ATOM 2454 O O . GLY B 1 11 ? 1.887 36.312 -1.125 1 97.06 11 GLY B O 1
ATOM 2455 N N . TRP B 1 12 ? 3.672 35.938 0.167 1 96.12 12 TRP B N 1
ATOM 2456 C CA . TRP B 1 12 ? 4.43 35.375 -0.932 1 96.12 12 TRP B CA 1
ATOM 2457 C C . TRP B 1 12 ? 3.752 34.094 -1.444 1 96.12 12 TRP B C 1
ATOM 2459 O O . TRP B 1 12 ? 3.393 33.219 -0.658 1 96.12 12 TRP B O 1
ATOM 2469 N N . ALA B 1 13 ? 3.598 34.062 -2.758 1 95.75 13 ALA B N 1
ATOM 2470 C CA . ALA B 1 13 ? 2.99 32.906 -3.418 1 95.75 13 ALA B CA 1
ATOM 2471 C C . ALA B 1 13 ? 4.039 32.062 -4.148 1 95.75 13 ALA B C 1
ATOM 2473 O O . ALA B 1 13 ? 4.863 32.625 -4.891 1 95.75 13 ALA B O 1
ATOM 2474 N N . ASP B 1 14 ? 4.043 30.812 -3.906 1 93.5 14 ASP B N 1
ATOM 2475 C CA . ASP B 1 14 ? 4.914 29.891 -4.637 1 93.5 14 ASP B CA 1
ATOM 2476 C C . ASP B 1 14 ? 4.383 29.641 -6.043 1 93.5 14 ASP B C 1
ATOM 2478 O O . ASP B 1 14 ? 3.264 30.031 -6.375 1 93.5 14 ASP B O 1
ATOM 2482 N N . GLU B 1 15 ? 5.238 29.078 -6.863 1 94.19 15 GLU B N 1
ATOM 2483 C CA . GLU B 1 15 ? 4.75 28.578 -8.148 1 94.19 15 GLU B CA 1
ATOM 2484 C C . GLU B 1 15 ? 3.711 27.469 -7.953 1 94.19 15 GLU B C 1
ATOM 2486 O O . GLU B 1 15 ? 3.793 26.703 -6.996 1 94.19 15 GLU B O 1
ATOM 2491 N N . ASP B 1 16 ? 2.76 27.469 -8.859 1 96.94 16 ASP B N 1
ATOM 2492 C CA . ASP B 1 16 ? 1.76 26.406 -8.812 1 96.94 16 ASP B CA 1
ATOM 2493 C C . ASP B 1 16 ? 2.416 25.031 -8.922 1 96.94 16 ASP B C 1
ATOM 2495 O O . ASP B 1 16 ? 3.334 24.844 -9.719 1 96.94 16 ASP B O 1
ATOM 2499 N N . LYS B 1 17 ? 2.008 24.156 -8.141 1 96.5 17 LYS B N 1
ATOM 2500 C CA . LYS B 1 17 ? 2.52 22.781 -8.188 1 96.5 17 LYS B CA 1
ATOM 2501 C C . LYS B 1 17 ? 1.499 21.844 -8.805 1 96.5 17 LYS B C 1
ATOM 2503 O O . LYS B 1 17 ? 0.429 21.609 -8.234 1 96.5 17 LYS B O 1
ATOM 2508 N N . PRO B 1 18 ? 1.798 21.25 -9.961 1 98.38 18 PRO B N 1
ATOM 2509 C CA . PRO B 1 18 ? 0.875 20.266 -10.531 1 98.38 18 PRO B CA 1
ATOM 2510 C C . PRO B 1 18 ? 0.712 19.031 -9.648 1 98.38 18 PRO B C 1
ATOM 2512 O O . PRO B 1 18 ? 1.683 18.578 -9.047 1 98.38 18 PRO B O 1
ATOM 2515 N N . VAL B 1 19 ? -0.497 18.547 -9.562 1 98.75 19 VAL B N 1
ATOM 2516 C CA . VAL B 1 19 ? -0.784 17.328 -8.797 1 98.75 19 VAL B CA 1
ATOM 2517 C C . VAL B 1 19 ? -1.788 16.469 -9.555 1 98.75 19 VAL B C 1
ATOM 2519 O O . VAL B 1 19 ? -2.49 16.953 -10.445 1 98.75 19 VAL B O 1
ATOM 2522 N N . SER B 1 20 ? -1.845 15.219 -9.25 1 98.75 20 SER B N 1
ATOM 2523 C CA . SER B 1 20 ? -2.822 14.266 -9.781 1 98.75 20 SER B CA 1
ATOM 2524 C C . SER B 1 20 ? -2.949 13.047 -8.875 1 98.75 20 SER B C 1
ATOM 2526 O O . SER B 1 20 ? -2.07 12.781 -8.055 1 98.75 20 SER B O 1
ATOM 2528 N N . TRP B 1 21 ? -4.105 12.383 -8.984 1 98.75 21 TRP B N 1
ATOM 2529 C CA . TRP B 1 21 ? -4.305 11.117 -8.273 1 98.75 21 TRP B CA 1
ATOM 2530 C C . TRP B 1 21 ? -5.289 10.227 -9.016 1 98.75 21 TRP B C 1
ATOM 2532 O O . TRP B 1 21 ? -5.965 10.672 -9.945 1 98.75 21 TRP B O 1
ATOM 2542 N N . ASN B 1 22 ? -5.289 9 -8.719 1 98.75 22 ASN B N 1
ATOM 2543 C CA . ASN B 1 22 ? -6.254 8.023 -9.195 1 98.75 22 ASN B CA 1
ATOM 2544 C C . ASN B 1 22 ? -6.812 7.176 -8.055 1 98.75 22 ASN B C 1
ATOM 2546 O O . ASN B 1 22 ? -6.566 7.473 -6.879 1 98.75 22 ASN B O 1
ATOM 2550 N N . GLN B 1 23 ? -7.633 6.188 -8.352 1 98.88 23 GLN B N 1
ATOM 2551 C CA . GLN B 1 23 ? -8.289 5.406 -7.312 1 98.88 23 GLN B CA 1
ATOM 2552 C C . GLN B 1 23 ? -7.273 4.633 -6.477 1 98.88 23 GLN B C 1
ATOM 2554 O O . GLN B 1 23 ? -7.422 4.52 -5.258 1 98.88 23 GLN B O 1
ATOM 2559 N N . ARG B 1 24 ? -6.273 4.094 -7.098 1 98.88 24 ARG B N 1
ATOM 2560 C CA . ARG B 1 24 ? -5.25 3.336 -6.383 1 98.88 24 ARG B CA 1
ATOM 2561 C C . ARG B 1 24 ? -4.531 4.211 -5.367 1 98.88 24 ARG B C 1
ATOM 2563 O O . ARG B 1 24 ? -4.25 3.773 -4.25 1 98.88 24 ARG B O 1
ATOM 2570 N N . ASP B 1 25 ? -4.262 5.465 -5.754 1 98.88 25 ASP B N 1
ATOM 2571 C CA . ASP B 1 25 ? -3.637 6.41 -4.832 1 98.88 25 ASP B CA 1
ATOM 2572 C C . ASP B 1 25 ? -4.484 6.594 -3.576 1 98.88 25 ASP B C 1
ATOM 2574 O O . ASP B 1 25 ? -3.963 6.562 -2.459 1 98.88 25 ASP B O 1
ATOM 2578 N N . VAL B 1 26 ? -5.773 6.77 -3.807 1 98.88 26 VAL B N 1
ATOM 2579 C CA . VAL B 1 26 ? -6.703 7.031 -2.713 1 98.88 26 VAL B CA 1
ATOM 2580 C C . VAL B 1 26 ? -6.809 5.793 -1.82 1 98.88 26 VAL B C 1
ATOM 2582 O O . VAL B 1 26 ? -6.848 5.91 -0.593 1 98.88 26 VAL B O 1
ATOM 2585 N N . LEU B 1 27 ? -6.809 4.629 -2.428 1 98.94 27 LEU B N 1
ATOM 2586 C CA . LEU B 1 27 ? -6.895 3.383 -1.676 1 98.94 27 LEU B CA 1
ATOM 2587 C C . LEU B 1 27 ? -5.625 3.146 -0.865 1 98.94 27 LEU B C 1
ATOM 2589 O O . LEU B 1 27 ? -5.691 2.717 0.289 1 98.94 27 LEU B O 1
ATOM 2593 N N . ILE B 1 28 ? -4.449 3.408 -1.441 1 98.94 28 ILE B N 1
ATOM 2594 C CA . ILE B 1 28 ? -3.178 3.273 -0.741 1 98.94 28 ILE B CA 1
ATOM 2595 C C . ILE B 1 28 ? -3.15 4.207 0.467 1 98.94 28 ILE B C 1
ATOM 2597 O O . ILE B 1 28 ? -2.719 3.814 1.553 1 98.94 28 ILE B O 1
ATOM 2601 N N . TYR B 1 29 ? -3.672 5.395 0.295 1 98.94 29 TYR B N 1
ATOM 2602 C CA . TYR B 1 29 ? -3.746 6.344 1.4 1 98.94 29 TYR B CA 1
ATOM 2603 C C . TYR B 1 29 ? -4.621 5.801 2.525 1 98.94 29 TYR B C 1
ATOM 2605 O O . TYR B 1 29 ? -4.25 5.879 3.699 1 98.94 29 TYR B O 1
ATOM 2613 N N . SER B 1 30 ? -5.762 5.254 2.17 1 98.94 30 SER B N 1
ATOM 2614 C CA . SER B 1 30 ? -6.691 4.734 3.166 1 98.94 30 SER B CA 1
ATOM 2615 C C . SER B 1 30 ? -6.039 3.65 4.016 1 98.94 30 SER B C 1
ATOM 2617 O O . SER B 1 30 ? -6.145 3.67 5.242 1 98.94 30 SER B O 1
ATOM 2619 N N . VAL B 1 31 ? -5.301 2.76 3.371 1 98.81 31 VAL B N 1
ATOM 2620 C CA . VAL B 1 31 ? -4.633 1.719 4.141 1 98.81 31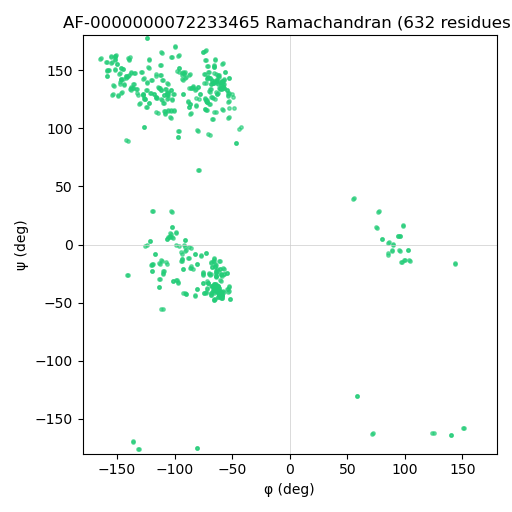 VAL B CA 1
ATOM 2621 C C . VAL B 1 31 ? -3.492 2.328 4.953 1 98.81 31 VAL B C 1
ATOM 2623 O O . VAL B 1 31 ? -3.221 1.898 6.078 1 98.81 31 VAL B O 1
ATOM 2626 N N . GLY B 1 32 ? -2.883 3.314 4.426 1 98.88 32 GLY B N 1
ATOM 2627 C CA . GLY B 1 32 ? -1.789 3.996 5.102 1 98.88 32 GLY B CA 1
ATOM 2628 C C . GLY B 1 32 ? -2.213 4.684 6.387 1 98.88 32 GLY B C 1
ATOM 2629 O O . GLY B 1 32 ? -1.409 4.84 7.309 1 98.88 32 GLY B O 1
ATOM 2630 N N . ILE B 1 33 ? -3.484 5.059 6.43 1 98.94 33 ILE B N 1
ATOM 2631 C CA . ILE B 1 33 ? -3.939 5.73 7.645 1 98.94 33 ILE B CA 1
ATOM 2632 C C . ILE B 1 33 ? -4.73 4.75 8.508 1 98.94 33 ILE B C 1
ATOM 2634 O O . ILE B 1 33 ? -5.484 5.164 9.391 1 98.94 33 ILE B O 1
ATOM 2638 N N . GLY B 1 34 ? -4.629 3.465 8.227 1 98.75 34 GLY B N 1
ATOM 2639 C CA . GLY B 1 34 ? -5.059 2.457 9.18 1 98.75 34 GLY B CA 1
ATOM 2640 C C . GLY B 1 34 ? -6.449 1.92 8.898 1 98.75 34 GLY B C 1
ATOM 2641 O O . GLY B 1 34 ? -7.09 1.344 9.781 1 98.75 34 GLY B O 1
ATOM 2642 N N . ALA B 1 35 ? -6.996 2.121 7.703 1 98.88 35 ALA B N 1
ATOM 2643 C CA . ALA B 1 35 ? -8.297 1.547 7.371 1 98.88 35 ALA B CA 1
ATOM 2644 C C . ALA B 1 35 ? -8.32 0.047 7.648 1 98.88 35 ALA B C 1
ATOM 2646 O O . ALA B 1 35 ? -7.336 -0.652 7.406 1 98.88 35 ALA B O 1
ATOM 2647 N N . LYS B 1 36 ? -9.453 -0.427 8.109 1 98.5 36 LYS B N 1
ATOM 2648 C CA . LYS B 1 36 ? -9.609 -1.824 8.5 1 98.5 36 LYS B CA 1
ATOM 2649 C C . LYS B 1 36 ? -10.289 -2.637 7.406 1 98.5 36 LYS B C 1
ATOM 2651 O O . LYS B 1 36 ? -10.766 -2.074 6.418 1 98.5 36 LYS B O 1
ATOM 2656 N N . LYS B 1 37 ? -10.305 -3.896 7.562 1 97.81 37 LYS B N 1
ATOM 2657 C CA . LYS B 1 37 ? -10.758 -4.836 6.543 1 97.81 37 LYS B CA 1
ATOM 2658 C C . LYS B 1 37 ? -12.242 -4.645 6.238 1 97.81 37 LYS B C 1
ATOM 2660 O O . LYS B 1 37 ? -12.719 -5.051 5.18 1 97.81 37 LYS B O 1
ATOM 2665 N N . ASP B 1 38 ? -13.008 -4.039 7.211 1 97.25 38 ASP B N 1
ATOM 2666 C CA . ASP B 1 38 ? -14.453 -3.885 7.016 1 97.25 38 ASP B CA 1
ATOM 2667 C C . ASP B 1 38 ? -14.812 -2.432 6.723 1 97.25 38 ASP B C 1
ATOM 2669 O O . ASP B 1 38 ? -15.992 -2.08 6.66 1 97.25 38 ASP B O 1
ATOM 2673 N N . ASP B 1 39 ? -13.797 -1.583 6.594 1 98.44 39 ASP B N 1
ATOM 2674 C CA . ASP B 1 39 ? -14.039 -0.19 6.23 1 98.44 39 ASP B CA 1
ATOM 2675 C C . ASP B 1 39 ? -14.289 -0.05 4.73 1 98.44 39 ASP B C 1
ATOM 2677 O O . ASP B 1 39 ? -13.57 0.673 4.039 1 98.44 39 ASP B O 1
ATOM 2681 N N . PHE B 1 40 ? -15.352 -0.642 4.258 1 98.5 40 PHE B N 1
ATOM 2682 C CA . PHE B 1 40 ? -15.609 -0.75 2.828 1 98.5 40 PHE B CA 1
ATOM 2683 C C . PHE B 1 40 ? -15.719 0.631 2.191 1 98.5 40 PHE B C 1
ATOM 2685 O O . PHE B 1 40 ? -15.32 0.823 1.041 1 98.5 40 PHE B O 1
ATOM 2692 N N . ALA B 1 41 ? -16.172 1.62 2.91 1 98.69 41 ALA B N 1
ATOM 2693 C CA . ALA B 1 41 ? -16.312 2.988 2.416 1 98.69 41 ALA B CA 1
ATOM 2694 C C . ALA B 1 41 ? -14.953 3.604 2.119 1 98.69 41 ALA B C 1
ATOM 2696 O O . ALA B 1 41 ? -14.859 4.633 1.449 1 98.69 41 ALA B O 1
ATOM 2697 N N . LEU B 1 42 ? -13.875 2.947 2.631 1 98.88 42 LEU B N 1
ATOM 2698 C CA . LEU B 1 42 ? -12.531 3.49 2.477 1 98.88 42 LEU B CA 1
ATOM 2699 C C . LEU B 1 42 ? -11.695 2.605 1.562 1 98.88 42 LEU B C 1
ATOM 2701 O O . LEU B 1 42 ? -10.828 3.102 0.837 1 98.88 42 LEU B O 1
ATOM 2705 N N . ILE B 1 43 ? -11.977 1.218 1.518 1 98.81 43 ILE B N 1
ATOM 2706 C CA . ILE B 1 43 ? -10.953 0.32 0.995 1 98.81 43 ILE B CA 1
ATOM 2707 C C . ILE B 1 43 ? -11.469 -0.371 -0.266 1 98.81 43 ILE B C 1
ATOM 2709 O O . ILE B 1 43 ? -10.711 -1.058 -0.958 1 98.81 43 ILE B O 1
ATOM 2713 N N . ASN B 1 44 ? -12.758 -0.209 -0.614 1 98.62 44 ASN B N 1
ATOM 2714 C CA . ASN B 1 44 ? -13.336 -0.903 -1.76 1 98.62 44 ASN B CA 1
ATOM 2715 C C . ASN B 1 44 ? -14.016 0.07 -2.721 1 98.62 44 ASN B C 1
ATOM 2717 O O . ASN B 1 44 ? -15.172 0.433 -2.529 1 98.62 44 ASN B O 1
ATOM 2721 N N . GLU B 1 45 ? -13.359 0.402 -3.797 1 98.5 45 GLU B N 1
ATOM 2722 C CA . GLU B 1 45 ? -13.805 1.418 -4.746 1 98.5 45 GLU B CA 1
ATOM 2723 C C . GLU B 1 45 ? -15.086 0.989 -5.449 1 98.5 45 GLU B C 1
ATOM 2725 O O . GLU B 1 45 ? -15.766 1.812 -6.066 1 98.5 45 GLU B O 1
ATOM 2730 N N . LEU B 1 46 ? -15.461 -0.26 -5.32 1 97.44 46 LEU B N 1
ATOM 2731 C CA . LEU B 1 46 ? -16.672 -0.756 -5.957 1 97.44 46 LEU B CA 1
ATOM 2732 C C . LEU B 1 46 ? -17.859 -0.687 -5 1 97.44 46 LEU B C 1
ATOM 2734 O O . LEU B 1 46 ? -19 -0.9 -5.406 1 97.44 46 LEU B O 1
ATOM 2738 N N . ASP B 1 47 ? -17.562 -0.486 -3.732 1 98 47 ASP B N 1
ATOM 2739 C CA . ASP B 1 47 ? -18.641 -0.359 -2.758 1 98 47 ASP B CA 1
ATOM 2740 C C . ASP B 1 47 ? -19.406 0.945 -2.957 1 98 47 ASP B C 1
ATOM 2742 O O . ASP B 1 47 ? -18.812 1.995 -3.199 1 98 47 ASP B O 1
ATOM 2746 N N . LYS B 1 48 ? -20.703 0.921 -2.762 1 97.12 48 LYS B N 1
ATOM 2747 C CA . LYS B 1 48 ? -21.562 2.082 -2.982 1 97.12 48 LYS B CA 1
ATOM 2748 C C . LYS B 1 48 ? -21.219 3.213 -2.018 1 97.12 48 LYS B C 1
ATOM 2750 O O . LYS B 1 48 ? -21.406 4.387 -2.334 1 97.12 48 LYS B O 1
ATOM 2755 N N . SER B 1 49 ? -20.656 2.881 -0.917 1 97.62 49 SER B N 1
ATOM 2756 C CA . SER B 1 49 ? -20.359 3.869 0.116 1 97.62 49 SER B CA 1
ATOM 2757 C C . SER B 1 49 ? -18.969 4.461 -0.065 1 97.62 49 SER B C 1
ATOM 2759 O O . SER B 1 49 ? -18.578 5.371 0.665 1 97.62 49 SER B O 1
ATOM 2761 N N . TRP B 1 50 ? -18.219 3.943 -1.019 1 98.56 50 TRP B N 1
ATOM 2762 C CA . TRP B 1 50 ? -16.828 4.344 -1.145 1 98.56 50 TRP B CA 1
ATOM 2763 C C . TRP B 1 50 ? -16.719 5.793 -1.599 1 98.56 50 TRP B C 1
ATOM 2765 O O . TRP B 1 50 ? -17.453 6.23 -2.488 1 98.56 50 TRP B O 1
ATOM 2775 N N . ALA B 1 51 ? -15.844 6.527 -1.045 1 98.62 51 ALA B N 1
ATOM 2776 C CA . ALA B 1 51 ? -15.461 7.871 -1.466 1 98.62 51 ALA B CA 1
ATOM 2777 C C . ALA B 1 51 ? -14.016 8.172 -1.093 1 98.62 51 ALA B C 1
ATOM 2779 O O . ALA B 1 51 ? -13.484 7.609 -0.133 1 98.62 51 ALA B O 1
ATOM 2780 N N . PRO B 1 52 ? -13.344 9.023 -1.88 1 98.75 52 PRO B N 1
ATOM 2781 C CA . PRO B 1 52 ? -12 9.453 -1.473 1 98.75 52 PRO B CA 1
ATOM 2782 C C . PRO B 1 52 ? -11.969 10.023 -0.056 1 98.75 52 PRO B C 1
ATOM 2784 O O . PRO B 1 52 ? -12.828 10.828 0.309 1 98.75 52 PRO B O 1
ATOM 2787 N N . PHE B 1 53 ? -11.07 9.5 0.719 1 98.88 53 PHE B N 1
ATOM 2788 C CA . PHE B 1 53 ? -10.961 9.992 2.086 1 98.88 53 PHE B CA 1
ATOM 2789 C C . PHE B 1 53 ? -10.648 11.484 2.098 1 98.88 53 PHE B C 1
ATOM 2791 O O . PHE B 1 53 ? -9.773 11.953 1.363 1 98.88 53 PHE B O 1
ATOM 2798 N N . PRO B 1 54 ? -11.234 12.25 2.914 1 98.81 54 PRO B N 1
ATOM 2799 C CA . PRO B 1 54 ? -11.211 13.703 2.779 1 98.81 54 PRO B CA 1
ATOM 2800 C C . PRO B 1 54 ? -9.836 14.297 3.08 1 98.81 54 PRO B C 1
ATOM 2802 O O . PRO B 1 54 ? -9.5 15.375 2.572 1 98.81 54 PRO B O 1
ATOM 2805 N N . THR B 1 55 ? -8.992 13.672 3.865 1 98.88 55 THR B N 1
ATOM 2806 C CA . THR B 1 55 ? -7.707 14.266 4.219 1 98.88 55 THR B CA 1
ATOM 2807 C C . THR B 1 55 ? -6.633 13.852 3.217 1 98.88 55 THR B C 1
ATOM 2809 O O . THR B 1 55 ? -5.473 14.258 3.342 1 98.88 55 THR B O 1
ATOM 2812 N N . TYR B 1 56 ? -6.988 13.125 2.166 1 98.94 56 TYR B N 1
ATOM 2813 C CA . TYR B 1 56 ? -6.027 12.625 1.186 1 98.94 56 TYR B CA 1
ATOM 2814 C C . TYR B 1 56 ? -5.168 13.766 0.644 1 98.94 56 TYR B C 1
ATOM 2816 O O . TYR B 1 56 ? -3.955 13.609 0.476 1 98.94 56 TYR B O 1
ATOM 2824 N N . PRO B 1 57 ? -5.672 14.938 0.361 1 98.88 57 PRO B N 1
ATOM 2825 C CA . PRO B 1 57 ? -4.91 15.992 -0.322 1 98.88 57 PRO B CA 1
ATOM 2826 C C . PRO B 1 57 ? -3.666 16.422 0.451 1 98.88 57 PRO B C 1
ATOM 2828 O O . PRO B 1 57 ? -2.775 17.062 -0.11 1 98.88 57 PRO B O 1
ATOM 2831 N N . VAL B 1 58 ? -3.557 16.047 1.715 1 98.75 58 VAL B N 1
ATOM 2832 C CA . VAL B 1 58 ? -2.416 16.5 2.506 1 98.75 58 VAL B CA 1
ATOM 2833 C C . VAL B 1 58 ? -1.139 15.836 1.99 1 98.75 58 VAL B C 1
ATOM 2835 O O . VAL B 1 58 ? -0.033 16.281 2.32 1 98.75 58 VAL B O 1
ATOM 2838 N N . VAL B 1 59 ? -1.272 14.773 1.188 1 98.38 59 VAL B N 1
ATOM 2839 C CA . VAL B 1 59 ? -0.077 14.078 0.726 1 98.38 59 VAL B CA 1
ATOM 2840 C C . VAL B 1 59 ? 0.359 14.633 -0.626 1 98.38 59 VAL B C 1
ATOM 2842 O O . VAL B 1 59 ? 1.478 14.383 -1.08 1 98.38 59 VAL B O 1
ATOM 2845 N N . LEU B 1 60 ? -0.472 15.43 -1.293 1 98.69 60 LEU B N 1
ATOM 2846 C CA . LEU B 1 60 ? -0.257 15.852 -2.672 1 98.69 60 LEU B CA 1
ATOM 2847 C C . LEU B 1 60 ? 0.974 16.75 -2.781 1 98.69 60 LEU B C 1
ATOM 2849 O O . LEU B 1 60 ? 1.695 16.688 -3.779 1 98.69 60 LEU B O 1
ATOM 2853 N N . PRO B 1 61 ? 1.273 17.594 -1.75 1 97.19 61 PRO B N 1
ATOM 2854 C CA . PRO B 1 61 ? 2.506 18.375 -1.845 1 97.19 61 PRO B CA 1
ATOM 2855 C C . PRO B 1 61 ? 3.754 17.5 -1.969 1 97.19 61 PRO B C 1
ATOM 2857 O O . PRO B 1 61 ? 4.758 17.938 -2.545 1 97.19 61 PRO B O 1
ATOM 2860 N N . PHE B 1 62 ? 3.688 16.328 -1.469 1 97.5 62 PHE B N 1
ATOM 2861 C CA . PHE B 1 62 ? 4.828 15.414 -1.521 1 97.5 62 PHE B CA 1
ATOM 2862 C C . PHE B 1 62 ? 4.789 14.57 -2.789 1 97.5 62 PHE B C 1
ATOM 2864 O O . PHE B 1 62 ? 5.812 14.383 -3.447 1 97.5 62 PHE B O 1
ATOM 2871 N N . LYS B 1 63 ? 3.631 14.078 -3.17 1 98.12 63 LYS B N 1
ATOM 2872 C CA . LYS B 1 63 ? 3.457 13.156 -4.289 1 98.12 63 LYS B CA 1
ATOM 2873 C C . LYS B 1 63 ? 3.588 13.883 -5.625 1 98.12 63 LYS B C 1
ATOM 2875 O O . LYS B 1 63 ? 4.172 13.352 -6.57 1 98.12 63 LYS B O 1
ATOM 2880 N N . GLY B 1 64 ? 2.986 15.102 -5.699 1 97.81 64 GLY B N 1
ATOM 2881 C CA . GLY B 1 64 ? 2.842 15.758 -6.992 1 97.81 64 GLY B CA 1
ATOM 2882 C C . GLY B 1 64 ? 2.057 14.93 -7.992 1 97.81 64 GLY B C 1
ATOM 2883 O O . GLY B 1 64 ? 0.951 14.469 -7.695 1 97.81 64 GLY B O 1
ATOM 2884 N N . THR B 1 65 ? 2.617 14.797 -9.164 1 98 65 THR B N 1
ATOM 2885 C CA . THR B 1 65 ? 1.968 14 -10.203 1 98 65 THR B CA 1
ATOM 2886 C C . THR B 1 65 ? 2.609 12.625 -10.312 1 98 65 THR B C 1
ATOM 2888 O O . THR B 1 65 ? 2.262 11.836 -11.195 1 98 65 THR B O 1
ATOM 2891 N N . SER B 1 66 ? 3.531 12.328 -9.406 1 97.75 66 SER B N 1
ATOM 2892 C CA . SER B 1 66 ? 4.328 11.109 -9.562 1 97.75 66 SER B CA 1
ATOM 2893 C C . SER B 1 66 ? 3.496 9.867 -9.297 1 97.75 66 SER B C 1
ATOM 2895 O O . SER B 1 66 ? 2.674 9.844 -8.375 1 97.75 66 SER B O 1
ATOM 2897 N N . GLN B 1 67 ? 3.742 8.797 -10.062 1 97.56 67 GLN B N 1
ATOM 2898 C CA . GLN B 1 67 ? 3.213 7.469 -9.773 1 97.56 67 GLN B CA 1
ATOM 2899 C C . GLN B 1 67 ? 4.301 6.551 -9.227 1 97.56 67 GLN B C 1
ATOM 2901 O O . GLN B 1 67 ? 4.105 5.336 -9.125 1 97.56 67 GLN B O 1
ATOM 2906 N N . ASP B 1 68 ? 5.48 7.109 -8.969 1 98.31 68 ASP B N 1
ATOM 2907 C CA . ASP B 1 68 ? 6.637 6.395 -8.43 1 98.31 68 ASP B CA 1
ATOM 2908 C C . ASP B 1 68 ? 7.133 7.047 -7.145 1 98.31 68 ASP B C 1
ATOM 2910 O O . ASP B 1 68 ? 6.516 7.988 -6.641 1 98.31 68 ASP B O 1
ATOM 2914 N N . VAL B 1 69 ? 8.156 6.461 -6.543 1 98.44 69 VAL B N 1
ATOM 2915 C CA . VAL B 1 69 ? 8.781 7.086 -5.379 1 98.44 69 VAL B CA 1
ATOM 2916 C C . VAL B 1 69 ? 9.297 8.477 -5.75 1 98.44 69 VAL B C 1
ATOM 2918 O O . VAL B 1 69 ? 9.492 8.773 -6.93 1 98.44 69 VAL B O 1
ATOM 2921 N N . VAL B 1 70 ? 9.422 9.328 -4.762 1 97.38 70 VAL B N 1
ATOM 2922 C CA . VAL B 1 70 ? 9.922 10.68 -4.996 1 97.38 70 VAL B CA 1
ATOM 2923 C C . VAL B 1 70 ? 11.164 10.93 -4.137 1 97.38 70 VAL B C 1
ATOM 2925 O O . VAL B 1 70 ? 11.336 10.289 -3.096 1 97.38 70 VAL B O 1
ATOM 2928 N N . ASN B 1 71 ? 12 11.781 -4.621 1 94.56 71 ASN B N 1
ATOM 2929 C CA . ASN B 1 71 ? 13.141 12.242 -3.842 1 94.56 71 ASN B CA 1
ATOM 2930 C C . ASN B 1 71 ? 12.742 13.32 -2.842 1 94.56 71 ASN B C 1
ATOM 2932 O O . ASN B 1 71 ? 12.664 14.5 -3.197 1 94.56 71 ASN B O 1
ATOM 2936 N N . PHE B 1 72 ? 12.531 12.945 -1.62 1 93.38 72 PHE B N 1
ATOM 2937 C CA . PHE B 1 72 ? 12.016 13.836 -0.584 1 93.38 72 PHE B CA 1
ATOM 2938 C C . PHE B 1 72 ? 12.969 15.008 -0.354 1 93.38 72 PHE B C 1
ATOM 2940 O O . PHE B 1 72 ? 12.531 16.156 -0.221 1 93.38 72 PHE B O 1
ATOM 2947 N N . ARG B 1 73 ? 14.195 14.719 -0.299 1 86.12 73 ARG B N 1
ATOM 2948 C CA . ARG B 1 73 ? 15.18 15.766 -0.056 1 86.12 73 ARG B CA 1
ATOM 2949 C C . ARG B 1 73 ? 15.141 16.812 -1.156 1 86.12 73 ARG B C 1
ATOM 2951 O O . ARG B 1 73 ? 15.188 18.016 -0.875 1 86.12 73 ARG B O 1
ATOM 2958 N N . GLN B 1 74 ? 15.023 16.375 -2.34 1 86.81 74 GLN B N 1
ATOM 2959 C CA . GLN B 1 74 ? 14.945 17.297 -3.465 1 86.81 74 GLN B CA 1
ATOM 2960 C C . GLN B 1 74 ? 13.672 18.125 -3.406 1 86.81 74 GLN B C 1
ATOM 2962 O O . GLN B 1 74 ? 13.68 19.328 -3.719 1 86.81 74 GLN B O 1
ATOM 2967 N N . LEU B 1 75 ? 12.641 17.531 -2.988 1 85.5 75 LEU B N 1
ATOM 2968 C CA . LEU B 1 75 ? 11.359 18.219 -2.855 1 85.5 75 LEU B CA 1
ATOM 2969 C C . LEU B 1 75 ? 11.438 19.328 -1.809 1 85.5 75 LEU B C 1
ATOM 2971 O O . LEU B 1 75 ? 10.852 20.391 -1.98 1 85.5 75 LEU B O 1
ATOM 2975 N N . MET B 1 76 ? 12.195 19.094 -0.789 1 80.56 76 MET B N 1
ATOM 2976 C CA . MET B 1 76 ? 12.25 20.016 0.34 1 80.56 76 MET B CA 1
ATOM 2977 C C . MET B 1 76 ? 13.266 21.125 0.091 1 80.56 76 MET B C 1
ATOM 2979 O O . MET B 1 76 ? 13.172 22.203 0.684 1 80.56 76 MET B O 1
ATOM 2983 N N . THR B 1 77 ? 14.219 20.922 -0.829 1 75.81 77 THR B N 1
ATOM 2984 C CA . THR B 1 77 ? 15.305 21.891 -0.994 1 75.81 77 THR B CA 1
ATOM 2985 C C . THR B 1 77 ? 15.203 22.578 -2.35 1 75.81 77 THR B C 1
ATOM 2987 O O . THR B 1 77 ? 15.898 23.578 -2.596 1 75.81 77 THR B O 1
ATOM 2990 N N . GLY B 1 78 ? 14.461 22.062 -3.254 1 67 78 GLY B N 1
ATOM 2991 C CA . GLY B 1 78 ? 14.531 22.516 -4.633 1 67 78 GLY B CA 1
ATOM 2992 C C . GLY B 1 78 ? 13.719 23.766 -4.891 1 67 78 GLY B C 1
ATOM 2993 O O . GLY B 1 78 ? 13.875 24.406 -5.934 1 67 78 GLY B O 1
ATOM 2994 N N . GLY B 1 79 ? 12.945 24.281 -4.07 1 68.75 79 GLY B N 1
ATOM 2995 C CA . GLY B 1 79 ? 12.109 25.422 -4.391 1 68.75 79 GLY B CA 1
ATOM 2996 C C . GLY B 1 79 ? 12.758 26.75 -4.051 1 68.75 79 GLY B C 1
ATOM 2997 O O . GLY B 1 79 ? 13.758 26.797 -3.334 1 68.75 79 GLY B O 1
ATOM 2998 N N . LYS B 1 80 ? 12.391 27.781 -4.906 1 74.5 80 LYS B N 1
ATOM 2999 C CA . LYS B 1 80 ? 12.805 29.141 -4.574 1 74.5 80 LYS B CA 1
ATOM 3000 C C . LYS B 1 80 ? 12.289 29.547 -3.201 1 74.5 80 LYS B C 1
ATOM 3002 O O . LYS B 1 80 ? 11.102 29.406 -2.91 1 74.5 80 LYS B O 1
ATOM 3007 N N . GLY B 1 81 ? 13.141 29.781 -2.311 1 79.31 81 GLY B N 1
ATOM 3008 C CA . GLY B 1 81 ? 12.727 30.266 -1.001 1 79.31 81 GLY B CA 1
ATOM 3009 C C . GLY B 1 81 ? 12.055 31.625 -1.048 1 79.31 81 GLY B C 1
ATOM 3010 O O . GLY B 1 81 ? 12.375 32.469 -1.899 1 79.31 81 GLY B O 1
ATOM 3011 N N . ALA B 1 82 ? 11.047 31.766 -0.203 1 87.56 82 ALA B N 1
ATOM 3012 C CA . ALA B 1 82 ? 10.391 33.062 -0.08 1 87.56 82 ALA B CA 1
ATOM 3013 C C . ALA B 1 82 ? 11.391 34.156 0.323 1 87.56 82 ALA B C 1
ATOM 3015 O O . ALA B 1 82 ? 12.25 33.906 1.172 1 87.56 82 ALA B O 1
ATOM 3016 N N . PRO B 1 83 ? 11.227 35.25 -0.317 1 89.5 83 PRO B N 1
ATOM 3017 C CA . PRO B 1 83 ? 12.086 36.344 0.13 1 89.5 83 PRO B CA 1
ATOM 3018 C C . PRO B 1 83 ? 11.836 36.75 1.585 1 89.5 83 PRO B C 1
ATOM 3020 O O . PRO B 1 83 ? 10.727 36.562 2.098 1 89.5 83 PRO B O 1
ATOM 3023 N N . GLY B 1 84 ? 12.898 37.156 2.279 1 93.06 84 GLY B N 1
ATOM 3024 C CA . GLY B 1 84 ? 12.742 37.719 3.607 1 93.06 84 GLY B CA 1
ATOM 3025 C C . GLY B 1 84 ? 12.953 36.719 4.719 1 93.06 84 GLY B C 1
ATOM 3026 O O . GLY B 1 84 ? 13.109 37.094 5.883 1 93.06 84 GLY B O 1
ATOM 3027 N N . LEU B 1 85 ? 12.93 35.469 4.348 1 93.56 85 LEU B N 1
ATOM 3028 C CA . LEU B 1 85 ? 13.156 34.438 5.355 1 93.56 85 LEU B CA 1
ATOM 3029 C C . LEU B 1 85 ? 14.625 34.031 5.406 1 93.56 85 LEU B C 1
ATOM 3031 O O . LEU B 1 85 ? 15.32 34.062 4.387 1 93.56 85 LEU B O 1
ATOM 3035 N N . PRO B 1 86 ? 15.055 33.719 6.535 1 91.5 86 PRO B N 1
ATOM 3036 C CA . PRO B 1 86 ? 16.406 33.156 6.605 1 91.5 86 PRO B CA 1
ATOM 3037 C C . PRO B 1 86 ? 16.484 31.719 6.059 1 91.5 86 PRO B C 1
ATOM 3039 O O . PRO B 1 86 ? 15.445 31.109 5.785 1 91.5 86 PRO B O 1
ATOM 3042 N N . LYS B 1 87 ? 17.703 31.312 5.879 1 87.94 87 LYS B N 1
ATOM 3043 C CA . LYS B 1 87 ? 17.875 29.891 5.586 1 87.94 87 LYS B CA 1
ATOM 3044 C C . LYS B 1 87 ? 17.625 29.031 6.824 1 87.94 87 LYS B C 1
ATOM 3046 O O . LYS B 1 87 ? 18.234 29.266 7.875 1 87.94 87 LYS B O 1
ATOM 3051 N N . PHE B 1 88 ? 16.766 28.172 6.695 1 89.75 88 PHE B N 1
ATOM 3052 C CA . PHE B 1 88 ? 16.453 27.297 7.82 1 89.75 88 PHE B CA 1
ATOM 3053 C C . PHE B 1 88 ? 17.281 26.031 7.77 1 89.75 88 PHE B C 1
ATOM 3055 O O . PHE B 1 88 ? 17.656 25.562 6.691 1 89.75 88 PHE B O 1
ATOM 3062 N N . ASP B 1 89 ? 17.609 25.547 8.906 1 86.31 89 ASP B N 1
ATOM 3063 C CA . ASP B 1 89 ? 18.172 24.203 9.031 1 86.31 89 ASP B CA 1
ATOM 3064 C C . ASP B 1 89 ? 17.109 23.141 8.781 1 86.31 89 ASP B C 1
ATOM 3066 O O . ASP B 1 89 ? 16.172 22.984 9.57 1 86.31 89 ASP B O 1
ATOM 3070 N N . PRO B 1 90 ? 17.281 22.391 7.762 1 83.31 90 PRO B N 1
ATOM 3071 C CA . PRO B 1 90 ? 16.234 21.406 7.438 1 83.31 90 PRO B CA 1
ATOM 3072 C C . PRO B 1 90 ? 16.078 20.344 8.523 1 83.31 90 PRO B C 1
ATOM 3074 O O . PRO B 1 90 ? 15.047 19.672 8.578 1 83.31 90 PRO B O 1
ATOM 3077 N N . ASN B 1 91 ? 17.047 20.188 9.383 1 82.38 91 ASN B N 1
ATOM 3078 C CA . ASN B 1 91 ? 17 19.188 10.438 1 82.38 91 ASN B CA 1
ATOM 3079 C C . ASN B 1 91 ? 16.281 19.703 11.688 1 82.38 91 ASN B C 1
ATOM 3081 O O . ASN B 1 91 ? 16.062 18.953 12.633 1 82.38 91 ASN B O 1
ATOM 3085 N N . ARG B 1 92 ? 15.883 20.953 11.656 1 87.56 92 ARG B N 1
ATOM 3086 C CA . ARG B 1 92 ? 15.289 21.531 12.852 1 87.56 92 ARG B CA 1
ATOM 3087 C C . ARG B 1 92 ? 13.875 22.031 12.578 1 87.56 92 ARG B C 1
ATOM 3089 O O . ARG B 1 92 ? 13.281 22.734 13.406 1 87.56 92 ARG B O 1
ATOM 3096 N N . GLY B 1 93 ? 13.492 21.781 11.398 1 89.75 93 GLY B N 1
ATOM 3097 C CA . GLY B 1 93 ? 12.102 22.078 11.07 1 89.75 93 GLY B CA 1
ATOM 3098 C C . GLY B 1 93 ? 11.141 20.984 11.5 1 89.75 93 GLY B C 1
ATOM 3099 O O . GLY B 1 93 ? 11.422 19.797 11.32 1 89.75 93 GLY B O 1
ATOM 3100 N N . VAL B 1 94 ? 10.07 21.391 12.125 1 90.81 94 VAL B N 1
ATOM 3101 C CA . VAL B 1 94 ? 9.055 20.438 12.57 1 90.81 94 VAL B CA 1
ATOM 3102 C C . VAL B 1 94 ? 7.691 20.828 11.992 1 90.81 94 VAL B C 1
ATOM 3104 O O . VAL B 1 94 ? 7.344 22.016 11.945 1 90.81 94 VAL B O 1
ATOM 3107 N N . HIS B 1 95 ? 6.988 19.828 11.438 1 95.56 95 HIS B N 1
ATOM 3108 C CA . HIS B 1 95 ? 5.594 20.031 11.062 1 95.56 95 HIS B CA 1
ATOM 3109 C C . HIS B 1 95 ? 4.715 20.234 12.289 1 95.56 95 HIS B C 1
ATOM 3111 O O . HIS B 1 95 ? 4.426 19.297 13.016 1 95.56 95 HIS B O 1
ATOM 3117 N N . GLY B 1 96 ? 4.254 21.453 12.508 1 96.69 96 GLY B N 1
ATOM 3118 C CA . GLY B 1 96 ? 3.658 21.797 13.789 1 96.69 96 GLY B CA 1
ATOM 3119 C C . GLY B 1 96 ? 2.143 21.734 13.781 1 96.69 96 GLY B C 1
ATOM 3120 O O . GLY B 1 96 ? 1.52 21.5 14.82 1 96.69 96 GLY B O 1
ATOM 3121 N N . SER B 1 97 ? 1.59 22 12.641 1 97.81 97 SER B N 1
ATOM 3122 C CA . SER B 1 97 ? 0.134 22 12.547 1 97.81 97 SER B CA 1
ATOM 3123 C C . SER B 1 97 ? -0.33 21.719 11.125 1 97.81 97 SER B C 1
ATOM 3125 O O . SER B 1 97 ? 0.428 21.906 10.172 1 97.81 97 SER B O 1
ATOM 3127 N N . GLN B 1 98 ? -1.522 21.234 10.992 1 98.69 98 GLN B N 1
ATOM 3128 C CA . GLN B 1 98 ? -2.145 20.922 9.703 1 98.69 98 GLN B CA 1
ATOM 3129 C C . GLN B 1 98 ? -3.666 21.016 9.797 1 98.69 98 GLN B C 1
ATOM 3131 O O . GLN B 1 98 ? -4.266 20.562 10.773 1 98.69 98 GLN B O 1
ATOM 3136 N N . SER B 1 99 ? -4.281 21.609 8.836 1 98.62 99 SER B N 1
ATOM 3137 C CA . SER B 1 99 ? -5.73 21.531 8.68 1 98.62 99 SER B CA 1
ATOM 3138 C C . SER B 1 99 ? -6.125 21.359 7.219 1 98.62 99 SER B C 1
ATOM 3140 O O . SER B 1 99 ? -5.312 21.594 6.32 1 98.62 99 SER B O 1
ATOM 3142 N N . ILE B 1 100 ? -7.293 20.922 7.031 1 98.81 100 ILE B N 1
ATOM 3143 C CA . ILE B 1 100 ? -7.875 20.828 5.699 1 98.81 100 ILE B CA 1
ATOM 3144 C C . ILE B 1 100 ?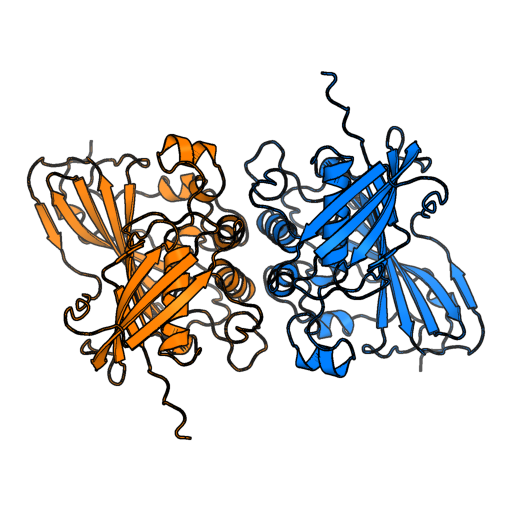 -9.375 21.094 5.77 1 98.81 100 ILE B C 1
ATOM 3146 O O . ILE B 1 100 ? -10.07 20.578 6.652 1 98.81 100 ILE B O 1
ATOM 3150 N N . GLU B 1 101 ? -9.812 21.922 4.957 1 98.5 101 GLU B N 1
ATOM 3151 C CA . GLU B 1 101 ? -11.227 22.188 4.715 1 98.5 101 GLU B CA 1
ATOM 3152 C C . GLU B 1 101 ? -11.664 21.672 3.348 1 98.5 101 GLU B C 1
ATOM 3154 O O . GLU B 1 101 ? -11.094 22.062 2.324 1 98.5 101 GLU B O 1
ATOM 3159 N N . ILE B 1 102 ? -12.625 20.812 3.34 1 98.5 102 ILE B N 1
ATOM 3160 C CA . ILE B 1 102 ? -13.148 20.25 2.102 1 98.5 102 ILE B CA 1
ATOM 3161 C C . ILE B 1 102 ? -14.25 21.156 1.553 1 98.5 102 ILE B C 1
ATOM 3163 O O . ILE B 1 102 ? -15.305 21.312 2.178 1 98.5 102 ILE B O 1
ATOM 3167 N N . LEU B 1 103 ? -14 21.641 0.417 1 97.88 103 LEU B N 1
ATOM 3168 C CA . LEU B 1 103 ? -14.945 22.594 -0.173 1 97.88 103 LEU B CA 1
ATOM 3169 C C . LEU B 1 103 ? -15.883 21.891 -1.142 1 97.88 103 LEU B C 1
ATOM 3171 O O . LEU B 1 103 ? -17.031 22.312 -1.32 1 97.88 103 LEU B O 1
ATOM 3175 N N . LYS B 1 104 ? -15.406 20.875 -1.787 1 97.44 104 LYS B N 1
ATOM 3176 C CA . LYS B 1 104 ? -16.141 20.016 -2.707 1 97.44 104 LYS B CA 1
ATOM 3177 C C . LYS B 1 104 ? -15.664 18.562 -2.611 1 97.44 104 LYS B C 1
ATOM 3179 O O . LYS B 1 104 ? -14.508 18.312 -2.271 1 97.44 104 LYS B O 1
ATOM 3184 N N . PRO B 1 105 ? -16.547 17.641 -2.891 1 95.88 105 PRO B N 1
ATOM 3185 C CA . PRO B 1 105 ? -16.094 16.25 -2.936 1 95.88 105 PRO B CA 1
ATOM 3186 C C . PRO B 1 105 ? -15 16.016 -3.979 1 95.88 105 PRO B C 1
ATOM 3188 O O . PRO B 1 105 ? -15.047 16.609 -5.062 1 95.88 105 PRO B O 1
ATOM 3191 N N . PHE B 1 106 ? -14.023 15.227 -3.639 1 98.12 106 PHE B N 1
ATOM 3192 C CA . PHE B 1 106 ? -12.93 14.922 -4.559 1 98.12 106 PHE B CA 1
ATOM 3193 C C . PHE B 1 106 ? -13.352 13.852 -5.559 1 98.12 106 PHE B C 1
ATOM 3195 O O . PHE B 1 106 ? -14.023 12.875 -5.195 1 98.12 106 PHE B O 1
ATOM 3202 N N . PRO B 1 107 ? -13.016 14.055 -6.848 1 98.25 107 PRO B N 1
ATOM 3203 C CA . PRO B 1 107 ? -13.219 12.938 -7.777 1 98.25 107 PRO B CA 1
ATOM 3204 C C . PRO B 1 107 ? -12.312 11.742 -7.473 1 98.25 107 PRO B C 1
ATOM 3206 O O . PRO B 1 107 ? -11.234 11.914 -6.898 1 98.25 107 PRO B O 1
ATOM 3209 N N . ALA B 1 108 ? -12.75 10.586 -7.836 1 98.12 108 ALA B N 1
ATOM 3210 C CA . ALA B 1 108 ? -11.969 9.367 -7.641 1 98.12 108 ALA B CA 1
ATOM 3211 C C . ALA B 1 108 ? -10.664 9.414 -8.438 1 98.12 108 ALA B C 1
ATOM 3213 O O . ALA B 1 108 ? -9.641 8.883 -7.996 1 98.12 108 ALA B O 1
ATOM 3214 N N . VAL B 1 109 ? -10.758 10 -9.562 1 98.56 109 VAL B N 1
ATOM 3215 C CA . VAL B 1 109 ? -9.625 10.234 -10.461 1 98.56 109 VAL B CA 1
ATOM 3216 C C . VAL B 1 109 ? -9.547 11.719 -10.82 1 98.56 109 VAL B C 1
ATOM 3218 O O . VAL B 1 109 ? -10.523 12.297 -11.305 1 98.56 109 VAL B O 1
ATOM 3221 N N . SER B 1 110 ? -8.438 12.305 -10.602 1 98.25 110 SER B N 1
ATOM 3222 C CA . SER B 1 110 ? -8.336 13.75 -10.75 1 98.25 110 SER B CA 1
ATOM 3223 C C . SER B 1 110 ? -8.391 14.164 -12.219 1 98.25 110 SER B C 1
ATOM 3225 O O . SER B 1 110 ? -8.969 15.195 -12.555 1 98.25 110 SER B O 1
ATOM 3227 N N . GLY B 1 111 ? -7.734 13.336 -13.086 1 96.44 111 GLY B N 1
ATOM 3228 C CA . GLY B 1 111 ? -7.414 13.805 -14.43 1 96.44 111 GLY B CA 1
ATOM 3229 C C . GLY B 1 111 ? -6.293 14.828 -14.445 1 96.44 111 GLY B C 1
ATOM 3230 O O . GLY B 1 111 ? -5.57 14.984 -13.461 1 96.44 111 GLY B O 1
ATOM 3231 N N . ASP B 1 112 ? -6.172 15.57 -15.516 1 96.06 112 ASP B N 1
ATOM 3232 C CA . ASP B 1 112 ? -5.047 16.484 -15.695 1 96.06 112 ASP B CA 1
ATOM 3233 C C . ASP B 1 112 ? -5.414 17.906 -15.273 1 96.06 112 ASP B C 1
ATOM 3235 O O . ASP B 1 112 ? -6.594 18.25 -15.227 1 96.06 112 ASP B O 1
ATOM 3239 N N . GLY B 1 113 ? -4.379 18.656 -14.844 1 98.44 113 GLY B N 1
ATOM 3240 C CA . GLY B 1 113 ? -4.543 20.094 -14.719 1 98.44 113 GLY B CA 1
ATOM 3241 C C . GLY B 1 113 ? -4.734 20.547 -13.281 1 98.44 113 GLY B C 1
ATOM 3242 O O . GLY B 1 113 ? -4.797 21.75 -13.008 1 98.44 113 GLY B O 1
ATOM 3243 N N . TRP B 1 114 ? -4.824 19.656 -12.375 1 98.88 114 TRP B N 1
ATOM 3244 C CA . TRP B 1 114 ? -4.957 20.016 -10.969 1 98.88 114 TRP B CA 1
ATOM 3245 C C . TRP B 1 114 ? -3.66 20.625 -10.438 1 98.88 114 TRP B C 1
ATOM 3247 O O . TRP B 1 114 ? -2.57 20.266 -10.883 1 98.88 114 TRP B O 1
ATOM 3257 N N . LYS B 1 115 ? -3.785 21.531 -9.5 1 98.75 115 LYS B N 1
ATOM 3258 C CA . LYS B 1 115 ? -2.59 22.156 -8.938 1 98.75 115 LYS B CA 1
ATOM 3259 C C . LYS B 1 115 ? -2.824 22.594 -7.496 1 98.75 115 LYS B C 1
ATOM 3261 O O . LYS B 1 115 ? -3.969 22.734 -7.066 1 98.75 115 LYS B O 1
ATOM 3266 N N . LEU B 1 116 ? -1.793 22.766 -6.781 1 98.69 116 LEU B N 1
ATOM 3267 C CA . LEU B 1 116 ? -1.743 23.406 -5.477 1 98.69 116 LEU B CA 1
ATOM 3268 C C . LEU B 1 116 ? -1.232 24.844 -5.598 1 98.69 116 LEU B C 1
ATOM 3270 O O . LEU B 1 116 ? -0.213 25.094 -6.246 1 98.69 116 LEU B O 1
ATOM 3274 N N . LYS B 1 117 ? -1.95 25.75 -5.023 1 98.56 117 LYS B N 1
ATOM 3275 C CA . LYS B 1 117 ? -1.527 27.141 -4.891 1 98.56 117 LYS B CA 1
ATOM 3276 C C . LYS B 1 117 ? -1.17 27.484 -3.445 1 98.56 117 LYS B C 1
ATOM 3278 O O . LYS B 1 117 ? -2.045 27.531 -2.578 1 98.56 117 LYS B O 1
ATOM 3283 N N . LYS B 1 118 ? 0.06 27.719 -3.24 1 97.31 118 LYS B N 1
ATOM 3284 C CA . LYS B 1 118 ? 0.561 27.906 -1.884 1 97.31 118 LYS B CA 1
ATOM 3285 C C . LYS B 1 118 ? 0.973 29.359 -1.65 1 97.31 118 LYS B C 1
ATOM 3287 O O . LYS B 1 118 ? 1.574 30 -2.523 1 97.31 118 LYS B O 1
ATOM 3292 N N . ARG B 1 119 ? 0.705 29.875 -0.498 1 97.44 119 ARG B N 1
ATOM 3293 C CA . ARG B 1 119 ? 1.199 31.188 -0.072 1 97.44 119 ARG B CA 1
ATOM 3294 C C . ARG B 1 119 ? 1.468 31.203 1.429 1 97.44 119 ARG B C 1
ATOM 3296 O O . ARG B 1 119 ? 0.829 30.469 2.189 1 97.44 119 ARG B O 1
ATOM 3303 N N . ILE B 1 120 ? 2.354 32 1.839 1 97.88 120 ILE B N 1
ATOM 3304 C CA . ILE B 1 120 ? 2.637 32.188 3.256 1 97.88 120 ILE B CA 1
ATOM 3305 C C . ILE B 1 120 ? 1.601 33.156 3.854 1 97.88 120 ILE B C 1
ATOM 3307 O O . ILE B 1 120 ? 1.424 34.281 3.371 1 97.88 120 ILE B O 1
ATOM 3311 N N . VAL B 1 121 ? 0.96 32.688 4.93 1 98.31 121 VAL B N 1
ATOM 3312 C CA . VAL B 1 121 ? -0.118 33.531 5.449 1 98.31 121 VAL B CA 1
ATOM 3313 C C . VAL B 1 121 ? 0.282 34.094 6.805 1 98.31 121 VAL B C 1
ATOM 3315 O O . VAL B 1 121 ? -0.35 35.031 7.297 1 98.31 121 VAL B O 1
ATOM 3318 N N . ALA B 1 122 ? 1.333 33.531 7.375 1 98.06 122 ALA B N 1
ATOM 3319 C CA . ALA B 1 122 ? 1.788 34.094 8.648 1 98.06 122 ALA B CA 1
ATOM 3320 C C . ALA B 1 122 ? 3.244 33.719 8.922 1 98.06 122 ALA B C 1
ATOM 3322 O O . ALA B 1 122 ? 3.693 32.656 8.547 1 98.06 122 ALA B O 1
ATOM 3323 N N . VAL B 1 123 ? 3.99 34.625 9.539 1 97.56 123 VAL B N 1
ATOM 3324 C CA . VAL B 1 123 ? 5.328 34.406 10.07 1 97.56 123 VAL B CA 1
ATOM 3325 C C . VAL B 1 123 ? 5.426 34.969 11.484 1 97.56 123 VAL B C 1
ATOM 3327 O O . VAL B 1 123 ? 4.953 36.094 11.742 1 97.56 123 VAL B O 1
ATOM 3330 N N . SER B 1 124 ? 5.949 34.25 12.336 1 97.38 124 SER B N 1
ATOM 3331 C CA . SER B 1 124 ? 6.203 34.719 13.688 1 97.38 124 SER B CA 1
ATOM 3332 C C . SER B 1 124 ? 7.574 34.281 14.188 1 97.38 124 SER B C 1
ATOM 3334 O O . SER B 1 124 ? 8.07 33.219 13.789 1 97.38 124 SER B O 1
ATOM 3336 N N . GLU B 1 125 ? 8.156 35.062 14.969 1 97.31 125 GLU B N 1
ATOM 3337 C CA . GLU B 1 125 ? 9.414 34.781 15.648 1 97.31 125 GLU B CA 1
ATOM 3338 C C . GLU B 1 125 ? 9.297 35 17.156 1 97.31 125 GLU B C 1
ATOM 3340 O O . GLU B 1 125 ? 8.727 36 17.594 1 97.31 125 GLU B O 1
ATOM 3345 N N . ASN B 1 126 ? 9.672 34.094 17.875 1 95.94 126 ASN B N 1
ATOM 3346 C CA . ASN B 1 126 ? 9.805 34.219 19.328 1 95.94 126 ASN B CA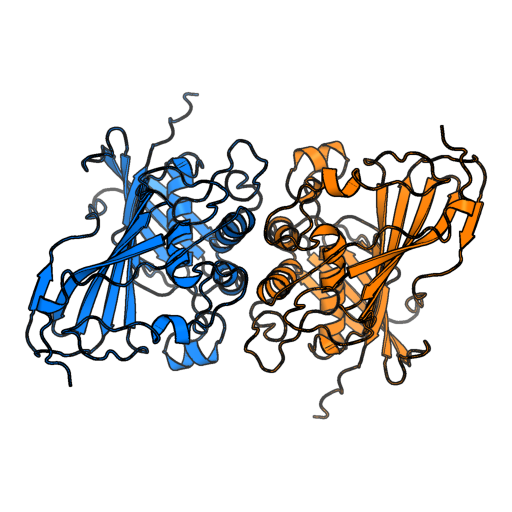 1
ATOM 3347 C C . ASN B 1 126 ? 11.102 33.594 19.828 1 95.94 126 ASN B C 1
ATOM 3349 O O . ASN B 1 126 ? 12.008 33.312 19.047 1 95.94 126 ASN B O 1
ATOM 3353 N N . LYS B 1 127 ? 11.227 33.469 21.125 1 94.56 127 LYS B N 1
ATOM 3354 C CA . LYS B 1 127 ? 12.469 33 21.734 1 94.56 127 LYS B CA 1
ATOM 3355 C C . LYS B 1 127 ? 12.797 31.562 21.281 1 94.56 127 LYS B C 1
ATOM 3357 O O . LYS B 1 127 ? 13.969 31.172 21.281 1 94.56 127 LYS B O 1
ATOM 3362 N N . SER B 1 128 ? 11.742 30.891 20.859 1 94.12 128 SER B N 1
ATOM 3363 C CA . SER B 1 128 ? 11.938 29.484 20.562 1 94.12 128 SER B CA 1
ATOM 3364 C C . SER B 1 128 ? 12.281 29.281 19.078 1 94.12 128 SER B C 1
ATOM 3366 O O . SER B 1 128 ? 12.766 28.219 18.703 1 94.12 128 SER B O 1
ATOM 3368 N N . GLY B 1 129 ? 11.93 30.281 18.25 1 96.56 129 GLY B N 1
ATOM 3369 C CA . GLY B 1 129 ? 12.227 30.141 16.828 1 96.56 129 GLY B CA 1
ATOM 3370 C C . GLY B 1 129 ? 11.242 30.875 15.93 1 96.56 129 GLY B C 1
ATOM 3371 O O . GLY B 1 129 ? 10.711 31.922 16.312 1 96.56 129 GLY B O 1
ATOM 3372 N N . ILE B 1 130 ? 11.18 30.438 14.703 1 96.81 130 ILE B N 1
ATOM 3373 C CA . ILE B 1 130 ? 10.344 31.078 13.695 1 96.81 130 ILE B CA 1
ATOM 3374 C C . ILE B 1 130 ? 9.281 30.094 13.211 1 96.81 130 ILE B C 1
ATOM 3376 O O . ILE B 1 130 ? 9.586 28.938 12.922 1 96.81 130 ILE B O 1
ATOM 3380 N N . ILE B 1 131 ? 8.055 30.5 13.211 1 97.12 131 ILE B N 1
ATOM 3381 C CA . ILE B 1 131 ? 6.941 29.719 12.68 1 97.12 131 ILE B CA 1
ATOM 3382 C C . ILE B 1 131 ? 6.488 30.312 11.344 1 97.12 131 ILE B C 1
ATOM 3384 O O . ILE B 1 131 ? 6.27 31.516 11.242 1 97.12 131 ILE B O 1
ATOM 3388 N N . VAL B 1 132 ? 6.445 29.531 10.375 1 96.56 132 VAL B N 1
ATOM 3389 C CA . VAL B 1 132 ? 5.914 29.906 9.07 1 96.56 132 VAL B CA 1
ATOM 3390 C C . VAL B 1 132 ? 4.621 29.156 8.797 1 96.56 132 VAL B C 1
ATOM 3392 O O . VAL B 1 132 ? 4.582 27.922 8.883 1 96.56 132 VAL B O 1
ATOM 3395 N N . GLU B 1 133 ? 3.541 29.859 8.5 1 97.88 133 GLU B N 1
ATOM 3396 C CA . GLU B 1 133 ? 2.252 29.25 8.203 1 97.88 133 GLU B CA 1
ATOM 3397 C C . GLU B 1 133 ? 1.874 29.453 6.738 1 97.88 133 GLU B C 1
ATOM 3399 O O . GLU B 1 133 ? 1.991 30.547 6.207 1 97.88 133 GLU B O 1
ATOM 3404 N N . ASN B 1 134 ? 1.458 28.391 6.148 1 97.81 134 ASN B N 1
ATOM 3405 C CA . ASN B 1 134 ? 1.086 28.375 4.738 1 97.81 134 ASN B CA 1
ATOM 3406 C C . ASN B 1 134 ? -0.395 28.062 4.551 1 97.8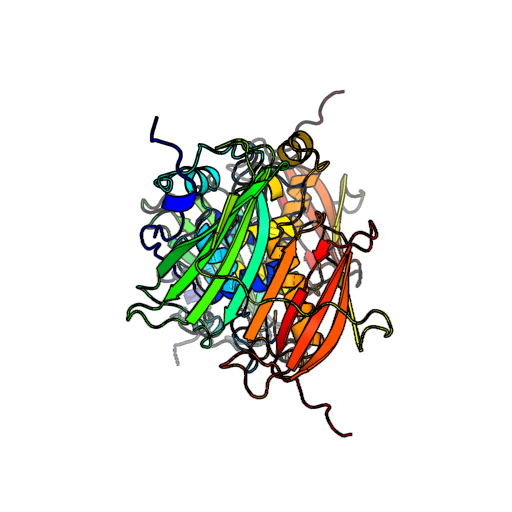1 134 ASN B C 1
ATOM 3408 O O . ASN B 1 134 ? -0.985 27.344 5.352 1 97.81 134 ASN B O 1
ATOM 3412 N N . GLU B 1 135 ? -0.939 28.688 3.564 1 98.5 135 GLU B N 1
ATOM 3413 C CA . GLU B 1 135 ? -2.217 28.266 2.986 1 98.5 135 GLU B CA 1
ATOM 3414 C C . GLU B 1 135 ? -2.021 27.625 1.616 1 98.5 135 GLU B C 1
ATOM 3416 O O . GLU B 1 135 ? -1.24 28.125 0.799 1 98.5 135 GLU B O 1
ATOM 3421 N N . VAL B 1 136 ? -2.633 26.547 1.395 1 98.56 136 VAL B N 1
ATOM 3422 C CA . VAL B 1 136 ? -2.576 25.844 0.115 1 98.56 136 VAL B CA 1
ATOM 3423 C C . VAL B 1 136 ? -3.99 25.594 -0.404 1 98.56 136 VAL B C 1
ATOM 3425 O O . VAL B 1 136 ? -4.828 25.047 0.306 1 98.56 136 VAL B O 1
ATOM 3428 N N . LEU B 1 137 ? -4.266 26.031 -1.611 1 98.75 137 LEU B N 1
ATOM 3429 C CA . LEU B 1 137 ? -5.527 25.734 -2.281 1 98.75 137 LEU B CA 1
ATOM 3430 C C . LEU B 1 137 ? -5.355 24.641 -3.316 1 98.75 137 LEU B C 1
ATOM 3432 O O . LEU B 1 137 ? -4.449 24.703 -4.152 1 98.75 137 LEU B O 1
ATOM 3436 N N . LEU B 1 138 ? -6.117 23.625 -3.207 1 98.94 138 LEU B N 1
ATOM 3437 C CA . LEU B 1 138 ? -6.223 22.641 -4.266 1 98.94 138 LEU B CA 1
ATOM 3438 C C . LEU B 1 138 ? -7.273 23.047 -5.293 1 98.94 138 LEU B C 1
ATOM 3440 O O . LEU B 1 138 ? -8.453 23.188 -4.961 1 98.94 138 LEU B O 1
ATOM 3444 N N . VAL B 1 139 ? -6.863 23.188 -6.535 1 98.88 139 VAL B N 1
ATOM 3445 C CA . VAL B 1 139 ? -7.797 23.656 -7.559 1 98.88 139 VAL B CA 1
ATOM 3446 C C . VAL B 1 139 ? -7.762 22.719 -8.758 1 98.88 139 VAL B C 1
ATOM 3448 O O . VAL B 1 139 ? -6.723 22.125 -9.062 1 98.88 139 VAL B O 1
ATOM 3451 N N . ASP B 1 140 ? -8.859 22.562 -9.438 1 98.69 140 ASP B N 1
ATOM 3452 C CA . ASP B 1 140 ? -8.914 21.75 -10.648 1 98.69 140 ASP B CA 1
ATOM 3453 C C . ASP B 1 140 ? -8.398 22.531 -11.859 1 98.69 140 ASP B C 1
ATOM 3455 O O . ASP B 1 140 ? -7.848 23.625 -11.703 1 98.69 140 ASP B O 1
ATOM 3459 N N . ALA B 1 141 ? -8.469 21.969 -13.078 1 98.19 141 ALA B N 1
ATOM 3460 C CA . ALA B 1 141 ? -7.926 22.547 -14.305 1 98.19 141 ALA B CA 1
ATOM 3461 C C . ALA B 1 141 ? -8.562 23.906 -14.609 1 98.19 141 ALA B C 1
ATOM 3463 O O . ALA B 1 141 ? -7.941 24.766 -15.234 1 98.19 141 ALA B O 1
ATOM 3464 N N . GLN B 1 142 ? -9.766 24.156 -14.125 1 98 142 GLN B N 1
ATOM 3465 C CA . GLN B 1 142 ? -10.492 25.406 -14.391 1 98 142 GLN B CA 1
ATOM 3466 C C . GLN B 1 142 ? -10.258 26.422 -13.281 1 98 142 GLN B C 1
ATOM 3468 O O . GLN B 1 142 ? -10.781 27.531 -13.336 1 98 142 GLN B O 1
ATOM 3473 N N . GLY B 1 143 ? -9.594 26.016 -12.227 1 98 143 GLY B N 1
ATOM 3474 C CA . GLY B 1 143 ? -9.297 26.938 -11.133 1 98 143 GLY B CA 1
ATOM 3475 C C . GLY B 1 143 ? -10.305 26.875 -10 1 98 143 GLY B C 1
ATOM 3476 O O . GLY B 1 143 ? -10.25 27.672 -9.07 1 98 143 GLY B O 1
ATOM 3477 N N . THR B 1 144 ? -11.219 25.891 -10.094 1 98.56 144 THR B N 1
ATOM 3478 C CA . THR B 1 144 ? -12.203 25.719 -9.031 1 98.56 144 THR B CA 1
ATOM 3479 C C . THR B 1 144 ? -11.562 25.125 -7.785 1 98.56 144 THR B C 1
ATOM 3481 O O . THR B 1 144 ? -10.93 24.062 -7.848 1 98.56 144 THR B O 1
ATOM 3484 N N . PRO B 1 145 ? -11.695 25.781 -6.633 1 98.69 145 PRO B N 1
ATOM 3485 C CA . PRO B 1 145 ? -11.117 25.234 -5.398 1 98.69 145 PRO B CA 1
ATOM 3486 C C . PRO B 1 145 ? -11.891 24.031 -4.867 1 98.69 145 PRO B C 1
ATOM 3488 O O . PRO B 1 145 ? -13.125 24.031 -4.883 1 98.69 145 PRO B O 1
ATOM 3491 N N . TYR B 1 146 ? -11.195 23.031 -4.395 1 98.81 146 TYR B N 1
ATOM 3492 C CA . TYR B 1 146 ? -11.797 21.812 -3.85 1 98.81 146 TYR B CA 1
ATOM 3493 C C . TYR B 1 146 ? -11.398 21.609 -2.393 1 98.81 146 TYR B C 1
ATOM 3495 O O . TYR B 1 146 ? -12.078 20.906 -1.647 1 98.81 146 TYR B O 1
ATOM 3503 N N . ALA B 1 147 ? -10.297 22.203 -1.987 1 98.81 147 ALA B N 1
ATOM 3504 C CA . ALA B 1 147 ? -9.852 22.109 -0.599 1 98.81 147 ALA B CA 1
ATOM 3505 C C . ALA B 1 147 ? -8.922 23.266 -0.244 1 98.81 147 ALA B C 1
ATOM 3507 O O . ALA B 1 147 ? -8.266 23.828 -1.12 1 98.81 147 ALA B O 1
ATOM 3508 N N . LYS B 1 148 ? -8.938 23.625 0.934 1 98.69 148 LYS B N 1
ATOM 3509 C CA . LYS B 1 148 ? -8.023 24.609 1.519 1 98.69 148 LYS B CA 1
ATOM 3510 C C . LYS B 1 148 ? -7.25 24 2.686 1 98.69 148 LYS B C 1
ATOM 3512 O O . LYS B 1 148 ? -7.844 23.484 3.633 1 98.69 148 LYS B O 1
ATOM 3517 N N . LEU B 1 149 ? -6 24.016 2.596 1 98.75 149 LEU B N 1
ATOM 3518 C CA . LEU B 1 149 ? -5.129 23.469 3.629 1 98.75 149 LEU B CA 1
ATOM 3519 C C . LEU B 1 149 ? -4.336 24.562 4.316 1 98.75 149 LEU B C 1
ATOM 3521 O O . LEU B 1 149 ? -3.979 25.562 3.684 1 98.75 149 LEU B O 1
ATOM 3525 N N . HIS B 1 150 ? -4.086 24.422 5.559 1 98.44 150 HIS B N 1
ATOM 3526 C CA . HIS B 1 150 ? -3.125 25.234 6.305 1 98.44 150 HIS B CA 1
ATOM 3527 C C . HIS B 1 150 ? -2.082 24.344 6.984 1 98.44 150 HIS B C 1
ATOM 3529 O O . HIS B 1 150 ? -2.406 23.266 7.473 1 98.44 150 HIS B O 1
ATOM 3535 N N . SER B 1 151 ? -0.921 24.766 6.957 1 98 151 SER B N 1
ATOM 3536 C CA . SER B 1 151 ? 0.157 24.062 7.637 1 98 151 SER B CA 1
ATOM 3537 C C . SER B 1 151 ? 1.116 25.031 8.312 1 98 151 SER B C 1
ATOM 3539 O O . SER B 1 151 ? 1.314 26.141 7.84 1 98 151 SER B O 1
ATOM 3541 N N . GLY B 1 152 ? 1.62 24.641 9.422 1 97 152 GLY B N 1
ATOM 3542 C CA . GLY B 1 152 ? 2.631 25.406 10.141 1 97 152 GLY B CA 1
ATOM 3543 C C . GLY B 1 152 ? 3.924 24.641 10.336 1 97 152 GLY B C 1
ATOM 3544 O O . GLY B 1 152 ? 3.904 23.469 10.734 1 97 152 GLY B O 1
ATOM 3545 N N . SER B 1 153 ? 4.973 25.25 10.008 1 95.94 153 SER B N 1
ATOM 3546 C CA . SER B 1 153 ? 6.305 24.703 10.266 1 95.94 153 SER B CA 1
ATOM 3547 C C . SER B 1 153 ? 7.02 25.5 11.359 1 95.94 153 SER B C 1
ATOM 3549 O O . SER B 1 153 ? 7.07 26.719 11.32 1 95.94 153 SER B O 1
ATOM 3551 N N . PHE B 1 154 ? 7.488 24.812 12.281 1 95.06 154 PHE B N 1
ATOM 3552 C CA . PHE B 1 154 ? 8.266 25.406 13.367 1 95.06 154 PHE B CA 1
ATOM 3553 C C . PHE B 1 154 ? 9.758 25.188 13.133 1 95.06 154 PHE B C 1
ATOM 3555 O O . PHE B 1 154 ? 10.234 24.047 13.125 1 95.06 154 PHE B O 1
ATOM 3562 N N . ASN B 1 155 ? 10.445 26.234 12.953 1 95 155 ASN B N 1
ATOM 3563 C CA . ASN B 1 155 ? 11.898 26.219 12.797 1 95 155 ASN B CA 1
ATOM 3564 C C . ASN B 1 155 ? 12.602 26.531 14.109 1 95 155 ASN B C 1
ATOM 3566 O O . ASN B 1 155 ? 12.914 27.688 14.391 1 95 155 ASN B O 1
ATOM 3570 N N . LEU B 1 156 ? 12.906 25.484 14.781 1 92.69 156 LEU B N 1
ATOM 3571 C CA . LEU B 1 156 ? 13.383 25.594 16.156 1 92.69 156 LEU B CA 1
ATOM 3572 C C . LEU B 1 156 ? 14.766 26.234 16.203 1 92.69 156 LEU B C 1
ATOM 3574 O O . LEU B 1 156 ? 15.664 25.844 15.461 1 92.69 156 LEU B O 1
ATOM 3578 N N . GLY B 1 157 ? 14.852 27.219 16.969 1 92.81 157 GLY B N 1
ATOM 3579 C CA . GLY B 1 157 ? 16.125 27.859 17.219 1 92.81 157 GLY B CA 1
ATOM 3580 C C . GLY B 1 157 ? 16.484 28.906 16.172 1 92.81 157 GLY B C 1
ATOM 3581 O O . GLY B 1 157 ? 17.438 29.656 16.328 1 92.81 157 GLY B O 1
ATOM 3582 N N . ALA B 1 158 ? 15.703 29 15.109 1 93.69 158 ALA B N 1
ATOM 3583 C CA . ALA B 1 158 ? 15.977 29.984 14.07 1 93.69 158 ALA B CA 1
ATOM 3584 C C . ALA B 1 158 ? 15.797 31.406 14.602 1 93.69 158 ALA B C 1
ATOM 3586 O O . ALA B 1 158 ? 14.883 31.672 15.383 1 93.69 158 ALA B O 1
ATOM 3587 N N . LYS B 1 159 ? 16.719 32.219 14.133 1 92 159 LYS B N 1
ATOM 3588 C CA . LYS B 1 159 ? 16.672 33.656 14.492 1 92 159 LYS B CA 1
ATOM 3589 C C . LYS B 1 159 ? 16.844 34.531 13.258 1 92 159 LYS B C 1
ATOM 3591 O O . LYS B 1 159 ? 17.734 34.281 12.438 1 92 159 LYS B O 1
ATOM 3596 N N . ALA B 1 160 ? 15.961 35.438 13.148 1 91.5 160 ALA B N 1
ATOM 3597 C CA . ALA B 1 160 ? 16.062 36.406 12.062 1 91.5 160 ALA B CA 1
ATOM 3598 C C . ALA B 1 160 ? 16.375 37.812 12.594 1 91.5 160 ALA B C 1
ATOM 3600 O O . ALA B 1 160 ? 17.406 38.375 12.25 1 91.5 160 ALA B O 1
ATOM 3601 N N . THR B 1 161 ? 15.539 38.312 13.523 1 88.44 161 THR B N 1
ATOM 3602 C CA . THR B 1 161 ? 15.703 39.625 14.07 1 88.44 161 THR B CA 1
ATOM 3603 C C . THR B 1 161 ? 16.156 39.562 15.531 1 88.44 161 THR B C 1
ATOM 3605 O O . THR B 1 161 ? 16.688 40.531 16.062 1 88.44 161 THR B O 1
ATOM 3608 N N . GLY B 1 162 ? 15.836 38.5 16.062 1 85.75 162 GLY B N 1
ATOM 3609 C CA . GLY B 1 162 ? 16.141 38.344 17.484 1 85.75 162 GLY B CA 1
ATOM 3610 C C . GLY B 1 162 ? 15.086 38.906 18.391 1 85.75 162 GLY B C 1
ATOM 3611 O O . GLY B 1 162 ? 15.234 38.875 19.625 1 85.75 162 GLY B O 1
ATOM 3612 N N . SER B 1 163 ? 14.078 39.406 17.828 1 89.5 163 SER B N 1
ATOM 3613 C CA . SER B 1 163 ? 12.961 40 18.562 1 89.5 163 SER B CA 1
ATOM 3614 C C . SER B 1 163 ? 11.641 39.312 18.203 1 89.5 163 SER B C 1
ATOM 3616 O O . SER B 1 163 ? 11.562 38.625 17.188 1 89.5 163 SER B O 1
ATOM 3618 N N . ASN B 1 164 ? 10.695 39.5 19.125 1 94.62 164 ASN B N 1
ATOM 3619 C CA . ASN B 1 164 ? 9.367 39 18.812 1 94.62 164 ASN B CA 1
ATOM 3620 C C . ASN B 1 164 ? 8.797 39.656 17.562 1 94.62 164 ASN B C 1
ATOM 3622 O O . ASN B 1 164 ? 8.938 40.875 17.375 1 94.62 164 ASN B O 1
ATOM 3626 N N . PHE B 1 165 ? 8.273 38.875 16.734 1 96.5 165 PHE B N 1
ATOM 3627 C CA . PHE B 1 165 ? 7.672 39.344 15.484 1 96.5 165 PHE B CA 1
ATOM 3628 C C . PHE B 1 165 ? 6.453 38.5 15.125 1 96.5 165 PHE B C 1
ATOM 3630 O O . PHE B 1 165 ? 6.43 37.281 15.367 1 96.5 165 PHE B O 1
ATOM 3637 N N . SER B 1 166 ? 5.418 39.125 14.586 1 97.19 166 SER B N 1
ATOM 3638 C CA . SER B 1 166 ? 4.273 38.406 14.055 1 97.19 166 SER B CA 1
ATOM 3639 C C . SER B 1 166 ? 3.547 39.219 12.984 1 97.19 166 SER B C 1
ATOM 3641 O O . SER B 1 166 ? 3.312 40.406 13.156 1 97.19 166 SER B O 1
ATOM 3643 N N . LYS B 1 167 ? 3.33 38.656 11.898 1 97.44 167 LYS B N 1
ATOM 3644 C CA . LYS B 1 167 ? 2.473 39.188 10.836 1 97.44 167 LYS B CA 1
ATOM 3645 C C . LYS B 1 167 ? 1.604 38.062 10.242 1 97.44 167 LYS B C 1
ATOM 3647 O O . LYS B 1 167 ? 2.078 36.938 10.023 1 97.44 167 LYS B O 1
ATOM 3652 N N . ARG B 1 168 ? 0.351 38.312 10.047 1 97.88 168 ARG B N 1
ATOM 3653 C CA . ARG B 1 168 ? -0.614 37.344 9.578 1 97.88 168 ARG B CA 1
ATOM 3654 C C . ARG B 1 168 ? -1.642 37.969 8.648 1 97.88 168 ARG B C 1
ATOM 3656 O O . ARG B 1 168 ? -2.141 39.062 8.914 1 97.88 168 ARG B O 1
ATOM 3663 N N . ILE B 1 169 ? -1.974 37.281 7.578 1 97.81 169 ILE B N 1
ATOM 3664 C CA . ILE B 1 169 ? -3.021 37.75 6.672 1 97.81 169 ILE B CA 1
ATOM 3665 C C . ILE B 1 169 ? -4.07 36.656 6.504 1 97.81 169 ILE B C 1
ATOM 3667 O O . ILE B 1 169 ? -5.027 36.812 5.738 1 97.81 169 ILE B O 1
ATOM 3671 N N . GLY B 1 170 ? -3.918 35.5 7.113 1 94.44 170 GLY B N 1
ATOM 3672 C CA . GLY B 1 170 ? -4.805 34.375 7.102 1 94.44 170 GLY B CA 1
ATOM 3673 C C . GLY B 1 170 ? -4.504 33.375 8.203 1 94.44 170 GLY B C 1
ATOM 3674 O O . GLY B 1 170 ? -3.445 33.438 8.836 1 94.44 170 GLY B O 1
ATOM 3675 N N . SER B 1 171 ? -5.422 32.562 8.531 1 91.75 171 SER B N 1
ATOM 3676 C CA . SER B 1 171 ? -5.223 31.562 9.586 1 91.75 171 SER B CA 1
ATOM 3677 C C . SER B 1 171 ? -6.066 30.312 9.336 1 91.75 171 SER B C 1
ATOM 3679 O O . SER B 1 171 ? -7.066 30.375 8.617 1 91.75 171 SER B O 1
ATOM 3681 N N . ALA B 1 172 ? -5.539 29.234 9.93 1 88.75 172 ALA B N 1
ATOM 3682 C CA . ALA B 1 172 ? -6.348 28.016 10.023 1 88.75 172 ALA B CA 1
ATOM 3683 C C . ALA B 1 172 ? -7.57 28.234 10.906 1 88.75 172 ALA B C 1
ATOM 3685 O O . ALA B 1 172 ? -7.613 29.188 11.695 1 88.75 172 ALA B O 1
ATOM 3686 N N . PRO B 1 173 ? -8.578 27.344 10.695 1 85.88 173 PRO B N 1
ATOM 3687 C CA . PRO B 1 173 ? -9.711 27.453 11.617 1 85.88 173 PRO B CA 1
ATOM 3688 C C . PRO B 1 173 ? -9.297 27.266 13.078 1 85.88 173 PRO B C 1
ATOM 3690 O O . PRO B 1 173 ? -8.422 26.453 13.383 1 85.88 173 PRO B O 1
ATOM 3693 N N . GLN B 1 174 ? -9.898 28.062 13.883 1 86.38 174 GLN B N 1
ATOM 3694 C CA . GLN B 1 174 ? -9.555 28.016 15.305 1 86.38 174 GLN B CA 1
ATOM 3695 C C . GLN B 1 174 ? -10.32 26.922 16.031 1 86.38 174 GLN B C 1
ATOM 3697 O O . GLN B 1 174 ? -11.531 26.766 15.828 1 86.38 174 GLN B O 1
ATOM 3702 N N . ALA B 1 175 ? -9.648 26.234 16.812 1 88.12 175 ALA B N 1
ATOM 3703 C CA . ALA B 1 175 ? -10.234 25.156 17.578 1 88.12 175 ALA B CA 1
ATOM 3704 C C . ALA B 1 175 ? -10.883 25.672 18.859 1 88.12 175 ALA B C 1
ATOM 3706 O O . ALA B 1 175 ? -10.344 26.562 19.516 1 88.12 175 ALA B O 1
ATOM 3707 N N . THR B 1 176 ? -12.07 25.203 19.125 1 92.75 176 THR B N 1
ATOM 3708 C CA . THR B 1 176 ? -12.625 25.344 20.469 1 92.75 176 THR B CA 1
ATOM 3709 C C . THR B 1 176 ? -12.023 24.312 21.406 1 92.75 176 THR B C 1
ATOM 3711 O O . THR B 1 176 ? -11.992 23.125 21.109 1 92.75 176 THR B O 1
ATOM 3714 N N . PRO B 1 177 ? -11.547 24.781 22.547 1 94 177 PRO B N 1
ATOM 3715 C CA . PRO B 1 177 ? -10.961 23.812 23.469 1 94 177 PRO B CA 1
ATOM 3716 C C . PRO B 1 177 ? -11.992 22.812 24.016 1 94 177 PRO B C 1
ATOM 3718 O O . PRO B 1 177 ? -13.156 23.172 24.188 1 94 177 PRO B O 1
ATOM 3721 N N . PRO B 1 178 ? -11.523 21.625 24.25 1 94.69 178 PRO B N 1
ATOM 3722 C CA . PRO B 1 178 ? -12.422 20.688 24.922 1 94.69 178 PRO B CA 1
ATOM 3723 C C . PRO B 1 178 ? -12.93 21.203 26.266 1 94.69 178 PRO B C 1
ATOM 3725 O O . PRO B 1 178 ? -12.172 21.828 27 1 94.69 178 PRO B O 1
ATOM 3728 N N . PRO B 1 179 ? -14.18 20.906 26.531 1 93.56 179 PRO B N 1
ATOM 3729 C CA . PRO B 1 179 ? -14.672 21.281 27.859 1 93.56 179 PRO B CA 1
ATOM 3730 C C . PRO B 1 179 ? -13.938 20.578 28.984 1 93.56 179 PRO B C 1
ATOM 3732 O O . PRO B 1 179 ? -13.648 19.375 28.891 1 93.56 179 PRO B O 1
ATOM 3735 N N . LYS B 1 180 ? -13.641 21.281 30.016 1 91.62 180 LYS B N 1
ATOM 3736 C CA . LYS B 1 180 ? -12.883 20.719 31.125 1 91.62 180 LYS B CA 1
ATOM 3737 C C . LYS B 1 180 ? -13.797 20 32.125 1 91.62 180 LYS B C 1
ATOM 3739 O O . LYS B 1 180 ? -13.336 19.156 32.906 1 91.62 180 LYS B O 1
ATOM 3744 N N . ASP B 1 181 ? -15.047 20.297 32.062 1 92.69 181 ASP B N 1
ATOM 3745 C CA . ASP B 1 181 ? -15.961 19.828 33.094 1 92.69 181 ASP B CA 1
ATOM 3746 C C . ASP B 1 181 ? -16.812 18.656 32.594 1 92.69 181 ASP B C 1
ATOM 3748 O O . ASP B 1 181 ? -17.844 18.328 33.188 1 92.69 181 ASP B O 1
ATOM 3752 N N . ARG B 1 182 ? -16.453 18.156 31.453 1 93.69 182 ARG B N 1
ATOM 3753 C CA . ARG B 1 182 ? -17.266 17.047 30.953 1 93.69 182 ARG B CA 1
ATOM 3754 C C . ARG B 1 182 ? -16.375 16 30.266 1 93.69 182 ARG B C 1
ATOM 3756 O O . ARG B 1 182 ? -15.352 16.344 29.672 1 93.69 182 ARG B O 1
ATOM 3763 N N . LYS B 1 183 ? -16.781 14.758 30.469 1 97.5 183 LYS B N 1
ATOM 3764 C CA . LYS B 1 183 ? -16.125 13.641 29.781 1 97.5 183 LYS B CA 1
ATOM 3765 C C . LYS B 1 183 ? -16.359 13.703 28.281 1 97.5 183 LYS B C 1
ATOM 3767 O O . LYS B 1 183 ? -17.328 14.312 27.812 1 97.5 183 LYS B O 1
ATOM 3772 N N . PRO B 1 184 ? -15.484 13.148 27.516 1 98.69 184 PRO B N 1
ATOM 3773 C CA . PRO B 1 184 ? -15.742 13.086 26.078 1 98.69 184 PRO B CA 1
ATOM 3774 C C . PRO B 1 184 ? -17.062 12.383 25.75 1 98.69 184 PRO B C 1
ATOM 3776 O O . PRO B 1 184 ? -17.469 11.461 26.469 1 98.69 184 PRO B O 1
ATOM 3779 N N . ASP B 1 185 ? -17.625 12.852 24.688 1 98.5 185 ASP B N 1
ATOM 3780 C CA . ASP B 1 185 ? -18.844 12.211 24.203 1 98.5 185 ASP B CA 1
ATOM 3781 C C . ASP B 1 185 ? -18.531 10.891 23.516 1 98.5 185 ASP B C 1
ATOM 3783 O O . ASP B 1 185 ? -19.359 9.969 23.531 1 98.5 185 ASP B O 1
ATOM 3787 N N . TRP B 1 186 ? -17.422 10.742 22.859 1 98.56 186 TRP B N 1
ATOM 3788 C CA . TRP B 1 186 ? -16.922 9.523 22.219 1 98.56 186 TRP B CA 1
ATOM 3789 C C . TRP B 1 186 ? -15.453 9.305 22.547 1 98.56 186 TRP B C 1
ATOM 3791 O O . TRP B 1 186 ? -14.695 10.266 22.703 1 98.56 186 TRP B O 1
ATOM 3801 N N . VAL B 1 187 ? -15.039 8.125 22.641 1 98.88 187 VAL B N 1
ATOM 3802 C CA . VAL B 1 187 ? -13.641 7.699 22.719 1 98.88 187 VAL B CA 1
ATOM 3803 C C . VAL B 1 187 ? -13.383 6.582 21.703 1 98.88 187 VAL B C 1
ATOM 3805 O O . VAL B 1 187 ? -14.07 5.559 21.719 1 98.88 187 VAL B O 1
ATOM 3808 N N . VAL B 1 188 ? -12.484 6.812 20.844 1 98.81 188 VAL B N 1
ATOM 3809 C CA . VAL B 1 188 ? -12.156 5.836 19.812 1 98.81 188 VAL B CA 1
ATOM 3810 C C . VAL B 1 188 ? -10.711 5.363 20 1 98.81 188 VAL B C 1
ATOM 3812 O O . VAL B 1 188 ? -9.789 6.18 20.047 1 98.81 188 VAL B O 1
ATOM 3815 N N . ARG B 1 189 ? -10.531 4.09 20.062 1 98.69 189 ARG B N 1
ATOM 3816 C CA . ARG B 1 189 ? -9.195 3.5 20.109 1 98.69 189 ARG B CA 1
ATOM 3817 C C . ARG B 1 189 ? -8.844 2.84 18.781 1 98.69 189 ARG B C 1
ATOM 3819 O O . ARG B 1 189 ? -9.688 2.193 18.156 1 98.69 189 ARG B O 1
ATOM 3826 N N . ASP B 1 190 ? -7.656 3.018 18.359 1 98.5 190 ASP B N 1
ATOM 3827 C CA . ASP B 1 190 ? -7.16 2.43 17.125 1 98.5 190 ASP B CA 1
ATOM 3828 C C . ASP B 1 190 ? -5.703 1.991 17.266 1 98.5 190 ASP B C 1
ATOM 3830 O O . ASP B 1 190 ? -4.941 2.598 18.016 1 98.5 190 ASP B O 1
ATOM 3834 N N . GLN B 1 191 ? -5.32 0.92 16.641 1 98.44 191 GLN B N 1
ATOM 3835 C CA . GLN B 1 191 ? -3.994 0.323 16.734 1 98.44 191 GLN B CA 1
ATOM 3836 C C . GLN B 1 191 ? -3.215 0.522 15.438 1 98.44 191 GLN B C 1
ATOM 3838 O O . GLN B 1 191 ? -3.633 0.049 14.375 1 98.44 191 GLN B O 1
ATOM 3843 N N . THR B 1 192 ? -2.086 1.311 15.477 1 98.69 192 THR B N 1
ATOM 3844 C CA . THR B 1 192 ? -1.165 1.308 14.344 1 98.69 192 THR B CA 1
ATOM 3845 C C . THR B 1 192 ? -0.373 0.005 14.289 1 98.69 192 THR B C 1
ATOM 3847 O O . THR B 1 192 ? -0.251 -0.692 15.305 1 98.69 192 THR B O 1
ATOM 3850 N N . THR B 1 193 ? 0.139 -0.317 13.156 1 98.44 193 THR B N 1
ATOM 3851 C CA . THR B 1 193 ? 0.938 -1.531 13.031 1 98.44 193 THR B CA 1
ATOM 3852 C C . THR B 1 193 ? 2.428 -1.198 13 1 98.44 193 THR B C 1
ATOM 3854 O O . THR B 1 193 ? 2.807 -0.055 12.734 1 98.44 193 THR B O 1
ATOM 3857 N N . PRO B 1 194 ? 3.266 -2.189 13.273 1 98.12 194 PRO B N 1
ATOM 3858 C CA . PRO B 1 194 ? 4.703 -1.956 13.125 1 98.12 194 PRO B CA 1
ATOM 3859 C C . PRO B 1 194 ? 5.094 -1.51 11.719 1 98.12 194 PRO B C 1
ATOM 3861 O O . PRO B 1 194 ? 6.094 -0.812 11.547 1 98.12 194 PRO B O 1
ATOM 3864 N N . GLU B 1 195 ? 4.289 -1.867 10.703 1 98.69 195 GLU B N 1
ATOM 3865 C CA . GLU B 1 195 ? 4.598 -1.548 9.312 1 98.69 195 GLU B CA 1
ATOM 3866 C C . GLU B 1 195 ? 3.83 -0.311 8.852 1 98.69 195 GLU B C 1
ATOM 3868 O O . GLU B 1 195 ? 3.816 0.006 7.656 1 98.69 195 GLU B O 1
ATOM 3873 N N . GLN B 1 196 ? 3.207 0.39 9.773 1 98.88 196 GLN B N 1
ATOM 3874 C CA . GLN B 1 196 ? 2.301 1.47 9.398 1 98.88 196 GLN B CA 1
ATOM 3875 C C . GLN B 1 196 ? 3.031 2.543 8.594 1 98.88 196 GLN B C 1
ATOM 3877 O O . GLN B 1 196 ? 2.508 3.045 7.598 1 98.88 196 GLN B O 1
ATOM 3882 N N . ALA B 1 197 ? 4.25 2.879 9.016 1 98.88 197 ALA B N 1
ATOM 3883 C CA . ALA B 1 197 ? 5.031 3.885 8.305 1 98.88 197 ALA B CA 1
ATOM 3884 C C . ALA B 1 197 ? 5.449 3.381 6.93 1 98.88 197 ALA B C 1
ATOM 3886 O O . ALA B 1 197 ? 5.484 4.148 5.965 1 98.88 197 ALA B O 1
ATOM 3887 N N . VAL B 1 198 ? 5.746 2.068 6.824 1 98.88 198 VAL B N 1
ATOM 3888 C CA . VAL B 1 198 ? 6.141 1.437 5.566 1 98.88 198 VAL B CA 1
ATOM 3889 C C . VAL B 1 198 ? 5.008 1.554 4.551 1 98.88 198 VAL B C 1
ATOM 3891 O O . VAL B 1 198 ? 5.25 1.785 3.365 1 98.88 198 VAL B O 1
ATOM 3894 N N . ILE B 1 199 ? 3.787 1.468 5.027 1 98.88 199 ILE B N 1
ATOM 3895 C CA . ILE B 1 199 ? 2.615 1.493 4.156 1 98.88 199 ILE B CA 1
ATOM 3896 C C . ILE B 1 199 ? 2.266 2.938 3.807 1 98.88 199 ILE B C 1
ATOM 3898 O O . ILE B 1 199 ? 2.053 3.266 2.637 1 98.88 199 ILE B O 1
ATOM 3902 N N . TYR B 1 200 ? 2.275 3.871 4.746 1 98.94 200 TYR B N 1
ATOM 3903 C CA . TYR B 1 200 ? 1.832 5.242 4.516 1 98.94 200 TYR B CA 1
ATOM 3904 C C . TYR B 1 200 ? 2.732 5.945 3.51 1 98.94 200 TYR B C 1
ATOM 3906 O O . TYR B 1 200 ? 2.264 6.758 2.709 1 98.94 200 TYR B O 1
ATOM 3914 N N . ARG B 1 201 ? 4.035 5.652 3.594 1 98.88 201 ARG B N 1
ATOM 3915 C CA . ARG B 1 201 ? 4.961 6.387 2.736 1 98.88 201 ARG B CA 1
ATOM 3916 C C . ARG B 1 201 ? 4.633 6.164 1.264 1 98.88 201 ARG B C 1
ATOM 3918 O O . ARG B 1 201 ? 4.906 7.023 0.424 1 98.88 201 ARG B O 1
ATOM 3925 N N . LEU B 1 202 ? 3.916 5.082 0.988 1 98.88 202 LEU B N 1
ATOM 3926 C CA . LEU B 1 202 ? 3.582 4.738 -0.391 1 98.88 202 LEU B CA 1
ATOM 3927 C C . LEU B 1 202 ? 2.516 5.68 -0.942 1 98.88 202 LEU B C 1
ATOM 3929 O O . LEU B 1 202 ? 2.256 5.691 -2.146 1 98.88 202 LEU B O 1
ATOM 3933 N N . SER B 1 203 ? 1.966 6.531 -0.08 1 98.75 203 SER B N 1
ATOM 3934 C CA . SER B 1 203 ? 1.021 7.555 -0.511 1 98.75 203 SER B CA 1
ATOM 3935 C C . SER B 1 203 ? 1.744 8.766 -1.1 1 98.75 203 SER B C 1
ATOM 3937 O O . SER B 1 203 ? 1.125 9.609 -1.751 1 98.75 203 SER B O 1
ATOM 3939 N N . GLY B 1 204 ? 3.098 8.883 -0.824 1 98.25 204 GLY B N 1
ATOM 3940 C CA . GLY B 1 204 ? 3.795 9.969 -1.487 1 98.25 204 GLY B CA 1
ATOM 3941 C C . GLY B 1 204 ? 4.863 10.609 -0.621 1 98.25 204 GLY B C 1
ATOM 3942 O O . GLY B 1 204 ? 5.723 11.336 -1.122 1 98.25 204 GLY B O 1
ATOM 3943 N N . ASP B 1 205 ? 4.867 10.391 0.706 1 98 205 ASP B N 1
ATOM 3944 C CA . ASP B 1 205 ? 5.844 10.977 1.621 1 98 205 ASP B CA 1
ATOM 3945 C C . ASP B 1 205 ? 6.977 9.992 1.913 1 98 205 ASP B C 1
ATOM 3947 O O . ASP B 1 205 ? 6.879 9.188 2.838 1 98 205 ASP B O 1
ATOM 3951 N N . TYR B 1 206 ? 8.078 10.164 1.193 1 98.38 206 TYR B N 1
ATOM 3952 C CA . TYR B 1 206 ? 9.18 9.203 1.273 1 98.38 206 TYR B CA 1
ATOM 3953 C C . TYR B 1 206 ? 10.312 9.75 2.133 1 98.38 206 TYR B C 1
ATOM 3955 O O . TYR B 1 206 ? 11.484 9.461 1.884 1 98.38 206 TYR B O 1
ATOM 3963 N N . ASN B 1 207 ? 10.008 10.648 3.135 1 96.5 207 ASN B N 1
ATOM 3964 C CA . ASN B 1 207 ? 10.977 11.102 4.125 1 96.5 207 ASN B CA 1
ATOM 3965 C C . ASN B 1 207 ? 11.656 9.93 4.828 1 96.5 207 ASN B C 1
ATOM 3967 O O . ASN B 1 207 ? 10.992 9.117 5.465 1 96.5 207 ASN B O 1
ATOM 3971 N N . GLU B 1 208 ? 12.953 9.859 4.781 1 95.88 208 GLU B N 1
ATOM 3972 C CA . GLU B 1 208 ? 13.711 8.727 5.316 1 95.88 208 GLU B CA 1
ATOM 3973 C C . GLU B 1 208 ? 13.562 8.625 6.832 1 95.88 208 GLU B C 1
ATOM 3975 O O . GLU B 1 208 ? 13.828 7.578 7.422 1 95.88 208 GLU B O 1
ATOM 3980 N N . LEU B 1 209 ? 13.156 9.695 7.453 1 95.62 209 LEU B N 1
ATOM 3981 C CA . LEU B 1 209 ? 12.883 9.688 8.891 1 95.62 209 LEU B CA 1
ATOM 3982 C C . LEU B 1 209 ? 11.891 8.578 9.242 1 95.62 209 LEU B C 1
ATOM 3984 O O . LEU B 1 209 ? 11.891 8.078 10.367 1 95.62 209 LEU B O 1
ATOM 3988 N N . HIS B 1 210 ? 11.078 8.156 8.32 1 98.06 210 HIS B N 1
ATOM 3989 C CA . HIS B 1 210 ? 9.969 7.25 8.594 1 98.06 210 HIS B CA 1
ATOM 3990 C C . HIS B 1 210 ? 10.289 5.832 8.141 1 98.06 210 HIS B C 1
ATOM 3992 O O . HIS B 1 210 ? 9.414 4.961 8.148 1 98.06 210 HIS B O 1
ATOM 3998 N N . ILE B 1 211 ? 11.516 5.527 7.695 1 98.12 211 ILE B N 1
ATOM 3999 C CA . ILE B 1 211 ? 11.812 4.184 7.215 1 98.12 211 ILE B CA 1
ATOM 4000 C C . ILE B 1 211 ? 13.211 3.77 7.668 1 98.12 211 ILE B C 1
ATOM 4002 O O . ILE B 1 211 ? 13.492 2.578 7.812 1 98.12 211 ILE B O 1
ATOM 4006 N N . ASN B 1 212 ? 14.117 4.742 7.898 1 96.81 212 ASN B N 1
ATOM 4007 C CA . ASN B 1 212 ? 15.508 4.5 8.266 1 96.81 212 ASN B CA 1
ATOM 4008 C C . ASN B 1 212 ? 15.75 4.734 9.75 1 96.81 212 ASN B C 1
ATOM 4010 O O . ASN B 1 212 ? 15.789 5.883 10.203 1 96.81 212 ASN B O 1
ATOM 4014 N N . PRO B 1 213 ? 15.969 3.691 10.5 1 96.75 213 PRO B N 1
ATOM 4015 C CA . PRO B 1 213 ? 16.109 3.871 11.945 1 96.75 213 PRO B CA 1
ATOM 4016 C C . PRO B 1 213 ? 17.328 4.703 12.32 1 96.75 213 PRO B C 1
ATOM 4018 O O . PRO B 1 213 ? 17.328 5.379 13.352 1 96.75 213 PRO B O 1
ATOM 4021 N N . ALA B 1 214 ? 18.328 4.707 11.523 1 95.69 214 ALA B N 1
ATOM 4022 C CA . ALA B 1 214 ? 19.531 5.477 11.812 1 95.69 214 ALA B CA 1
ATOM 4023 C C . ALA B 1 214 ? 19.25 6.977 11.812 1 95.69 214 ALA B C 1
ATOM 4025 O O . ALA B 1 214 ? 19.797 7.723 12.617 1 95.69 214 ALA B O 1
ATOM 4026 N N . ILE B 1 215 ? 18.359 7.406 10.977 1 92.88 215 ILE B N 1
ATOM 4027 C CA . ILE B 1 215 ? 18 8.82 10.898 1 92.88 215 ILE B CA 1
ATOM 4028 C C . ILE B 1 215 ? 17.172 9.203 12.125 1 92.88 215 ILE B C 1
ATOM 4030 O O . ILE B 1 215 ? 17.391 10.266 12.719 1 92.88 215 ILE B O 1
ATOM 4034 N N . GLY B 1 216 ? 16.25 8.32 12.508 1 91.44 216 GLY B N 1
ATOM 4035 C CA . GLY B 1 216 ? 15.484 8.57 13.719 1 91.44 216 GLY B CA 1
ATOM 4036 C C . GLY B 1 216 ? 16.344 8.648 14.969 1 91.44 216 GLY B C 1
ATOM 4037 O O . GLY B 1 216 ? 16.078 9.469 15.852 1 91.44 216 GLY B O 1
ATOM 4038 N N . ALA B 1 217 ? 17.328 7.824 15.008 1 93 217 ALA B N 1
ATOM 4039 C CA . ALA B 1 217 ? 18.25 7.844 16.141 1 93 217 ALA B CA 1
ATOM 4040 C C . ALA B 1 217 ? 19.047 9.141 16.172 1 93 217 ALA B C 1
ATOM 4042 O O . ALA B 1 217 ? 19.172 9.773 17.219 1 93 217 ALA B O 1
ATOM 4043 N N . ALA B 1 218 ? 19.469 9.578 15.039 1 90.31 218 ALA B N 1
ATOM 4044 C CA . ALA B 1 218 ? 20.312 10.766 14.93 1 90.31 218 ALA B CA 1
ATOM 4045 C C . ALA B 1 218 ? 19.516 12.023 15.289 1 90.31 218 ALA B C 1
ATOM 4047 O O . ALA B 1 218 ? 20.094 13 15.789 1 90.31 218 ALA B O 1
ATOM 4048 N N . THR B 1 219 ? 18.234 11.969 15.102 1 86.56 219 THR B N 1
ATOM 4049 C CA . THR B 1 219 ? 17.406 13.148 15.336 1 86.56 219 THR B CA 1
ATOM 4050 C C . THR B 1 219 ? 16.781 13.109 16.734 1 86.56 219 THR B C 1
ATOM 4052 O O . THR B 1 219 ? 15.984 13.984 17.078 1 86.56 219 THR B O 1
ATOM 4055 N N . GLY B 1 220 ? 17.062 12 17.516 1 87.75 220 GLY B N 1
ATOM 4056 C CA . GLY B 1 220 ? 16.641 11.961 18.906 1 87.75 220 GLY B CA 1
ATOM 4057 C C . GLY B 1 220 ? 15.297 11.289 19.094 1 87.75 220 GLY B C 1
ATOM 4058 O O . GLY B 1 220 ? 14.75 11.297 20.203 1 87.75 220 GLY B O 1
ATOM 4059 N N . PHE B 1 221 ? 14.734 10.703 18.078 1 89.94 221 PHE B N 1
ATOM 4060 C CA . PHE B 1 221 ? 13.43 10.07 18.188 1 89.94 221 PHE B CA 1
ATOM 4061 C C . PHE B 1 221 ? 13.562 8.625 18.641 1 89.94 221 PHE B C 1
ATOM 4063 O O . PHE B 1 221 ? 12.57 7.984 19 1 89.94 221 PHE B O 1
ATOM 4070 N N . GLY B 1 222 ? 14.766 8.109 18.641 1 92.06 222 GLY B N 1
ATOM 4071 C CA . GLY B 1 222 ? 15 6.746 19.078 1 92.06 222 GLY B CA 1
ATOM 4072 C C . GLY B 1 222 ? 14.594 5.707 18.047 1 92.06 222 GLY B C 1
ATOM 4073 O O . GLY B 1 222 ? 14.164 4.609 18.406 1 92.06 222 GLY B O 1
ATOM 4074 N N . GLY B 1 223 ? 14.641 6.102 16.797 1 95.44 223 GLY B N 1
ATOM 4075 C CA . GLY B 1 223 ? 14.258 5.195 15.727 1 95.44 223 GLY B CA 1
ATOM 4076 C C . GLY B 1 223 ? 13.188 5.766 14.82 1 95.44 223 GLY B C 1
ATOM 4077 O O . GLY B 1 223 ? 12.945 6.973 14.812 1 95.44 223 GLY B O 1
ATOM 4078 N N . VAL B 1 224 ? 12.555 4.891 14.086 1 97.56 224 VAL B N 1
ATOM 4079 C CA . VAL B 1 224 ? 11.562 5.289 13.094 1 97.56 224 VAL B CA 1
ATOM 4080 C C . VAL B 1 224 ? 10.312 5.828 13.797 1 97.56 224 VAL B C 1
ATOM 4082 O O . VAL B 1 224 ? 9.836 5.238 14.766 1 97.56 224 VAL B O 1
ATOM 4085 N N . ILE B 1 225 ? 9.82 6.945 13.398 1 97.75 225 ILE B N 1
ATOM 4086 C CA . ILE B 1 225 ? 8.547 7.469 13.883 1 97.75 225 ILE B CA 1
ATOM 4087 C C . ILE B 1 225 ? 7.516 7.457 12.758 1 97.75 225 ILE B C 1
ATOM 4089 O O . ILE B 1 225 ? 7.875 7.438 11.578 1 97.75 225 ILE B O 1
ATOM 4093 N N . LEU B 1 226 ? 6.277 7.387 13.094 1 98.56 226 LEU B N 1
ATOM 4094 C CA . LEU B 1 226 ? 5.18 7.457 12.133 1 98.56 226 LEU B CA 1
ATOM 4095 C C . LEU B 1 226 ? 5.039 8.867 11.57 1 98.56 226 LEU B C 1
ATOM 4097 O O . LEU B 1 226 ? 5.277 9.852 12.281 1 98.56 226 LEU B O 1
ATOM 4101 N N . HIS B 1 227 ? 4.699 8.984 10.336 1 98.62 227 HIS B N 1
ATOM 4102 C CA . HIS B 1 227 ? 4.379 10.289 9.766 1 98.62 227 HIS B CA 1
ATOM 4103 C C . HIS B 1 227 ? 3.316 11.008 10.594 1 98.62 227 HIS B C 1
ATOM 4105 O O . HIS B 1 227 ? 2.275 10.43 10.906 1 98.62 227 HIS B O 1
ATOM 4111 N N . GLY B 1 228 ? 3.568 12.234 10.93 1 98.56 228 GLY B N 1
ATOM 4112 C CA . GLY B 1 228 ? 2.518 13.016 11.562 1 98.56 228 GLY B CA 1
ATOM 4113 C C . GLY B 1 228 ? 1.22 13.016 10.781 1 98.56 228 GLY B C 1
ATOM 4114 O O . GLY B 1 228 ? 0.136 12.938 11.359 1 98.56 228 GLY B O 1
ATOM 4115 N N . LEU B 1 229 ? 1.334 13.031 9.477 1 98.88 229 LEU B N 1
ATOM 4116 C CA . LEU B 1 229 ? 0.159 13.094 8.617 1 98.88 229 LEU B CA 1
ATOM 4117 C C . LEU B 1 229 ? -0.545 11.742 8.562 1 98.88 229 LEU B C 1
ATOM 4119 O O . LEU B 1 229 ? -1.728 11.664 8.227 1 98.88 229 LEU B O 1
ATOM 4123 N N . ALA B 1 230 ? 0.162 10.656 8.828 1 98.88 230 ALA B N 1
ATOM 4124 C CA . ALA B 1 230 ? -0.537 9.391 9.055 1 98.88 230 ALA B CA 1
ATOM 4125 C C . ALA B 1 230 ? -1.375 9.453 10.328 1 98.88 230 ALA B C 1
ATOM 4127 O O . ALA B 1 230 ? -2.551 9.078 10.32 1 98.88 230 ALA B O 1
ATOM 4128 N N . THR B 1 231 ? -0.748 9.938 11.422 1 98.94 231 THR B N 1
ATOM 4129 C CA . THR B 1 231 ? -1.476 10.125 12.672 1 98.94 231 THR B CA 1
ATOM 4130 C C . THR B 1 231 ? -2.678 11.039 12.469 1 98.94 231 THR B C 1
ATOM 4132 O O . THR B 1 231 ? -3.758 10.789 13.008 1 98.94 231 THR B O 1
ATOM 4135 N N . PHE B 1 232 ? -2.455 12.086 11.672 1 98.94 232 PHE B N 1
ATOM 4136 C CA . PHE B 1 232 ? -3.518 12.992 11.25 1 98.94 232 PHE B CA 1
ATOM 4137 C C . PHE B 1 232 ? -4.688 12.219 10.664 1 98.94 232 PHE B C 1
ATOM 4139 O O . PHE B 1 232 ? -5.84 12.422 11.055 1 98.94 232 PHE B O 1
ATOM 4146 N N . GLY B 1 233 ? -4.406 11.281 9.781 1 98.94 233 GLY B N 1
ATOM 4147 C CA . GLY B 1 233 ? -5.418 10.445 9.164 1 98.94 233 GLY B CA 1
ATOM 4148 C C . GLY B 1 233 ? -6.121 9.531 10.148 1 98.94 233 GLY B C 1
ATOM 4149 O O . GLY B 1 233 ? -7.332 9.32 10.055 1 98.94 233 GLY B O 1
ATOM 4150 N N . PHE B 1 234 ? -5.41 8.961 11.094 1 98.94 234 PHE B N 1
ATOM 4151 C CA . PHE B 1 234 ? -6.012 8.148 12.141 1 98.94 234 PHE B CA 1
ATOM 4152 C C . PHE B 1 234 ? -7.027 8.953 12.938 1 98.94 234 PHE B C 1
ATOM 4154 O O . PHE B 1 234 ? -8.125 8.469 13.234 1 98.94 234 PHE B O 1
ATOM 4161 N N . GLY B 1 235 ? -6.652 10.172 13.281 1 98.94 235 GLY B N 1
ATOM 4162 C CA . GLY B 1 235 ? -7.586 11.047 13.969 1 98.94 235 GLY B CA 1
ATOM 4163 C C . GLY B 1 235 ? -8.852 11.32 13.172 1 98.94 235 GLY B C 1
ATOM 4164 O O . GLY B 1 235 ? -9.953 11.273 13.719 1 98.94 235 GLY B O 1
ATOM 4165 N N . ALA B 1 236 ? -8.656 11.617 11.906 1 98.94 236 ALA B N 1
ATOM 4166 C CA . ALA B 1 236 ? -9.805 11.891 11.039 1 98.94 236 ALA B CA 1
ATOM 4167 C C . ALA B 1 236 ? -10.719 10.672 10.945 1 98.94 236 ALA B C 1
ATOM 4169 O O . ALA B 1 236 ? -11.945 10.805 10.992 1 98.94 236 ALA B O 1
ATOM 4170 N N . ARG B 1 237 ? -10.141 9.492 10.812 1 98.94 237 ARG B N 1
ATOM 4171 C CA . ARG B 1 237 ? -10.945 8.273 10.797 1 98.94 237 ARG B CA 1
ATOM 4172 C C . ARG B 1 237 ? -11.75 8.125 12.078 1 98.94 237 ARG B C 1
ATOM 4174 O O . ARG B 1 237 ? -12.906 7.699 12.047 1 98.94 237 ARG B O 1
ATOM 4181 N N . ALA B 1 238 ? -11.125 8.445 13.219 1 98.94 238 ALA B N 1
ATOM 4182 C CA . ALA B 1 238 ? -11.82 8.352 14.5 1 98.94 238 ALA B CA 1
ATOM 4183 C C . ALA B 1 238 ? -13.062 9.242 14.516 1 98.94 238 ALA B C 1
ATOM 4185 O O . ALA B 1 238 ? -14.133 8.812 14.945 1 98.94 238 ALA B O 1
ATOM 4186 N N . ILE B 1 239 ? -12.938 10.453 14.008 1 98.88 239 ILE B N 1
ATOM 4187 C CA . ILE B 1 239 ? -14.039 11.414 13.977 1 98.88 239 ILE B CA 1
ATOM 4188 C C . ILE B 1 239 ? -15.148 10.898 13.055 1 98.88 239 ILE B C 1
ATOM 4190 O O . ILE B 1 239 ? -16.328 10.898 13.43 1 98.88 239 ILE B O 1
ATOM 4194 N N . ILE B 1 240 ? -14.773 10.445 11.883 1 98.75 240 ILE B N 1
ATOM 4195 C CA . ILE B 1 240 ? -15.734 9.977 10.891 1 98.75 240 ILE B CA 1
ATOM 4196 C C . ILE B 1 240 ? -16.484 8.766 11.445 1 98.75 240 ILE B C 1
ATOM 4198 O O . ILE B 1 240 ? -17.703 8.664 11.281 1 98.75 240 ILE B O 1
ATOM 4202 N N . SER B 1 241 ? -15.758 7.883 12.109 1 98.38 241 SER B N 1
ATOM 4203 C CA . SER B 1 241 ? -16.391 6.688 12.656 1 98.38 241 SER B CA 1
ATOM 4204 C C . SER B 1 241 ? -17.344 7.039 13.797 1 98.38 241 SER B C 1
ATOM 4206 O O . SER B 1 241 ? -18.484 6.559 13.828 1 98.38 241 SER B O 1
ATOM 4208 N N . ALA B 1 242 ? -16.953 7.895 14.672 1 98.44 242 ALA B N 1
ATOM 4209 C CA . ALA B 1 242 ? -17.703 8.18 15.891 1 98.44 242 ALA B CA 1
ATOM 4210 C C . ALA B 1 242 ? -18.859 9.133 15.617 1 98.44 242 ALA B C 1
ATOM 4212 O O . ALA B 1 242 ? -19.953 8.969 16.172 1 98.44 242 ALA B O 1
ATOM 4213 N N . VAL B 1 243 ? -18.625 10.102 14.742 1 98.5 243 VAL B N 1
ATOM 4214 C CA . VAL B 1 243 ? -19.578 11.195 14.602 1 98.5 243 VAL B CA 1
ATOM 4215 C C . VAL B 1 243 ? -20.234 11.141 13.227 1 98.5 243 VAL B C 1
ATOM 4217 O O . VAL B 1 243 ? -21.438 11.391 13.094 1 98.5 243 VAL B O 1
ATOM 4220 N N . GLY B 1 244 ? -19.5 10.773 12.258 1 98.31 244 GLY B N 1
ATOM 4221 C CA . GLY B 1 244 ? -19.969 10.867 10.883 1 98.31 244 GLY B CA 1
ATOM 4222 C C . GLY B 1 244 ? -20.641 9.594 10.391 1 98.31 244 GLY B C 1
ATOM 4223 O O . GLY B 1 244 ? -20.984 9.484 9.211 1 98.31 244 GLY B O 1
ATOM 4224 N N . GLY B 1 245 ? -20.719 8.555 11.234 1 97.31 245 GLY B N 1
ATOM 4225 C CA . GLY B 1 245 ? -21.391 7.32 10.859 1 97.31 245 GLY B CA 1
ATOM 4226 C C . GLY B 1 245 ? -20.594 6.473 9.891 1 97.31 245 GLY B C 1
ATOM 4227 O O . GLY B 1 245 ? -21.156 5.68 9.133 1 97.31 245 GLY B O 1
ATOM 4228 N N . GLY B 1 246 ? -19.359 6.777 9.766 1 97.81 246 GLY B N 1
ATOM 4229 C CA . GLY B 1 246 ? -18.484 5.984 8.906 1 97.81 246 GLY B CA 1
ATOM 4230 C C . GLY B 1 246 ? -18.453 6.48 7.473 1 97.81 246 GLY B C 1
ATOM 4231 O O . GLY B 1 246 ? -17.75 5.922 6.633 1 97.81 246 GLY B O 1
ATOM 4232 N N . ASP B 1 247 ? -19.156 7.531 7.129 1 98.06 247 ASP B N 1
ATOM 4233 C CA . ASP B 1 247 ? -19.172 8.109 5.789 1 98.06 247 ASP B CA 1
ATOM 4234 C C . ASP B 1 247 ? -18.031 9.117 5.609 1 98.06 247 ASP B C 1
ATOM 4236 O O . ASP B 1 247 ? -18.047 10.18 6.227 1 98.06 247 ASP B O 1
ATOM 4240 N N . PRO B 1 248 ? -17.062 8.766 4.742 1 98.25 248 PRO B N 1
ATOM 4241 C CA . PRO B 1 248 ? -15.938 9.695 4.594 1 98.25 248 PRO B CA 1
ATOM 4242 C C . PRO B 1 248 ? -16.375 11.094 4.172 1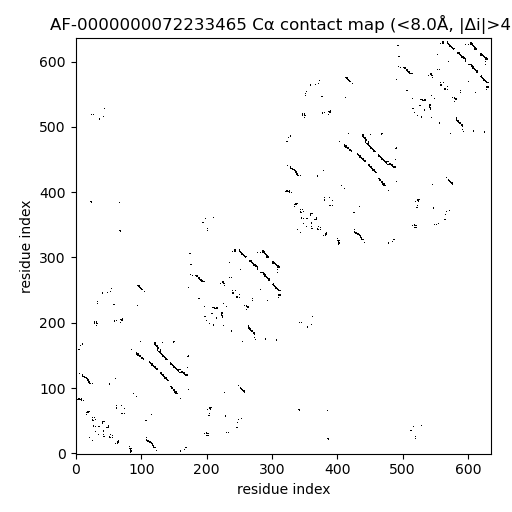 98.25 248 PRO B C 1
ATOM 4244 O O . PRO B 1 248 ? -15.711 12.078 4.488 1 98.25 248 PRO B O 1
ATOM 4247 N N . ARG B 1 249 ? -17.578 11.266 3.58 1 98.06 249 ARG B N 1
ATOM 4248 C CA . ARG B 1 249 ? -18.078 12.555 3.094 1 98.06 249 ARG B CA 1
ATOM 4249 C C . ARG B 1 249 ? -18.562 13.422 4.246 1 98.06 249 ARG B C 1
ATOM 4251 O O . ARG B 1 249 ? -18.812 14.617 4.066 1 98.06 249 ARG B O 1
ATOM 4258 N N . SER B 1 250 ? -18.656 12.883 5.371 1 98.56 250 SER B N 1
ATOM 4259 C CA . SER B 1 250 ? -19.234 13.594 6.508 1 98.56 250 SER B CA 1
ATOM 4260 C C . SER B 1 250 ? -18.266 14.633 7.062 1 98.56 250 SER B C 1
ATOM 4262 O O . SER B 1 250 ? -18.672 15.602 7.699 1 98.56 250 SER B O 1
ATOM 4264 N N . LEU B 1 251 ? -17 14.43 6.875 1 98.75 251 LEU B N 1
ATOM 4265 C CA . LEU B 1 251 ? -15.984 15.328 7.422 1 98.75 251 LEU B CA 1
ATOM 4266 C C . LEU B 1 251 ? -15.688 16.469 6.453 1 98.75 251 LEU B C 1
ATOM 4268 O O . LEU B 1 251 ? -15.297 16.234 5.312 1 98.75 251 LEU B O 1
ATOM 4272 N N . THR B 1 252 ? -15.852 17.703 6.906 1 98.38 252 THR B N 1
ATOM 4273 C CA . THR B 1 252 ? -15.695 18.828 5.992 1 98.38 252 THR B CA 1
ATOM 4274 C C . THR B 1 252 ? -14.562 19.75 6.453 1 98.38 252 THR B C 1
ATOM 4276 O O . THR B 1 252 ? -14.086 20.578 5.684 1 98.38 252 THR B O 1
ATOM 4279 N N . LEU B 1 253 ? -14.156 19.625 7.664 1 98.56 253 LEU B N 1
ATOM 4280 C CA . LEU B 1 253 ? -13.008 20.344 8.211 1 98.56 253 LEU B CA 1
ATOM 4281 C C . LEU B 1 253 ? -12.297 19.5 9.266 1 98.56 253 LEU B C 1
ATOM 4283 O O . LEU B 1 253 ? -12.945 18.859 10.102 1 98.56 253 LEU B O 1
ATOM 4287 N N . PHE B 1 254 ? -10.977 19.516 9.242 1 98.75 254 PHE B N 1
ATOM 4288 C CA . PHE B 1 254 ? -10.148 18.781 10.195 1 98.75 254 PHE B CA 1
ATOM 4289 C C . PHE B 1 254 ? -8.836 19.516 10.445 1 98.75 254 PHE B C 1
ATOM 4291 O O . PHE B 1 254 ? -8.141 19.891 9.5 1 98.75 254 PHE B O 1
ATOM 4298 N N . GLY B 1 255 ? -8.523 19.75 11.695 1 98.56 255 GLY B N 1
ATOM 4299 C CA . GLY B 1 255 ? -7.305 20.469 12.031 1 98.56 255 GLY B CA 1
ATOM 4300 C C . GLY B 1 255 ? -6.695 20.016 13.344 1 98.56 255 GLY B C 1
ATOM 4301 O O . GLY B 1 255 ? -7.414 19.641 14.273 1 98.56 255 GLY B O 1
ATOM 4302 N N . VAL B 1 256 ? -5.34 20.078 13.398 1 98.56 256 VAL B N 1
ATOM 4303 C CA . VAL B 1 256 ? -4.664 19.641 14.617 1 98.56 256 VAL B CA 1
ATOM 4304 C C . VAL B 1 256 ? -3.34 20.391 14.766 1 98.56 256 VAL B C 1
ATOM 4306 O O . VAL B 1 256 ? -2.865 21.016 13.82 1 98.56 256 VAL B O 1
ATOM 4309 N N . ARG B 1 257 ? -2.84 20.359 15.945 1 97.62 257 ARG B N 1
ATOM 4310 C CA . ARG B 1 257 ? -1.424 20.562 16.219 1 97.62 257 ARG B CA 1
ATOM 4311 C C . ARG B 1 257 ? -0.718 19.25 16.5 1 97.62 257 ARG B C 1
ATOM 4313 O O . ARG B 1 257 ? -1.254 18.391 17.219 1 97.62 257 ARG B O 1
ATOM 4320 N N . PHE B 1 258 ? 0.405 19.062 15.883 1 98.12 258 PHE B N 1
ATOM 4321 C CA . PHE B 1 258 ? 1.234 17.906 16.203 1 98.12 258 PHE B CA 1
ATOM 4322 C C . PHE B 1 258 ? 2.064 18.156 17.453 1 98.12 258 PHE B C 1
ATOM 4324 O O . PHE B 1 258 ? 2.916 19.047 17.469 1 98.12 258 PHE B O 1
ATOM 4331 N N . THR B 1 259 ? 1.881 17.344 18.531 1 97.19 259 THR B N 1
ATOM 4332 C CA . THR B 1 259 ? 2.459 17.734 19.812 1 97.19 259 THR B CA 1
ATOM 4333 C C . THR B 1 259 ? 3.453 16.688 20.312 1 97.19 259 THR B C 1
ATOM 4335 O O . THR B 1 259 ? 4.281 16.969 21.172 1 97.19 259 THR B O 1
ATOM 4338 N N . ALA B 1 260 ? 3.412 15.469 19.781 1 97.12 260 ALA B N 1
ATOM 4339 C CA . ALA B 1 260 ? 4.375 14.43 20.141 1 97.12 260 ALA B CA 1
ATOM 4340 C C . ALA B 1 260 ? 4.449 13.359 19.062 1 97.12 260 ALA B C 1
ATOM 4342 O O . ALA B 1 260 ? 3.465 13.102 18.375 1 97.12 260 ALA B O 1
ATOM 4343 N N . PRO B 1 261 ? 5.582 12.766 18.938 1 96.31 261 PRO B N 1
ATOM 4344 C CA . PRO B 1 261 ? 5.727 11.727 17.906 1 96.31 261 PRO B CA 1
ATOM 4345 C C . PRO B 1 261 ? 4.977 10.445 18.266 1 96.31 261 PRO B C 1
ATOM 4347 O O . PRO B 1 261 ? 4.676 10.203 19.438 1 96.31 261 PRO B O 1
ATOM 4350 N N . VAL B 1 262 ? 4.594 9.711 17.312 1 98.38 262 VAL B N 1
ATOM 4351 C CA . VAL B 1 262 ? 4.031 8.367 17.406 1 98.38 262 VAL B CA 1
ATOM 4352 C C . VAL B 1 262 ? 4.988 7.355 16.781 1 98.38 262 VAL B C 1
ATOM 4354 O O . VAL B 1 262 ? 5.594 7.625 15.75 1 98.38 262 VAL B O 1
ATOM 4357 N N . LYS B 1 263 ? 5.219 6.277 17.422 1 98.12 263 LYS B N 1
ATOM 4358 C CA . LYS B 1 263 ? 5.98 5.188 16.828 1 98.12 263 LYS B CA 1
ATOM 4359 C C . LYS B 1 263 ? 5.055 4.176 16.156 1 98.12 263 LYS B C 1
ATOM 4361 O O . LYS B 1 263 ? 3.979 3.869 16.672 1 98.12 263 LYS B O 1
ATOM 4366 N N . PRO B 1 264 ? 5.504 3.645 14.984 1 98.44 264 PRO B N 1
ATOM 4367 C CA . PRO B 1 264 ? 4.688 2.562 14.43 1 98.44 264 PRO B CA 1
ATOM 4368 C C . PRO B 1 264 ? 4.453 1.426 15.422 1 98.44 264 PRO B C 1
ATOM 4370 O O . PRO B 1 264 ? 5.387 1 16.109 1 98.44 264 PRO B O 1
ATOM 4373 N N . GLY B 1 265 ? 3.229 0.994 15.523 1 98.25 265 GLY B N 1
ATOM 4374 C CA . GLY B 1 265 ? 2.875 -0.05 16.469 1 98.25 265 GLY B CA 1
ATOM 4375 C C . GLY B 1 265 ? 2.158 0.479 17.703 1 98.25 265 GLY B C 1
ATOM 4376 O O . GLY B 1 265 ? 1.52 -0.284 18.438 1 98.25 265 GLY B O 1
ATOM 4377 N N . ASP B 1 266 ? 2.193 1.792 17.906 1 98.56 266 ASP B N 1
ATOM 4378 C CA . ASP B 1 266 ? 1.532 2.393 19.062 1 98.56 266 ASP B CA 1
ATOM 4379 C C . ASP B 1 266 ? 0.016 2.406 18.875 1 98.56 266 ASP B C 1
ATOM 4381 O O . ASP B 1 266 ? -0.481 2.555 17.766 1 98.56 266 ASP B O 1
ATOM 4385 N N . ALA B 1 267 ? -0.669 2.266 19.953 1 98.75 267 ALA B N 1
ATOM 4386 C CA . ALA B 1 267 ? -2.113 2.475 19.969 1 98.75 267 ALA B CA 1
ATOM 4387 C C . ALA B 1 267 ? -2.451 3.943 20.203 1 98.75 267 ALA B C 1
ATOM 4389 O O . ALA B 1 267 ? -1.74 4.641 20.938 1 98.75 267 ALA B O 1
ATOM 4390 N N . LEU B 1 268 ? -3.531 4.371 19.609 1 98.94 268 LEU B N 1
ATOM 4391 C CA . LEU B 1 268 ? -4.008 5.746 19.719 1 98.94 268 LEU B CA 1
ATOM 4392 C C . LEU B 1 268 ? -5.41 5.785 20.312 1 98.94 268 LEU B C 1
ATOM 4394 O O . LEU B 1 268 ? -6.234 4.914 20.031 1 98.94 268 LEU B O 1
ATOM 4398 N N . GLU B 1 269 ? -5.648 6.727 21.125 1 98.94 269 GLU B N 1
ATOM 4399 C CA . GLU B 1 269 ? -6.98 6.988 21.656 1 98.94 269 GLU B CA 1
ATOM 4400 C C . GLU B 1 269 ? -7.422 8.422 21.391 1 98.94 269 GLU B C 1
ATOM 4402 O O . GLU B 1 269 ? -6.746 9.375 21.797 1 98.94 269 GLU B O 1
ATOM 4407 N N . THR B 1 270 ? -8.469 8.594 20.656 1 98.94 270 THR B N 1
ATOM 4408 C CA . THR B 1 270 ? -9.016 9.906 20.344 1 98.94 270 THR B CA 1
ATOM 4409 C C . THR B 1 270 ? -10.258 10.195 21.188 1 98.94 270 THR B C 1
ATOM 4411 O O . THR B 1 270 ? -11.266 9.5 21.078 1 98.94 270 THR B O 1
ATOM 4414 N N . SER B 1 271 ? -10.164 11.18 22.031 1 98.88 271 SER B N 1
ATOM 4415 C CA . SER B 1 271 ? -11.281 11.695 22.812 1 98.88 271 SER B CA 1
ATOM 4416 C C . SER B 1 271 ? -11.969 12.852 22.094 1 98.88 271 SER B C 1
ATOM 4418 O O . SER B 1 271 ? -11.312 13.805 21.672 1 98.88 271 SER B O 1
ATOM 4420 N N . ILE B 1 272 ? -13.344 12.75 21.984 1 98.81 272 ILE B N 1
ATOM 4421 C CA . ILE B 1 272 ? -14.086 13.672 21.141 1 98.81 272 ILE B CA 1
ATOM 4422 C C . ILE B 1 272 ? -15.219 14.312 21.938 1 98.81 272 ILE B C 1
ATOM 4424 O O . ILE B 1 272 ? -15.984 13.617 22.609 1 98.81 272 ILE B O 1
ATOM 4428 N N . TRP B 1 273 ? -15.312 15.641 21.906 1 98.56 273 TRP B N 1
ATOM 4429 C CA . TRP B 1 273 ? -16.375 16.406 22.547 1 98.56 273 TRP B CA 1
ATOM 4430 C C . TRP B 1 273 ? -17.219 17.141 21.516 1 98.56 273 TRP B C 1
ATOM 4432 O O . TRP B 1 273 ? -16.688 17.875 20.688 1 98.56 273 TRP B O 1
ATOM 4442 N N . GLU B 1 274 ? -18.484 16.969 21.531 1 97.75 274 GLU B N 1
ATOM 4443 C CA . GLU B 1 274 ? -19.359 17.797 20.719 1 97.75 274 GLU B CA 1
ATOM 4444 C C . GLU B 1 274 ? -19.453 19.219 21.266 1 97.75 274 GLU B C 1
ATOM 4446 O O . GLU B 1 274 ? -19.812 19.422 22.438 1 97.75 274 GLU B O 1
ATOM 4451 N N . ILE B 1 275 ? -19.141 20.156 20.5 1 96.88 275 ILE B N 1
ATOM 4452 C CA . ILE B 1 275 ? -19.188 21.562 20.891 1 96.88 275 ILE B CA 1
ATOM 4453 C C . ILE B 1 275 ? -20.547 22.141 20.562 1 96.88 275 ILE B C 1
ATOM 4455 O O . ILE B 1 275 ? -21.109 22.906 21.344 1 96.88 275 ILE B O 1
ATOM 4459 N N . GLY B 1 276 ? -21.078 21.781 19.375 1 95.69 276 GLY B N 1
ATOM 4460 C CA . GLY B 1 276 ? -22.344 22.312 18.891 1 95.69 276 GLY B CA 1
ATOM 4461 C C . GLY B 1 276 ? -22.328 22.625 17.406 1 95.69 276 GLY B C 1
ATOM 4462 O O . GLY B 1 276 ? -21.484 22.109 16.672 1 95.69 276 GLY B O 1
ATOM 4463 N N . PRO B 1 277 ? -23.297 23.391 16.969 1 95.94 277 PRO B N 1
ATOM 4464 C CA . PRO B 1 277 ? -23.328 23.75 15.547 1 95.94 277 PRO B CA 1
ATOM 4465 C C . PRO B 1 277 ? -22.094 24.516 15.102 1 95.94 277 PRO B C 1
ATOM 4467 O O . PRO B 1 277 ? -21.625 25.406 15.82 1 95.94 277 PRO B O 1
ATOM 4470 N N . ALA B 1 278 ? -21.594 24.078 13.977 1 94.69 278 ALA B N 1
ATOM 4471 C CA . ALA B 1 278 ? -20.469 24.828 13.406 1 94.69 278 ALA B CA 1
ATOM 4472 C C . ALA B 1 278 ? -20.859 26.281 13.133 1 94.69 278 ALA B C 1
ATOM 4474 O O . ALA B 1 278 ? -21.938 26.547 12.602 1 94.69 278 ALA B O 1
ATOM 4475 N N . LYS B 1 279 ? -19.953 27.203 13.398 1 88.44 279 LYS B N 1
ATOM 4476 C CA . LYS B 1 279 ? -20.281 28.625 13.273 1 88.44 279 LYS B CA 1
ATOM 4477 C C . LYS B 1 279 ? -19.625 29.234 12.039 1 88.44 279 LYS B C 1
ATOM 4479 O O . LYS B 1 279 ? -20.016 30.328 11.594 1 88.44 279 LYS B O 1
ATOM 4484 N N . ALA B 1 280 ? -18.688 28.531 11.578 1 90.75 280 ALA B N 1
ATOM 4485 C CA . ALA B 1 280 ? -17.969 29.078 10.422 1 90.75 280 ALA B CA 1
ATOM 4486 C C . ALA B 1 280 ? -18.875 29.125 9.195 1 90.75 280 ALA B C 1
ATOM 4488 O O . ALA B 1 280 ? -19.672 28.203 8.969 1 90.75 280 ALA B O 1
ATOM 4489 N N . LYS B 1 281 ? -18.734 30.203 8.422 1 90.12 281 LYS B N 1
ATOM 4490 C CA . LYS B 1 281 ? -19.5 30.359 7.188 1 90.12 281 LYS B CA 1
ATOM 4491 C C . LYS B 1 281 ? -19.25 29.188 6.246 1 90.12 281 LYS B C 1
ATOM 4493 O O . LYS B 1 281 ? -18.109 28.75 6.074 1 90.12 281 LYS B O 1
ATOM 4498 N N . GLY B 1 282 ? -20.281 28.656 5.68 1 91.94 282 GLY B N 1
ATOM 4499 C CA . GLY B 1 282 ? -20.156 27.562 4.727 1 91.94 282 GLY B CA 1
ATOM 4500 C C . GLY B 1 282 ? -20.344 26.203 5.363 1 91.94 282 GLY B C 1
ATOM 4501 O O . GLY B 1 282 ? -20.359 25.188 4.668 1 91.94 282 GLY B O 1
ATOM 4502 N N . HIS B 1 283 ? -20.469 26.188 6.668 1 96 283 HIS B N 1
ATOM 4503 C CA . HIS B 1 283 ? -20.594 24.922 7.379 1 96 283 HIS B CA 1
ATOM 4504 C C . HIS B 1 283 ? -21.922 24.828 8.117 1 96 283 HIS B C 1
ATOM 4506 O O . HIS B 1 283 ? -22.016 24.156 9.141 1 96 283 HIS B O 1
ATOM 4512 N N . GLU B 1 284 ? -22.875 25.5 7.555 1 94.25 284 GLU B N 1
ATOM 4513 C CA . GLU B 1 284 ? -24.219 25.453 8.133 1 94.25 284 GLU B CA 1
ATOM 4514 C C . GLU B 1 284 ? -24.75 24.031 8.18 1 94.25 284 GLU B C 1
ATOM 4516 O O . GLU B 1 284 ? -24.625 23.281 7.211 1 94.25 284 GLU B O 1
ATOM 4521 N N . GLY B 1 285 ? -25.328 23.656 9.352 1 95.06 285 GLY B N 1
ATOM 4522 C CA . GLY B 1 285 ? -25.922 22.344 9.508 1 95.06 285 GLY B CA 1
ATOM 4523 C C . GLY B 1 285 ? -24.938 21.297 9.984 1 95.06 285 GLY B C 1
ATOM 4524 O O . GLY B 1 285 ? -25.312 20.172 10.289 1 95.06 285 GLY B O 1
ATOM 4525 N N . GLU B 1 286 ? -23.703 21.672 10.094 1 97.38 286 GLU B N 1
ATOM 4526 C CA . GLU B 1 286 ? -22.672 20.734 10.547 1 97.38 286 GLU B CA 1
ATOM 4527 C C . GLU B 1 286 ? -22.406 20.891 12.047 1 97.38 286 GLU B C 1
ATOM 4529 O O . GLU B 1 286 ? -22.828 21.891 12.648 1 97.38 286 GLU B O 1
ATOM 4534 N N . THR B 1 287 ? -21.812 19.922 12.578 1 97.81 287 THR B N 1
ATOM 4535 C CA . THR B 1 287 ? -21.469 19.891 13.992 1 97.81 287 THR B CA 1
ATOM 4536 C C . THR B 1 287 ? -19.969 20.109 14.195 1 97.81 287 THR B C 1
ATOM 4538 O O . THR B 1 287 ? -19.156 19.5 13.508 1 97.81 287 THR B O 1
ATOM 4541 N N . GLU B 1 288 ? -19.656 21 15.055 1 98 288 GLU B N 1
ATOM 4542 C CA . GLU B 1 288 ? -18.266 21.156 15.469 1 98 288 GLU B CA 1
ATOM 4543 C C . GLU B 1 288 ? -17.922 20.203 16.609 1 98 288 GLU B C 1
ATOM 4545 O O . GLU B 1 288 ? -18.672 20.094 17.578 1 98 288 GLU B O 1
ATOM 4550 N N . VAL B 1 289 ? -16.797 19.562 16.484 1 98.25 289 VAL B N 1
ATOM 4551 C CA . VAL B 1 289 ? -16.281 18.766 17.594 1 98.25 289 VAL B CA 1
ATOM 4552 C C . VAL B 1 289 ? -14.836 19.188 17.906 1 98.25 289 VAL B C 1
ATOM 4554 O O . VAL B 1 289 ? -14.086 19.562 17 1 98.25 289 VAL B O 1
ATOM 4557 N N . ALA B 1 290 ? -14.516 19.172 19.188 1 98.31 290 ALA B N 1
ATOM 4558 C CA . ALA B 1 290 ? -13.141 19.234 19.672 1 98.31 290 ALA B CA 1
ATOM 4559 C C . ALA B 1 290 ? -12.617 17.844 20 1 98.31 290 ALA B C 1
ATOM 4561 O O . ALA B 1 290 ? -13.383 16.953 20.391 1 98.31 290 ALA B O 1
ATOM 4562 N N . PHE B 1 291 ? -11.289 17.641 19.828 1 98.62 291 PHE B N 1
ATOM 4563 C CA . PHE B 1 291 ? -10.773 16.312 20.141 1 98.62 291 PHE B CA 1
ATOM 4564 C C . PHE B 1 291 ? -9.297 16.375 20.5 1 98.62 291 PHE B C 1
ATOM 4566 O O . PHE B 1 291 ? -8.633 17.375 20.234 1 98.62 291 PHE B O 1
ATOM 4573 N N . VAL B 1 292 ? -8.844 15.352 21.141 1 98.62 292 VAL B N 1
ATOM 4574 C CA . VAL B 1 292 ? -7.438 15.094 21.453 1 98.62 292 VAL B CA 1
ATOM 4575 C C . VAL B 1 292 ? -7.113 13.625 21.172 1 98.62 292 VAL B C 1
ATOM 4577 O O . VAL B 1 292 ? -7.926 12.742 21.469 1 98.62 292 VAL B O 1
ATOM 4580 N N . THR B 1 293 ? -6 13.391 20.516 1 98.88 293 THR B N 1
ATOM 4581 C CA . THR B 1 293 ? -5.527 12.023 20.359 1 98.88 293 THR B CA 1
ATOM 4582 C C . THR B 1 293 ? -4.312 11.766 21.25 1 98.88 293 THR B C 1
ATOM 4584 O O . THR B 1 293 ? -3.342 12.523 21.219 1 98.88 293 THR B O 1
ATOM 4587 N N . THR B 1 294 ? -4.383 10.75 21.984 1 98.88 294 THR B N 1
ATOM 4588 C CA . THR B 1 294 ? -3.328 10.367 22.922 1 98.88 294 THR B CA 1
ATOM 4589 C C . THR B 1 294 ? -2.66 9.07 22.484 1 98.88 294 THR B C 1
ATOM 4591 O O . THR B 1 294 ? -3.334 8.133 22.047 1 98.88 294 THR B O 1
ATOM 4594 N N . ASN B 1 295 ? -1.349 9.078 22.547 1 98.69 295 ASN B N 1
ATOM 4595 C CA . ASN B 1 295 ? -0.594 7.832 22.422 1 98.69 295 ASN B CA 1
ATOM 4596 C C . ASN B 1 295 ? -0.714 6.977 23.672 1 98.69 295 ASN B C 1
ATOM 4598 O O . ASN B 1 295 ? -0.237 7.359 24.75 1 98.69 295 ASN B O 1
ATOM 4602 N N . VAL B 1 296 ? -1.288 5.84 23.547 1 98.19 296 VAL B N 1
ATOM 4603 C CA . VAL B 1 296 ? -1.617 5.004 24.688 1 98.19 296 VAL B CA 1
ATOM 4604 C C . VAL B 1 296 ? -0.334 4.5 25.359 1 98.19 296 VAL B C 1
ATOM 4606 O O . VAL B 1 296 ? -0.261 4.387 26.578 1 98.19 296 VAL B O 1
ATOM 4609 N N . ALA B 1 297 ? 0.68 4.227 24.547 1 94.69 297 ALA B N 1
ATOM 4610 C CA . ALA B 1 297 ? 1.938 3.688 25.047 1 94.69 297 ALA B CA 1
ATOM 4611 C C . ALA B 1 297 ? 2.654 4.703 25.938 1 94.69 297 ALA B C 1
ATOM 4613 O O . ALA B 1 297 ? 3.268 4.336 26.938 1 94.69 297 ALA B O 1
ATOM 4614 N N . THR B 1 298 ? 2.57 5.973 25.656 1 95.69 298 THR B N 1
ATOM 4615 C CA . THR B 1 298 ? 3.355 6.984 26.359 1 95.69 298 THR B CA 1
ATOM 4616 C C . THR B 1 298 ? 2.465 7.836 27.25 1 95.69 298 THR B C 1
ATOM 4618 O O . THR B 1 298 ? 2.955 8.516 28.156 1 95.69 298 THR B O 1
ATOM 4621 N N . GLY B 1 299 ? 1.207 7.863 26.922 1 97.81 299 GLY B N 1
ATOM 4622 C CA . GLY B 1 299 ? 0.288 8.742 27.625 1 97.81 299 GLY B CA 1
ATOM 4623 C C . GLY B 1 299 ? 0.345 10.18 27.141 1 97.81 299 GLY B C 1
ATOM 4624 O O . GLY B 1 299 ? -0.361 11.039 27.656 1 97.81 299 GLY B O 1
ATOM 4625 N N . LYS B 1 300 ? 1.091 10.43 26.156 1 98.38 300 LYS B N 1
ATOM 4626 C CA . LYS B 1 300 ? 1.258 11.797 25.656 1 98.38 300 LYS B CA 1
ATOM 4627 C C . LYS B 1 300 ? 0.225 12.117 24.578 1 98.38 300 LYS B C 1
ATOM 4629 O O . LYS B 1 300 ? -0.099 11.266 23.75 1 98.38 300 LYS B O 1
ATOM 4634 N N . VAL B 1 301 ? -0.235 13.383 24.594 1 98.62 301 VAL B N 1
ATOM 4635 C CA . VAL B 1 301 ? -1.07 13.875 23.516 1 98.62 301 VAL B CA 1
ATOM 4636 C C . VAL B 1 301 ? -0.233 14.023 22.234 1 98.62 301 VAL B C 1
ATOM 4638 O O . VAL B 1 301 ? 0.781 14.727 22.234 1 98.62 301 VAL B O 1
ATOM 4641 N N . CYS B 1 302 ? -0.622 13.328 21.172 1 98.69 302 CYS B N 1
ATOM 4642 C CA . CYS B 1 302 ? 0.132 13.414 19.938 1 98.69 302 CYS B CA 1
ATOM 4643 C C . CYS B 1 302 ? -0.567 14.336 18.938 1 98.69 302 CYS B C 1
ATOM 4645 O O . CYS B 1 302 ? 0.082 14.938 18.078 1 98.69 302 CYS B O 1
ATOM 4647 N N . LEU B 1 303 ? -1.926 14.414 18.953 1 98.75 303 LEU B N 1
ATOM 4648 C CA . LEU B 1 303 ? -2.701 15.43 18.266 1 98.75 303 LEU B CA 1
ATOM 4649 C C . LEU B 1 303 ? -3.445 16.328 19.25 1 98.75 303 LEU B C 1
ATOM 4651 O O . LEU B 1 303 ? -4.359 15.859 19.938 1 98.75 303 LEU B O 1
ATOM 4655 N N . GLY B 1 304 ? -3.033 17.562 19.281 1 98.06 304 GLY B N 1
ATOM 4656 C CA . GLY B 1 304 ? -3.674 18.547 20.141 1 98.06 304 GLY B CA 1
ATOM 4657 C C . GLY B 1 304 ? -4.449 19.594 19.375 1 98.06 304 GLY B C 1
ATOM 4658 O O . GLY B 1 304 ? -4.367 19.672 18.156 1 98.06 304 GLY B O 1
ATOM 4659 N N . ALA B 1 305 ? -5.293 20.312 20.109 1 97.62 305 ALA B N 1
ATOM 4660 C CA . ALA B 1 305 ? -6.09 21.406 19.562 1 97.62 305 ALA B CA 1
ATOM 4661 C C . ALA B 1 305 ? -6.926 20.922 18.375 1 97.62 305 ALA B C 1
ATOM 4663 O O . ALA B 1 305 ? -7.008 21.609 17.344 1 97.62 305 ALA B O 1
ATOM 4664 N N . GLY B 1 306 ? -7.441 19.719 18.547 1 98.38 306 GLY B N 1
ATOM 4665 C CA . GLY B 1 306 ? -8.211 19.125 17.453 1 98.38 306 GLY B CA 1
ATOM 4666 C C . GL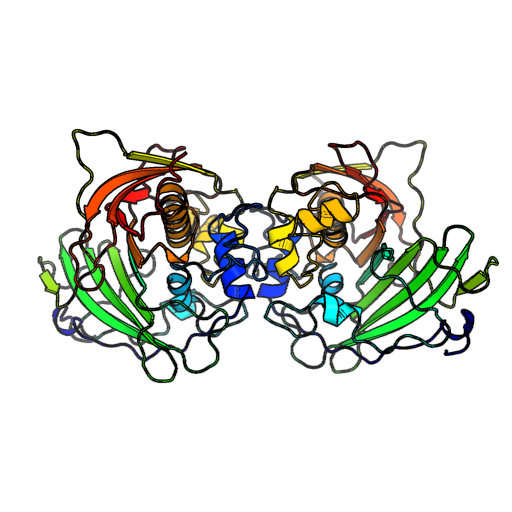Y B 1 306 ? -9.531 19.828 17.219 1 98.38 306 GLY B C 1
ATOM 4667 O O . GLY B 1 306 ? -10.258 20.156 18.156 1 98.38 306 GLY B O 1
ATOM 4668 N N . VAL B 1 307 ? -9.844 20.109 15.945 1 98.38 307 VAL B N 1
ATOM 4669 C CA . VAL B 1 307 ? -11.125 20.672 15.523 1 98.38 307 VAL B CA 1
ATOM 4670 C C . VAL B 1 307 ? -11.633 19.938 14.289 1 98.38 307 VAL B C 1
ATOM 4672 O O . VAL B 1 307 ? -10.852 19.594 13.391 1 98.38 307 VAL B O 1
ATOM 4675 N N . ALA B 1 308 ? -12.891 19.672 14.281 1 98.75 308 ALA B N 1
ATOM 4676 C CA . ALA B 1 308 ? -13.508 19.078 13.094 1 98.75 308 ALA B CA 1
ATOM 4677 C C . ALA B 1 308 ? -14.945 19.562 12.922 1 98.75 308 ALA B C 1
ATOM 4679 O O . ALA B 1 308 ? -15.625 19.859 13.898 1 98.75 308 ALA B O 1
ATOM 4680 N N . TYR B 1 309 ? -15.297 19.766 11.719 1 98.5 309 TYR B N 1
ATOM 4681 C CA . TYR B 1 309 ? -16.688 19.922 11.328 1 98.5 309 TYR B CA 1
ATOM 4682 C C . TYR B 1 309 ? -17.203 18.688 10.602 1 98.5 309 TYR B C 1
ATOM 4684 O O . TYR B 1 309 ? -16.547 18.172 9.703 1 98.5 309 TYR B O 1
ATOM 4692 N N . VAL B 1 310 ? -18.375 18.188 11.039 1 98.5 310 VAL B N 1
ATOM 4693 C CA . VAL B 1 310 ? -18.875 16.906 10.586 1 98.5 310 VAL B CA 1
ATOM 4694 C C . VAL B 1 310 ? -20.375 16.984 10.305 1 98.5 310 VAL B C 1
ATOM 4696 O O . VAL B 1 310 ? -21.125 17.594 11.078 1 98.5 310 VAL B O 1
ATOM 4699 N N . LYS B 1 311 ? -20.781 16.453 9.156 1 98.06 311 LYS B N 1
ATOM 4700 C CA . LYS B 1 311 ? -22.203 16.109 9.008 1 98.06 311 LYS B CA 1
ATOM 4701 C C . LYS B 1 311 ? -22.578 14.922 9.891 1 98.06 311 LYS B C 1
ATOM 4703 O O . LYS B 1 311 ? -22.375 13.766 9.492 1 98.06 311 LYS B O 1
ATOM 4708 N N . LYS B 1 312 ? -23.062 15.234 11.039 1 96.75 312 LYS B N 1
ATOM 4709 C CA . LYS B 1 312 ? -23.312 14.227 12.062 1 96.75 312 LYS B CA 1
ATOM 4710 C C . LYS B 1 312 ? -24.375 13.227 11.609 1 96.75 312 LYS B C 1
ATOM 4712 O O . LYS B 1 312 ? -25.406 13.617 11.07 1 96.75 312 LYS B O 1
ATOM 4717 N N . ALA B 1 313 ? -24 11.953 11.75 1 92.5 313 ALA B N 1
ATOM 4718 C CA . ALA B 1 313 ? -24.953 10.906 11.406 1 92.5 313 ALA B CA 1
ATOM 4719 C C . ALA B 1 313 ? -26.141 10.906 12.367 1 92.5 313 ALA B C 1
ATOM 4721 O O . ALA B 1 313 ? -25.969 11.164 13.562 1 92.5 313 ALA B O 1
ATOM 4722 N N . GLU B 1 314 ? -27.25 10.719 11.805 1 82.56 314 GLU B N 1
ATOM 4723 C CA . GLU B 1 314 ? -28.453 10.641 12.648 1 82.56 314 GLU B CA 1
ATOM 4724 C C . GLU B 1 314 ? -28.484 9.328 13.43 1 82.56 314 GLU B C 1
ATOM 4726 O O . GLU B 1 314 ? -28.031 8.289 12.93 1 82.56 314 GLU B O 1
ATOM 4731 N N . LYS B 1 315 ? -28.562 9.422 14.758 1 66 315 LYS B N 1
ATOM 4732 C CA . LYS B 1 315 ? -28.75 8.203 15.531 1 66 315 LYS B CA 1
ATOM 4733 C C . LYS B 1 315 ? -29.953 7.41 15.008 1 66 315 LYS B C 1
ATOM 4735 O O . LYS B 1 315 ? -31.016 7.98 14.758 1 66 315 LYS B O 1
ATOM 4740 N N . SER B 1 316 ? -29.719 6.238 14.352 1 45.75 316 SER B N 1
ATOM 4741 C CA . SER B 1 316 ? -30.875 5.418 14.008 1 45.75 316 SER B CA 1
ATOM 4742 C C . SER B 1 316 ? -31.859 5.328 15.172 1 45.75 316 SER B C 1
ATOM 4744 O O . SER B 1 316 ? -31.453 5.102 16.312 1 45.75 316 SER B O 1
ATOM 4746 N N . LYS B 1 317 ? -32.906 6.07 15.203 1 38.03 317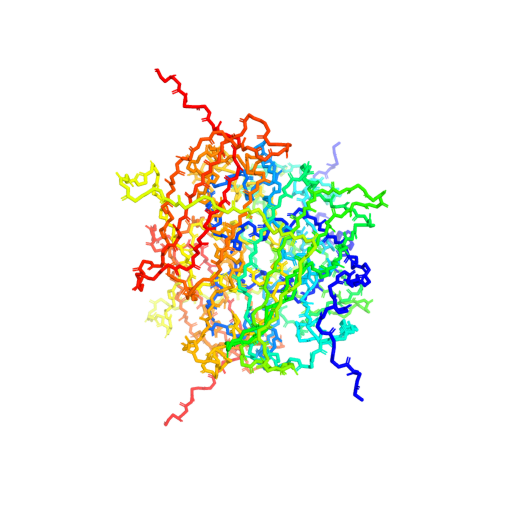 LYS B N 1
ATOM 4747 C CA . LYS B 1 317 ? -34 5.746 16.125 1 38.03 317 LYS B CA 1
ATOM 4748 C C . LYS B 1 317 ? -34.344 4.266 16.047 1 38.03 317 LYS B C 1
ATOM 4750 O O . LYS B 1 317 ? -34.688 3.756 14.977 1 38.03 317 LYS B O 1
ATOM 4755 N N . LEU B 1 318 ? -33.656 3.418 16.828 1 29.38 318 LEU B N 1
ATOM 4756 C CA . LEU B 1 318 ? -34.562 2.322 17.172 1 29.38 318 LEU B CA 1
ATOM 4757 C C . LEU B 1 318 ? -35.75 2.832 17.969 1 29.38 318 LEU B C 1
ATOM 4759 O O . LEU B 1 318 ? -35.625 3.736 18.797 1 29.38 318 LEU B O 1
#

Solvent-accessible surface area (backbone atoms only — not comparable to full-atom values): 33252 Å² total; per-residue (Å²): 124,83,68,74,34,60,65,68,25,43,66,41,63,57,77,72,39,60,29,49,52,34,51,39,50,44,36,43,37,33,53,18,30,60,55,51,68,80,40,43,30,50,69,31,88,82,40,91,62,34,48,56,53,68,71,57,68,74,36,38,86,56,27,23,66,57,88,48,76,57,64,42,67,53,67,74,62,66,61,85,71,62,59,20,55,72,88,74,60,80,89,40,53,39,78,35,30,43,33,40,35,52,70,44,87,68,64,58,53,58,58,75,60,24,30,37,45,36,29,29,23,23,36,34,31,48,97,61,14,33,38,44,28,34,38,33,35,36,22,43,64,87,62,52,67,34,31,44,32,28,37,30,36,36,30,56,67,45,75,85,84,80,52,77,43,75,47,70,82,56,78,66,88,80,51,58,78,65,66,88,89,52,77,58,76,45,75,41,75,48,72,45,39,63,41,33,28,68,46,31,29,75,44,26,52,53,52,52,49,36,69,35,43,67,52,11,43,73,71,69,67,75,20,46,34,34,49,68,67,37,53,51,39,38,52,51,50,44,48,22,50,75,44,16,66,53,35,45,82,19,47,38,31,43,33,34,28,52,66,44,90,48,47,46,43,40,35,37,35,38,39,30,30,78,75,42,73,35,79,55,89,93,35,75,89,19,34,24,33,17,34,39,29,28,31,63,83,77,68,42,54,28,33,33,70,17,27,33,32,25,44,59,45,75,77,76,79,125,127,82,68,75,34,61,66,68,26,44,66,40,63,57,76,70,40,61,29,48,52,33,52,39,50,45,35,43,37,33,51,21,31,61,56,53,69,79,38,42,31,51,71,32,86,82,40,91,63,34,48,57,54,66,72,58,69,75,36,39,85,56,26,24,65,56,87,46,76,55,64,41,68,53,67,74,64,66,59,86,73,61,60,20,54,72,88,74,59,79,88,41,52,37,78,36,31,44,33,40,35,52,69,44,87,68,66,57,51,60,59,75,60,23,29,36,44,37,29,29,24,23,35,34,30,48,96,62,15,32,37,43,28,36,37,34,36,37,22,41,64,86,62,53,68,33,31,44,31,27,38,29,37,36,30,56,67,45,74,85,82,79,52,79,45,75,46,70,82,56,77,66,87,80,52,59,76,65,65,85,90,53,78,58,76,44,76,39,75,49,73,47,40,63,41,33,28,68,45,31,28,74,45,26,55,52,52,54,49,34,68,34,42,68,52,11,42,74,72,70,67,75,19,45,34,34,50,66,67,36,53,50,38,39,53,51,50,44,48,23,50,74,44,15,66,51,36,45,82,20,49,38,30,43,33,34,29,54,66,44,88,46,46,47,44,40,34,37,37,38,38,29,32,78,75,42,73,35,79,56,87,92,35,75,88,20,34,24,32,17,33,39,29,28,31,64,82,76,68,43,54,26,32,33,69,17,29,33,32,23,44,60,46,75,75,77,80,125

Radius of gyration: 27.05 Å; Cα contacts (8 Å, |Δi|>4): 1584; chains: 2; bounding box: 66×81×66 Å

Secondary structure (DSSP, 8-state):
-----HHHHTT-BPPPEE----HHHHHHHHHHTT--TT-HHHH-TTSTT----TTGGGGHHHHTT-SS---HHHHHHSSPPPTTPPPP-TTSEEEEEEEEEE-SPPPSS--S--EEEEEEEEEEEETTEEEEEEEEEEE-TT--EEEEEEEEEEEET--SSSS-EEEES--PPPPPPPPSSS--SEEEEEE--TTHHHHHGGGS---GGGT-HHHHHHTTSSS----HHHHHHHHHHHHHHHTSTT-GGGEEEEEEEE-S---TT-EEEEEEEEEEE--STT-TT-EEEEEEEEETTT--EEEEEEEEEE-PPP----/-----HHHHTT-BPPPEE----HHHHHHHHHHTT--TT-HHHH-TTSTT----TTGGGGHHHHTT-SS---HHHHHHSS-PPTTPPPP-TTSEEEEEEEEEE-SPPPSS--S--EEEEEEEEEEEETTEEEEEEEEEEE-TT--EEEEEEEEEEEET--SSSS-EEEES--PPPPPPPPTTS--SEEEEEE--TTHHHHHGGGS---GGGT-HHHHHHTTSSS----HHHHHHHHHHHHHHHTSTT-GGGEEEEEEEE-S---TT-EEEEEEEEEEE--STT-TT-EEEEEEEEETTT--EEEEEEEEEE-PPP----

InterPro domains:
  IPR002539 MaoC-like dehydratase domain [PF01575] (180-288)
  IPR029069 HotDog domain superfamily [SSF54637] (10-162)
  IPR029069 HotDog domain superfamily [SSF54637] (181-303)
  IPR054357 Peroxisomal multifunctional enzyme type 2-like, N-terminal domain [PF22622] (21-153)

Sequence (636 aa):
MSKIDLGSAVGWADEDKPVSWNQRDVLIYSVGIGAKKDDFALINELDKSWAPFPTYPVVLPFKGTSQDVVNFRQLMTGGKGAPGLPKFDPNRGVHGSQSIEILKPFPAVSGDGWKLKKRIVAVSENKSGIIVENEVLLVDAQGTPYAKLHSGSFNLGAKATGSNFSKRIGSAPQATPPPKDRKPDWVVRDQTTPEQAVIYRLSGDYNELHINPAIGAATGFGGVILHGLATFGFGARAIISAVGGGDPRSLTLFGVRFTAPVKPGDALETSIWEIGPAKAKGHEGETEVAFVTTNVATGKVCLGAGVAYVKKAEKSKLMSKIDLGSAVGWADEDKPVSWNQRDVLIYSVGIGAKKDDFALINELDKSWAPFPTYPVVLPFKGTSQDVVNFRQLMTGGKGAPGLPKFDPNRGVHGSQSIEILKPFPAVSGDGWKLKKRIVAVSENKSGIIVENEVLLVDAQGTPYAKLHSGSFNLGAKATGSNFSKRIGSAPQATPPPKDRKPDWVVRDQTTPEQAVIYRLSGDYNELHINPAIGAATGFGGVILHGLATFGFGARAIISAVGGGDPRSLTLFGVRFTAPVKPGDALETSIWEIGPAKAKGHEGETEVAFVTTNVATGKVCLGAGVAYVKKAEKSKL

pLDDT: mean 95.1, std 8.32, range [29.38, 98.94]

Foldseek 3Di:
DFAADQQQQAFDKFPKFAFWDALVLQLLQLVLLPNDPPLCLRHPPPDPLHARQQLLCVQGLQAGHHLDADDQVCSVPVGDDRGNDDDFDPLQKDWWKKKKFFQAGDDNTQDGQKTKMKGWFKWWQDPFAIKTKMWIFIAHNVRHTGMIMMTIMGRGPYDRPNDTDMDGRDDDDAFDDDDPPDFFPDKDKHWFAQCSLVSNCSSRPVPCLQPFQVSCVVSPNNGHFHDLVSVQSNQLQRCCVPFVVSRSVFWRMKMWTFDDTHHGGWMKMKGKHWPAQDDDPPQGQWTKIFIWMAGPVVRHTGTHSIITTGNGDDDPDD/DFAADQQQQAFDKFPKFAFWDALVLQLLQLVLLPNDPPLCLRHPPPDPLHARQQLLCVQGLQAGHDLDADDQVCSVPVGDDRGNDDDFDPLQKDWWKKKKFFQAGADNTQDGQKTKMKGWFKWWQDPFAIKTKMWIFIAHNVRHTGMIMMTIMGRGPYDRPNDTDMDGRDDDDAFDDDDPPDFFPDKDKHWFAQCSLVSNCSSRPVPCLQPPQVSCVVSPNNGHWHDLVSVQSNQLQRCCVPFVVSRSVFWRMKMWTFDDTHHGGWMKMKGKHWPAQDDDPPLGQWTKIFIWMAGPVVRDTGTHSIITTGNGDDDPDD

Organism: Trametes versicolor (strain FP-101664) (NCBI:txid717944)